Protein AF-A0A6B8RUX6-F1 (afdb_monomer)

Sequence (513 aa):
MGLLFGCQTYTWQMSFEQYNNSLDHIMDVAAASGFAGIEAELCMLGDYYNAPERLKQALADRGLKLAALTLALPWRGEHESNEEMVEAEHLVQYLRHFPQAIMVLVQLPWDNRDDLRERQENLLSILHTVSARARDEGIACAFHPNSPSGSLFRIIEDYTFLFERLDPKVLGYAPDSGHIANGGMNPMDIFRSQRKNITHVHFKDYAVKDGWKPMGEGGIDHLEIVRFLRETDYNGWIMVEEESELAVGEPDLVTKQNGAYVIKKLKRLSGKHIVFVCGEDEYKSEQTLAELAREIQRSHDAAITILTSQPDSTAIDNLPGLEVLEQADLVVFYLRFRQLPEEQFKYIRQYIEAGKPIIGFRTSTHAFNYPLGHPLESWNQKFGIEVLGAPWIQHFGHSSFTDVSHNWGSLNHPILKGVSARFFVRSWLYYVHPYPPEGTEILLNGYSVHPEEWALAGGNKSRIQPVAWTRTHCGGGKVFMTTLGHPEDFEQEAFRILIVNGIYWSLDLEAKV

Mean predicted aligned error: 8.1 Å

Organism: NCBI:txid1778678

Solvent-accessible surface area (backbone atoms only — not comparable to full-atom values): 26179 Å² total; per-residue (Å²): 113,66,66,40,49,23,35,35,46,58,21,44,52,73,35,34,92,81,44,63,61,34,46,69,60,51,50,52,51,38,41,76,21,70,32,52,22,33,32,35,44,61,83,52,38,39,87,36,65,90,28,56,70,59,46,54,48,60,29,52,80,57,68,34,42,69,50,31,42,31,51,72,41,63,66,81,46,78,51,71,51,73,68,56,47,52,54,50,52,50,49,48,62,48,44,66,81,37,77,80,28,32,42,33,41,33,68,47,61,46,98,50,66,74,68,47,67,62,53,48,51,21,35,52,51,35,52,46,55,55,19,44,57,30,42,77,73,64,38,51,31,22,44,37,61,50,48,60,92,14,26,79,46,33,39,70,76,32,50,53,55,45,69,78,65,60,53,68,90,37,35,26,28,22,58,33,41,21,32,36,38,72,30,74,44,63,41,65,61,52,52,64,77,41,48,93,42,54,61,38,35,37,44,36,24,31,22,97,89,72,44,51,20,58,72,86,72,34,69,64,64,62,56,60,50,50,49,50,38,39,78,66,71,47,59,39,46,37,30,39,41,46,77,17,78,59,19,55,79,38,34,70,57,50,48,40,51,42,26,51,43,43,49,63,67,61,34,64,35,56,93,36,33,39,34,38,42,21,30,26,70,87,51,48,36,68,56,54,50,49,51,53,47,53,45,43,36,58,64,26,42,32,47,75,48,79,34,46,18,47,98,38,45,79,36,43,51,35,55,67,73,42,73,57,47,81,73,40,59,32,40,36,38,29,21,34,49,24,46,57,46,69,86,49,43,48,36,60,52,51,37,41,63,68,25,49,20,38,36,35,32,34,55,26,29,33,29,30,54,50,58,92,89,42,95,63,32,68,44,32,46,42,44,3,41,52,48,64,32,33,53,73,77,53,53,31,34,88,87,9,26,18,45,33,31,60,26,89,89,33,75,83,40,66,42,46,64,90,32,60,66,60,52,77,35,58,28,37,35,52,52,40,70,89,40,56,53,90,86,48,49,58,42,26,32,27,35,56,39,69,54,38,73,75,54,56,61,91,60,95,69,76,56,61,24,69,33,26,34,37,38,67,22,84,38,68,11,42,28,41,30,29,57,43,70,35,59,70,25,67,74,34,64,44,50,47,46,32,51,55,25,39,52,31,49,51,68,78,35,41,92,67,102

InterPro domains:
  IPR013022 Xylose isomerase-like, TIM barrel domain [PF01261] (28-250)
  IPR029010 ThuA-like domain [PF06283] (284-505)
  IPR029062 Class I glutamine amidotransferase-like [G3DSA:3.40.50.880] (271-513)
  IPR029062 Class I glutamine amidotransferase-like [SSF52317] (272-508)
  IPR036237 Xylose isomerase-like superfamily [SSF51658] (5-255)
  IPR050312 IolE/XylA/MocC-like [PTHR12110] (5-244)

Radius of gyration: 27.8 Å; Cα contacts (8 Å, |Δi|>4): 1106; chains: 1; bounding box: 72×48×79 Å

Structure (mmCIF, N/CA/C/O backbone):
data_AF-A0A6B8RUX6-F1
#
_entry.id   AF-A0A6B8RUX6-F1
#
loop_
_atom_site.group_PDB
_atom_site.id
_atom_site.type_symbol
_atom_site.label_atom_id
_atom_site.label_alt_id
_atom_site.label_comp_id
_atom_site.label_asym_id
_atom_site.label_entity_id
_atom_site.label_seq_id
_atom_site.pdbx_PDB_ins_code
_atom_site.Cartn_x
_atom_site.Cartn_y
_atom_site.Cartn_z
_atom_site.occupancy
_atom_site.B_iso_or_equiv
_atom_site.auth_seq_id
_atom_site.auth_comp_id
_atom_site.auth_asym_id
_atom_site.auth_atom_id
_atom_site.pdbx_PDB_model_num
ATOM 1 N N . MET A 1 1 ? 1.620 -9.768 6.331 1.00 48.34 1 MET A N 1
ATOM 2 C CA . MET A 1 1 ? 0.266 -9.438 5.838 1.00 48.34 1 MET A CA 1
ATOM 3 C C . MET A 1 1 ? 0.287 -7.939 5.613 1.00 48.34 1 MET A C 1
ATOM 5 O O . MET A 1 1 ? 0.742 -7.260 6.518 1.00 48.34 1 MET A O 1
ATOM 9 N N . GLY A 1 2 ? -0.017 -7.451 4.409 1.00 66.00 2 GLY A N 1
ATOM 10 C CA . GLY A 1 2 ? 0.078 -6.016 4.110 1.00 66.00 2 GLY A CA 1
ATOM 11 C C . GLY A 1 2 ? -0.978 -5.196 4.853 1.00 66.00 2 GLY A C 1
ATOM 12 O O . GLY A 1 2 ? -1.852 -5.756 5.509 1.00 66.00 2 GLY A O 1
ATOM 13 N N . LEU A 1 3 ? -0.895 -3.875 4.725 1.00 84.81 3 LEU A N 1
ATOM 14 C CA . LEU A 1 3 ? -1.855 -2.923 5.279 1.00 84.81 3 LEU A CA 1
ATOM 15 C C . LEU A 1 3 ? -3.279 -3.229 4.778 1.00 84.81 3 LEU A C 1
ATOM 17 O O . LEU A 1 3 ? -3.528 -3.259 3.571 1.00 84.81 3 LEU A O 1
ATOM 21 N N . LEU A 1 4 ? -4.212 -3.448 5.707 1.00 90.88 4 LEU A N 1
ATOM 22 C CA . LEU A 1 4 ? -5.615 -3.748 5.410 1.00 90.88 4 LEU A CA 1
ATOM 23 C C . LEU A 1 4 ? -6.500 -2.543 5.717 1.00 90.88 4 LEU A C 1
ATOM 25 O O . LEU A 1 4 ? -6.221 -1.779 6.632 1.00 90.88 4 LEU A O 1
ATOM 29 N N . PHE A 1 5 ? -7.589 -2.402 4.962 1.00 95.12 5 PHE A N 1
ATOM 30 C CA . PHE A 1 5 ? -8.616 -1.397 5.230 1.00 95.12 5 PHE A CA 1
ATOM 31 C C . PHE A 1 5 ? -9.901 -2.096 5.647 1.00 95.12 5 PHE A C 1
ATOM 33 O O . PHE A 1 5 ? -10.373 -2.988 4.930 1.00 95.12 5 PHE A O 1
ATOM 40 N N . GLY A 1 6 ? -10.452 -1.679 6.778 1.00 97.12 6 GLY A N 1
ATOM 41 C CA . GLY A 1 6 ? -11.739 -2.130 7.283 1.00 97.12 6 GLY A CA 1
ATOM 42 C C . GLY A 1 6 ? -12.698 -0.965 7.499 1.00 97.12 6 GLY A C 1
ATOM 43 O O . GLY A 1 6 ? -12.320 0.197 7.365 1.00 97.12 6 GLY A O 1
ATOM 44 N N . CYS A 1 7 ? -13.935 -1.296 7.843 1.00 96.81 7 CYS A N 1
ATOM 45 C CA . CYS A 1 7 ? -14.967 -0.335 8.210 1.00 96.81 7 CYS A CA 1
ATOM 46 C C . CYS A 1 7 ? -15.291 -0.456 9.703 1.00 96.81 7 CYS A C 1
ATOM 48 O O . CYS A 1 7 ? -15.428 -1.573 10.199 1.00 96.81 7 CYS A O 1
ATOM 50 N N . GLN A 1 8 ? -15.395 0.665 10.412 1.00 97.62 8 GLN A N 1
ATOM 51 C CA . GLN A 1 8 ? -15.843 0.682 11.804 1.00 97.62 8 GLN A CA 1
ATOM 52 C C . GLN A 1 8 ? -17.342 1.037 11.883 1.00 97.62 8 GLN A C 1
ATOM 54 O O . GLN A 1 8 ? -17.825 1.954 11.212 1.00 97.62 8 GLN A O 1
ATOM 59 N N . THR A 1 9 ? -18.091 0.289 12.701 1.00 97.25 9 THR A N 1
ATOM 60 C CA . THR A 1 9 ? -19.547 0.392 12.884 1.00 97.25 9 THR A CA 1
ATOM 61 C C . THR A 1 9 ? -20.011 1.705 13.508 1.00 97.25 9 THR A C 1
ATOM 63 O O . THR A 1 9 ? -21.214 1.968 13.496 1.00 97.25 9 THR A O 1
ATOM 66 N N . TYR A 1 10 ? -19.106 2.528 14.051 1.00 96.06 10 TYR A N 1
ATOM 67 C CA . TYR A 1 10 ? -19.469 3.770 14.741 1.00 96.06 10 TYR A CA 1
ATOM 68 C C . TYR A 1 10 ? -20.330 4.698 13.871 1.00 96.06 10 TYR A C 1
ATOM 70 O O . TYR A 1 10 ? -21.292 5.288 14.354 1.00 96.06 10 TYR A O 1
ATOM 78 N N . THR A 1 11 ? -20.068 4.722 12.560 1.00 95.56 11 THR A N 1
ATOM 79 C CA . THR A 1 11 ? -20.865 5.451 11.560 1.00 95.56 11 THR A CA 1
ATOM 80 C C . THR A 1 11 ? -22.375 5.178 11.697 1.00 95.56 11 THR A C 1
ATOM 82 O O . THR A 1 11 ? -23.180 6.100 11.622 1.00 95.56 11 THR A O 1
ATOM 85 N N . TRP A 1 12 ? -22.784 3.929 11.960 1.00 97.50 12 TRP A N 1
ATOM 86 C CA . TRP A 1 12 ? -24.191 3.565 12.201 1.00 97.50 12 TRP A CA 1
ATOM 87 C C . TRP A 1 12 ? -24.611 3.734 13.662 1.00 97.50 12 TRP A C 1
ATOM 89 O O . TRP A 1 12 ? -25.781 3.997 13.939 1.00 97.50 12 TRP A O 1
ATOM 99 N N . GLN A 1 13 ? -23.674 3.603 14.601 1.00 96.19 13 GLN A N 1
ATOM 100 C CA . GLN A 1 13 ? -23.922 3.805 16.029 1.00 96.19 13 GLN A CA 1
ATOM 101 C C . GLN A 1 13 ? -24.348 5.240 16.358 1.00 96.19 13 GLN A C 1
ATOM 103 O O . GLN A 1 13 ? -25.112 5.445 17.299 1.00 96.19 13 GLN A O 1
ATOM 108 N N . MET A 1 14 ? -23.940 6.232 15.563 1.00 95.06 14 MET A N 1
ATOM 109 C CA . MET A 1 14 ? -24.458 7.604 15.683 1.00 95.06 14 MET A CA 1
ATOM 110 C C . MET A 1 14 ? -25.993 7.670 15.590 1.00 95.06 14 MET A C 1
ATOM 112 O O . MET A 1 14 ? -26.610 8.564 16.166 1.00 95.06 14 MET A O 1
ATOM 116 N N . SER A 1 15 ? -26.598 6.683 14.923 1.00 94.06 15 SER A N 1
ATOM 117 C CA . SER A 1 15 ? -28.041 6.469 14.807 1.00 94.06 15 SER A CA 1
ATOM 118 C C . SER A 1 15 ? -28.435 5.111 15.402 1.00 94.06 15 SER A C 1
ATOM 120 O O . SER A 1 15 ? -29.226 4.371 14.817 1.00 94.06 15 SER A O 1
ATOM 122 N N . PHE A 1 16 ? -27.874 4.782 16.575 1.00 94.62 16 PHE A N 1
ATOM 123 C CA . PHE A 1 16 ? -27.968 3.470 17.227 1.00 94.62 16 PHE A CA 1
ATOM 124 C C . PHE A 1 16 ? -29.382 2.881 17.240 1.00 94.62 16 PHE A C 1
ATOM 126 O O . PHE A 1 16 ? -29.566 1.737 16.846 1.00 94.62 16 PHE A O 1
ATOM 133 N N . GLU A 1 17 ? -30.397 3.658 17.622 1.00 93.94 17 GLU A N 1
ATOM 134 C CA . GLU A 1 17 ? -31.787 3.178 17.701 1.00 93.94 17 GLU A CA 1
ATOM 135 C C . GLU A 1 17 ? -32.323 2.630 16.366 1.00 93.94 17 GLU A C 1
ATOM 137 O O . GLU A 1 17 ? -33.169 1.740 16.354 1.00 93.94 17 GLU A O 1
ATOM 142 N N . GLN A 1 18 ? -31.821 3.132 15.233 1.00 94.25 18 GLN A N 1
ATOM 143 C CA . GLN A 1 18 ? -32.199 2.655 13.903 1.00 94.25 18 GLN A CA 1
ATOM 144 C C . GLN A 1 18 ? -31.435 1.390 13.489 1.00 94.25 18 GLN A C 1
ATOM 146 O O . GLN A 1 18 ? -31.980 0.572 12.750 1.00 94.25 18 GLN A O 1
ATOM 151 N N . TYR A 1 19 ? -30.187 1.236 13.939 1.00 94.56 19 TYR A N 1
ATOM 152 C CA . TYR A 1 19 ? -29.269 0.185 13.481 1.00 94.56 19 TYR A CA 1
ATOM 153 C C . TYR A 1 19 ? -28.910 -0.847 14.556 1.00 94.56 19 TYR A C 1
ATOM 155 O O . TYR A 1 19 ? -28.091 -1.738 14.315 1.00 94.56 19 TYR A O 1
ATOM 163 N N . ASN A 1 20 ? -29.537 -0.780 15.729 1.00 93.31 20 ASN A N 1
ATOM 164 C CA . ASN A 1 20 ? -29.406 -1.804 16.751 1.00 93.31 20 ASN A CA 1
ATOM 165 C C . ASN A 1 20 ? -29.786 -3.172 16.157 1.00 93.31 20 ASN A C 1
ATOM 167 O O . ASN A 1 20 ? -30.765 -3.303 15.421 1.00 93.31 20 ASN A O 1
ATOM 171 N N . ASN A 1 21 ? -28.973 -4.187 16.444 1.00 94.94 21 ASN A N 1
ATOM 172 C CA . ASN A 1 21 ? -29.090 -5.531 15.880 1.00 94.94 21 ASN A CA 1
ATOM 173 C C . ASN A 1 21 ? -29.066 -5.603 14.333 1.00 94.94 21 ASN A C 1
ATOM 175 O O . ASN A 1 21 ? -29.620 -6.526 13.742 1.00 94.94 21 ASN A O 1
ATOM 179 N N . SER A 1 22 ? -28.416 -4.643 13.662 1.00 96.88 22 SER A N 1
ATOM 180 C CA . SER A 1 22 ? -28.297 -4.602 12.193 1.00 96.88 22 SER A CA 1
ATOM 181 C C . SER A 1 22 ? -26.898 -4.969 11.679 1.00 96.88 22 SER A C 1
ATOM 183 O O . SER A 1 22 ? -26.538 -4.601 10.562 1.00 96.88 22 SER A O 1
ATOM 185 N N . LEU A 1 23 ? -26.091 -5.700 12.461 1.00 98.06 23 LEU A N 1
ATOM 186 C CA . LEU A 1 23 ? -24.702 -6.005 12.086 1.00 98.06 23 LEU A CA 1
ATOM 187 C C . LEU A 1 23 ? -24.593 -6.777 10.761 1.00 98.06 23 LEU A C 1
ATOM 189 O O . LEU A 1 23 ? -23.659 -6.540 10.002 1.00 98.06 23 LEU A O 1
ATOM 193 N N . ASP A 1 24 ? -25.557 -7.645 10.437 1.00 98.44 24 ASP A N 1
ATOM 194 C CA . ASP A 1 24 ? -25.600 -8.323 9.132 1.00 98.44 24 ASP A CA 1
ATOM 195 C C . ASP A 1 24 ? -25.696 -7.335 7.963 1.00 98.44 24 ASP A C 1
ATOM 197 O O . ASP A 1 24 ? -24.903 -7.419 7.027 1.00 98.44 24 ASP A O 1
ATOM 201 N N . HIS A 1 25 ? -26.604 -6.358 8.058 1.00 98.31 25 HIS A N 1
ATOM 202 C CA . HIS A 1 25 ? -26.743 -5.289 7.065 1.00 98.31 25 HIS A CA 1
ATOM 203 C C . HIS A 1 25 ? -25.459 -4.461 6.957 1.00 98.31 25 HIS A C 1
ATOM 205 O O . HIS A 1 25 ? -24.977 -4.197 5.858 1.00 98.31 25 HIS A O 1
ATOM 211 N N . ILE A 1 26 ? -24.857 -4.101 8.093 1.00 98.31 26 ILE A N 1
ATOM 212 C CA . ILE A 1 26 ? -23.606 -3.334 8.117 1.00 98.31 26 ILE A CA 1
ATOM 213 C C . ILE A 1 26 ? -22.470 -4.114 7.431 1.00 98.31 26 ILE A C 1
ATOM 215 O O . ILE A 1 26 ? -21.734 -3.549 6.620 1.00 98.31 26 ILE A O 1
ATOM 219 N N . MET A 1 27 ? -22.353 -5.421 7.689 1.00 98.62 27 MET A N 1
ATOM 220 C CA . MET A 1 27 ? -21.384 -6.286 7.009 1.00 98.62 27 MET A CA 1
ATOM 221 C C . MET A 1 27 ? -21.651 -6.380 5.499 1.00 98.62 27 MET A C 1
ATOM 223 O O . MET A 1 27 ? -20.699 -6.351 4.718 1.00 98.62 27 MET A O 1
ATOM 227 N N . ASP A 1 28 ? -22.914 -6.440 5.068 1.00 98.62 28 ASP A N 1
ATOM 228 C CA . ASP A 1 28 ? -23.273 -6.419 3.644 1.00 98.62 28 ASP A CA 1
ATOM 229 C C . ASP A 1 28 ? -22.831 -5.112 2.966 1.00 98.62 28 ASP A C 1
ATOM 231 O O . ASP A 1 28 ? -22.232 -5.134 1.885 1.00 98.62 28 ASP A O 1
ATOM 235 N N . VAL A 1 29 ? -23.046 -3.966 3.620 1.00 98.38 29 VAL A N 1
ATOM 236 C CA . VAL A 1 29 ? -22.597 -2.659 3.116 1.00 98.38 29 VAL A CA 1
ATOM 237 C C . VAL A 1 29 ? -21.070 -2.567 3.086 1.00 98.38 29 VAL A C 1
ATOM 239 O O . VAL A 1 29 ? -20.508 -2.093 2.093 1.00 98.38 29 VAL A O 1
ATOM 242 N N . ALA A 1 30 ? -20.381 -3.042 4.127 1.00 97.75 30 ALA A N 1
ATOM 243 C CA . ALA A 1 30 ? -18.921 -3.035 4.196 1.00 97.75 30 ALA A CA 1
ATOM 244 C C . ALA A 1 30 ? -18.292 -3.888 3.080 1.00 97.75 30 ALA A C 1
ATOM 246 O O . ALA A 1 30 ? -17.396 -3.416 2.372 1.00 97.75 30 ALA A O 1
ATOM 247 N N . ALA A 1 31 ? -18.804 -5.106 2.866 1.00 94.12 31 ALA A N 1
ATOM 248 C CA . ALA A 1 31 ? -18.357 -5.994 1.795 1.00 94.12 31 ALA A CA 1
ATOM 249 C C . ALA A 1 31 ? -18.610 -5.378 0.409 1.00 94.12 31 ALA A C 1
ATOM 251 O O . ALA A 1 31 ? -17.698 -5.310 -0.418 1.00 94.12 31 ALA A O 1
ATOM 252 N N . ALA A 1 32 ? -19.811 -4.837 0.174 1.00 93.44 32 ALA A N 1
ATOM 253 C CA . ALA A 1 32 ? -20.153 -4.160 -1.079 1.00 93.44 32 ALA A CA 1
ATOM 254 C C . ALA A 1 32 ? -19.297 -2.907 -1.349 1.00 93.44 32 ALA A C 1
ATOM 256 O O . ALA A 1 32 ? -19.129 -2.508 -2.502 1.00 93.44 32 ALA A O 1
ATOM 257 N N . SER A 1 33 ? -18.737 -2.299 -0.300 1.00 91.81 33 SER A N 1
ATOM 258 C CA . SER A 1 33 ? -17.858 -1.125 -0.382 1.00 91.81 33 SER A CA 1
ATOM 259 C C . SER A 1 33 ? -16.374 -1.486 -0.568 1.00 91.81 33 SER A C 1
ATOM 261 O O . SER A 1 33 ? -15.539 -0.594 -0.712 1.00 91.81 33 SER A O 1
ATOM 263 N N . GLY A 1 34 ? -16.027 -2.779 -0.607 1.00 87.44 34 GLY A N 1
ATOM 264 C CA . GLY A 1 34 ? -14.666 -3.263 -0.867 1.00 87.44 34 GLY A CA 1
ATOM 265 C C . GLY A 1 34 ? -13.729 -3.251 0.348 1.00 87.44 34 GLY A C 1
ATOM 266 O O . GLY A 1 34 ? -12.502 -3.298 0.183 1.00 87.44 34 GLY A O 1
ATOM 267 N N . PHE A 1 35 ? -14.278 -3.179 1.564 1.00 95.12 35 PHE A N 1
ATOM 268 C CA . PHE A 1 35 ? -13.502 -3.348 2.792 1.00 95.12 35 PHE A CA 1
ATOM 269 C C . PHE A 1 35 ? -13.137 -4.818 3.018 1.00 95.12 35 PHE A C 1
ATOM 271 O O . PHE A 1 35 ? -13.878 -5.723 2.649 1.00 95.12 35 PHE A O 1
ATOM 278 N N . ALA A 1 36 ? -11.978 -5.062 3.632 1.00 94.19 36 ALA A N 1
ATOM 279 C CA . ALA A 1 36 ? -11.496 -6.417 3.917 1.00 94.19 36 ALA A CA 1
ATOM 280 C C . ALA A 1 36 ? -12.023 -6.979 5.250 1.00 94.19 36 ALA A C 1
ATOM 282 O O . ALA A 1 36 ? -11.820 -8.153 5.561 1.00 94.19 36 ALA A O 1
ATOM 283 N N . GLY A 1 37 ? -12.648 -6.137 6.070 1.00 97.12 37 GLY A N 1
ATOM 284 C CA . GLY A 1 37 ? -13.107 -6.508 7.397 1.00 97.12 37 GLY A CA 1
ATOM 285 C C . GLY A 1 37 ? -13.838 -5.385 8.112 1.00 97.12 37 GLY A C 1
ATOM 286 O O . GLY A 1 37 ? -13.975 -4.282 7.575 1.00 97.12 37 GLY A O 1
ATOM 287 N N . ILE A 1 38 ? -14.283 -5.693 9.325 1.00 98.44 38 ILE A N 1
ATOM 288 C CA . ILE A 1 38 ? -14.975 -4.757 10.208 1.00 98.44 38 ILE A CA 1
ATOM 289 C C . ILE A 1 38 ? -14.287 -4.655 11.567 1.00 98.44 38 ILE A C 1
ATOM 291 O O . ILE A 1 38 ? -13.678 -5.614 12.045 1.00 98.44 38 ILE A O 1
ATOM 295 N N . GLU A 1 39 ? -14.422 -3.497 12.190 1.00 98.62 39 GLU A N 1
ATOM 296 C CA . GLU A 1 39 ? -14.373 -3.339 13.641 1.00 98.62 39 GLU A CA 1
ATOM 297 C C . GLU A 1 39 ? -15.801 -3.095 14.110 1.00 98.62 39 GLU A C 1
ATOM 299 O O . GLU A 1 39 ? -16.612 -2.592 13.331 1.00 98.62 39 GLU A O 1
ATOM 304 N N . ALA A 1 40 ? -16.117 -3.487 15.340 1.00 98.00 40 ALA A N 1
ATOM 305 C CA . ALA A 1 40 ? -17.387 -3.137 15.954 1.00 98.00 40 ALA A CA 1
ATOM 306 C C . ALA A 1 40 ? -17.194 -2.738 17.415 1.00 98.00 40 ALA A C 1
ATOM 308 O O . ALA A 1 40 ? -16.444 -3.386 18.148 1.00 98.00 40 ALA A O 1
ATOM 309 N N . GLU A 1 41 ? -17.909 -1.708 17.861 1.00 96.31 41 GLU A N 1
ATOM 310 C CA . GLU A 1 41 ? -18.137 -1.523 19.294 1.00 96.31 41 GLU A CA 1
ATOM 311 C C . GLU A 1 41 ? -18.997 -2.660 19.843 1.00 96.31 41 GLU A C 1
ATOM 313 O O . GLU A 1 41 ? -19.872 -3.196 19.159 1.00 96.31 41 GLU A O 1
ATOM 318 N N . LEU A 1 42 ? -18.761 -3.029 21.101 1.00 95.31 42 LEU A N 1
ATOM 319 C CA . LEU A 1 42 ? -19.412 -4.185 21.710 1.00 95.31 42 LEU A CA 1
ATOM 320 C C . LEU A 1 42 ? -20.951 -4.076 21.712 1.00 95.31 42 LEU A C 1
ATOM 322 O O . LEU A 1 42 ? -21.647 -5.071 21.506 1.00 95.31 42 LEU A O 1
ATOM 326 N N . CYS A 1 43 ? -21.486 -2.858 21.850 1.00 94.62 43 CYS A N 1
ATOM 327 C CA . CYS A 1 43 ? -22.922 -2.578 21.778 1.00 94.62 43 CYS A CA 1
ATOM 328 C C . CYS A 1 43 ? -23.528 -2.823 20.382 1.00 94.62 43 CYS A C 1
ATOM 330 O O . CYS A 1 43 ? -24.721 -3.100 20.274 1.00 94.62 43 CYS A O 1
ATOM 332 N N . MET A 1 44 ? -22.719 -2.777 19.319 1.00 97.44 44 MET A N 1
ATOM 333 C CA . MET A 1 44 ? -23.155 -2.988 17.936 1.00 97.44 44 MET A CA 1
ATOM 334 C C . MET A 1 44 ? -23.212 -4.468 17.543 1.00 97.44 44 MET A C 1
ATOM 336 O O . MET A 1 44 ? -23.683 -4.792 16.452 1.00 97.44 44 MET A O 1
ATOM 340 N N . LEU A 1 45 ? -22.779 -5.387 18.417 1.00 97.44 45 LEU A N 1
ATOM 341 C CA . LEU A 1 45 ? -22.831 -6.820 18.126 1.00 97.44 45 LEU A CA 1
ATOM 342 C C . LEU A 1 45 ? -24.258 -7.380 18.060 1.00 97.44 45 LEU A C 1
ATOM 344 O O . LEU A 1 45 ? -24.476 -8.370 17.363 1.00 97.44 45 LEU A O 1
ATOM 348 N N . GLY A 1 46 ? -25.227 -6.781 18.760 1.00 95.69 46 GLY A N 1
ATOM 349 C CA . GLY A 1 46 ? -26.608 -7.278 18.792 1.00 95.69 46 GLY A CA 1
ATOM 350 C C . GLY A 1 46 ? -26.680 -8.775 19.124 1.00 95.69 46 GLY A C 1
ATOM 351 O O . GLY A 1 46 ? -26.072 -9.244 20.087 1.00 95.69 46 GLY A O 1
ATOM 352 N N . ASP A 1 47 ? -27.357 -9.551 18.278 1.00 96.38 47 ASP A N 1
ATOM 353 C CA . ASP A 1 47 ? -27.519 -11.005 18.411 1.00 96.38 47 ASP A CA 1
ATOM 354 C C . ASP A 1 47 ? -26.196 -11.792 18.362 1.00 96.38 47 ASP A C 1
ATOM 356 O O . ASP A 1 47 ? -26.163 -12.979 18.710 1.00 96.38 47 ASP A O 1
ATOM 360 N N . TYR A 1 48 ? -25.099 -11.156 17.940 1.00 98.12 48 TYR A N 1
ATOM 361 C CA . TYR A 1 48 ? -23.763 -11.744 17.929 1.00 98.12 48 TYR A CA 1
ATOM 362 C C . TYR A 1 48 ? -23.010 -11.589 19.251 1.00 98.12 48 TYR A C 1
ATOM 364 O O . TYR A 1 48 ? -21.978 -12.244 19.404 1.00 98.12 48 TYR A O 1
ATOM 372 N N . TYR A 1 49 ? -23.512 -10.799 20.208 1.00 98.00 49 TYR A N 1
ATOM 373 C CA . TYR A 1 49 ? -22.815 -10.478 21.463 1.00 98.00 49 TYR A CA 1
ATOM 374 C C . TYR A 1 49 ? -22.371 -11.729 22.239 1.00 98.00 49 TYR A C 1
ATOM 376 O O . TYR A 1 49 ? -21.244 -11.790 22.706 1.00 98.00 49 TYR A O 1
ATOM 384 N N . ASN A 1 50 ? -23.209 -12.773 22.291 1.00 98.00 50 ASN A N 1
ATOM 385 C CA . ASN A 1 50 ? -22.888 -14.060 22.932 1.00 98.00 50 ASN A CA 1
ATOM 386 C C . ASN A 1 50 ? -22.604 -15.190 21.921 1.00 98.00 50 ASN A C 1
ATOM 388 O O . ASN A 1 50 ? -22.699 -16.371 22.261 1.00 98.00 50 ASN A O 1
ATOM 392 N N . ALA A 1 51 ? -22.337 -14.867 20.651 1.00 98.12 51 ALA A N 1
ATOM 393 C CA . ALA A 1 51 ? -22.271 -15.857 19.574 1.00 98.12 51 ALA A CA 1
ATOM 394 C C . ALA A 1 51 ? -21.064 -15.667 18.627 1.00 98.12 51 ALA A C 1
ATOM 396 O O . ALA A 1 51 ? -21.256 -15.467 17.422 1.00 98.12 51 ALA A O 1
ATOM 397 N N . PRO A 1 52 ? -19.818 -15.799 19.126 1.00 98.31 52 PRO A N 1
ATOM 398 C CA . PRO A 1 52 ? -18.603 -15.579 18.332 1.00 98.31 52 PRO A CA 1
ATOM 399 C C . PRO A 1 52 ? -18.491 -16.493 17.108 1.00 98.31 52 PRO A C 1
ATOM 401 O O . PRO A 1 52 ? -18.122 -16.037 16.029 1.00 98.31 52 PRO A O 1
ATOM 404 N N . GLU A 1 53 ? -18.878 -17.767 17.217 1.00 98.31 53 GLU A N 1
ATOM 405 C CA . GLU A 1 53 ? -18.852 -18.689 16.070 1.00 98.31 53 GLU A CA 1
ATOM 406 C C . GLU A 1 53 ? -19.883 -18.316 14.991 1.00 98.31 53 GLU A C 1
ATOM 408 O O . GLU A 1 53 ? -19.614 -18.470 13.799 1.00 98.31 53 GLU A O 1
ATOM 413 N N . ARG A 1 54 ? -21.041 -17.757 15.382 1.00 98.44 54 ARG A N 1
ATOM 414 C CA . ARG A 1 54 ? -22.017 -17.235 14.411 1.00 98.44 54 ARG A CA 1
ATOM 415 C C . ARG A 1 54 ? -21.459 -16.013 13.689 1.00 98.44 54 ARG A C 1
ATOM 417 O O . ARG A 1 54 ? -21.591 -15.943 12.472 1.00 98.44 54 ARG A O 1
ATOM 424 N N . LEU A 1 55 ? -20.805 -15.096 14.408 1.00 98.62 55 LEU A N 1
ATOM 425 C CA . LEU A 1 55 ? -20.168 -13.929 13.790 1.00 98.62 55 LEU A CA 1
ATOM 426 C C . LEU A 1 55 ? -19.057 -14.357 12.826 1.00 98.62 55 LEU A C 1
ATOM 428 O O . LEU A 1 55 ? -18.964 -13.850 11.712 1.00 98.62 55 LEU A O 1
ATOM 432 N N . LYS A 1 56 ? -18.244 -15.339 13.223 1.00 98.19 56 LYS A N 1
ATOM 433 C CA . LYS A 1 56 ? -17.171 -15.889 12.391 1.00 98.19 56 LYS A CA 1
ATOM 434 C C . LYS A 1 56 ? -17.694 -16.454 11.073 1.00 98.19 56 LYS A C 1
ATOM 436 O O . LYS A 1 56 ? -17.105 -16.175 10.030 1.00 98.19 56 LYS A O 1
ATOM 441 N N . GLN A 1 57 ? -18.797 -17.202 11.112 1.00 98.38 57 GLN A N 1
ATOM 442 C CA . GLN A 1 57 ? -19.448 -17.702 9.902 1.00 98.38 57 GLN A CA 1
ATOM 443 C C . GLN A 1 57 ? -20.018 -16.552 9.057 1.00 98.38 57 GLN A C 1
ATOM 445 O O . GLN A 1 57 ? -19.740 -16.487 7.864 1.00 98.38 57 GLN A O 1
ATOM 450 N N . ALA A 1 58 ? -20.730 -15.608 9.679 1.00 98.56 58 ALA A N 1
ATOM 451 C CA . ALA A 1 58 ? -21.351 -14.478 8.986 1.00 98.56 58 ALA A CA 1
ATOM 452 C C . ALA A 1 58 ? -20.332 -13.565 8.275 1.00 98.56 58 ALA A C 1
ATOM 454 O O . ALA A 1 58 ? -20.618 -13.040 7.197 1.00 98.56 58 ALA A O 1
ATOM 455 N N . LEU A 1 59 ? -19.138 -13.400 8.855 1.00 98.50 59 LEU A N 1
ATOM 456 C CA . LEU A 1 59 ? -18.001 -12.716 8.234 1.00 98.50 59 LEU A CA 1
ATOM 457 C C . LEU A 1 59 ? -17.437 -13.515 7.054 1.00 98.50 59 LEU A C 1
ATOM 459 O O . LEU A 1 59 ? -17.222 -12.956 5.978 1.00 98.50 59 LEU A O 1
ATOM 463 N N . ALA A 1 60 ? -17.222 -14.822 7.239 1.00 96.31 60 ALA A N 1
ATOM 464 C CA . ALA A 1 60 ? -16.668 -15.698 6.209 1.00 96.31 60 ALA A CA 1
ATOM 465 C C . ALA A 1 60 ? -17.563 -15.769 4.962 1.00 96.31 60 ALA A C 1
ATOM 467 O O . ALA A 1 60 ? -17.049 -15.676 3.847 1.00 96.31 60 ALA A O 1
ATOM 468 N N . ASP A 1 61 ? -18.885 -15.840 5.146 1.00 97.44 61 ASP A N 1
ATOM 469 C CA . ASP A 1 61 ? -19.877 -15.852 4.059 1.00 97.44 61 ASP A CA 1
ATOM 470 C C . ASP A 1 61 ? -19.804 -14.593 3.179 1.00 97.44 61 ASP A C 1
ATOM 472 O O . ASP A 1 61 ? -20.171 -14.621 2.004 1.00 97.44 61 ASP A O 1
ATOM 476 N N . ARG A 1 62 ? -19.277 -13.495 3.732 1.00 97.31 62 ARG A N 1
ATOM 477 C CA . ARG A 1 62 ? -19.106 -12.196 3.066 1.00 97.31 62 ARG A CA 1
ATOM 478 C C . ARG A 1 62 ? -17.663 -11.908 2.652 1.00 97.31 62 ARG A C 1
ATOM 480 O O . ARG A 1 62 ? -17.381 -10.836 2.125 1.00 97.31 62 ARG A O 1
ATOM 487 N N . GLY A 1 63 ? -16.736 -12.836 2.901 1.00 93.75 63 GLY A N 1
ATOM 488 C CA . GLY A 1 63 ? -15.306 -12.627 2.660 1.00 93.75 63 GLY A CA 1
ATOM 489 C C . GLY A 1 63 ? -14.672 -11.550 3.551 1.00 93.75 63 GLY A C 1
ATOM 490 O O . GLY A 1 63 ? -13.621 -11.014 3.203 1.00 93.75 63 GLY A O 1
ATOM 491 N N . LEU A 1 64 ? -15.293 -11.231 4.689 1.00 97.00 64 LEU A N 1
ATOM 492 C CA . LEU A 1 64 ? -14.806 -10.256 5.660 1.00 97.00 64 LEU A CA 1
ATOM 493 C C . LEU A 1 64 ? -14.005 -10.933 6.777 1.00 97.00 64 LEU A C 1
ATOM 495 O O . LEU A 1 64 ? -14.158 -12.120 7.071 1.00 97.00 64 LEU A O 1
ATOM 499 N N . LYS A 1 65 ? -13.157 -10.147 7.440 1.00 97.38 65 LYS A N 1
ATOM 500 C CA . LYS A 1 65 ? -12.477 -10.524 8.684 1.00 97.38 65 LYS A CA 1
ATOM 501 C C . LYS A 1 65 ? -12.905 -9.614 9.828 1.00 97.38 65 LYS A C 1
ATOM 503 O O . LYS A 1 65 ? -13.264 -8.461 9.604 1.00 97.38 65 LYS A O 1
ATOM 508 N N . LEU A 1 66 ? -12.792 -10.113 11.055 1.00 98.44 66 LEU A N 1
ATOM 509 C CA . LEU A 1 66 ? -12.865 -9.263 12.237 1.00 98.44 66 LEU A CA 1
ATOM 510 C C . LEU A 1 66 ? -11.496 -8.609 12.449 1.00 98.44 66 LEU A C 1
ATOM 512 O O . LEU A 1 66 ? -10.505 -9.309 12.660 1.00 98.44 66 LEU A O 1
ATOM 516 N N . ALA A 1 67 ? -11.444 -7.286 12.335 1.00 98.19 67 ALA A N 1
ATOM 517 C CA . ALA A 1 67 ? -10.244 -6.492 12.561 1.00 98.19 67 ALA A CA 1
ATOM 518 C C . ALA A 1 67 ? -10.033 -6.225 14.051 1.00 98.19 67 ALA A C 1
ATOM 520 O O . ALA A 1 67 ? -8.932 -6.402 14.573 1.00 98.19 67 ALA A O 1
ATOM 521 N N . ALA A 1 68 ? -11.103 -5.820 14.729 1.00 98.56 68 ALA A N 1
ATOM 522 C CA . ALA A 1 68 ? -11.081 -5.473 16.135 1.00 98.56 68 ALA A CA 1
ATOM 523 C C . ALA A 1 68 ? -12.488 -5.499 16.742 1.00 98.56 68 ALA A C 1
ATOM 525 O O . ALA A 1 68 ? -13.491 -5.485 16.025 1.00 98.56 68 ALA A O 1
ATOM 526 N N . LEU A 1 69 ? -12.538 -5.521 18.069 1.00 98.69 69 LEU A N 1
ATOM 527 C CA . LEU A 1 69 ? -13.727 -5.188 18.843 1.00 98.69 69 LEU A CA 1
ATOM 528 C C . LEU A 1 69 ? -13.376 -4.113 19.862 1.00 98.69 69 LEU A C 1
ATOM 530 O O . LEU A 1 69 ? -12.328 -4.183 20.511 1.00 98.69 69 LEU A O 1
ATOM 534 N N . THR A 1 70 ? -14.275 -3.148 20.002 1.00 98.50 70 THR A N 1
ATOM 535 C CA . THR A 1 70 ? -14.036 -1.936 20.780 1.00 98.50 70 THR A CA 1
ATOM 536 C C . THR A 1 70 ? -14.823 -1.971 22.076 1.00 98.50 70 THR A C 1
ATOM 538 O O . THR A 1 70 ? -16.048 -2.109 22.083 1.00 98.50 70 THR A O 1
ATOM 541 N N . LEU A 1 71 ? -14.092 -1.853 23.184 1.00 98.38 71 LEU A N 1
ATOM 542 C CA . LEU A 1 71 ? -14.621 -1.783 24.535 1.00 98.38 71 LEU A CA 1
ATOM 543 C C . LEU A 1 71 ? -14.593 -0.333 25.013 1.00 98.38 71 LEU A C 1
ATOM 545 O O . LEU A 1 71 ? -13.57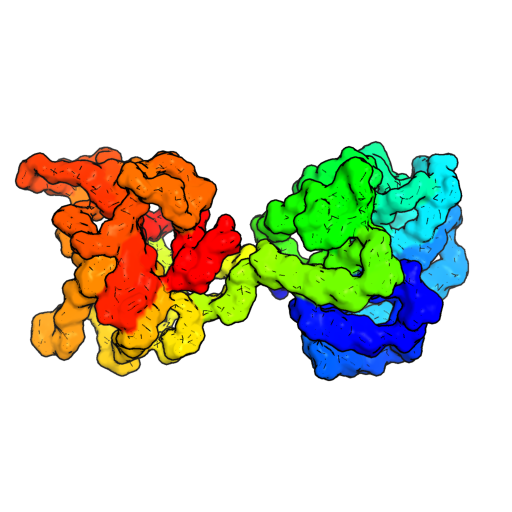8 0.155 25.519 1.00 98.38 71 LEU A O 1
ATOM 549 N N . ALA A 1 72 ? -15.722 0.346 24.834 1.00 97.62 72 ALA A N 1
ATOM 550 C CA . ALA A 1 72 ? -15.953 1.689 25.337 1.00 97.62 72 ALA A CA 1
ATOM 551 C C . ALA A 1 72 ? -16.634 1.622 26.712 1.00 97.62 72 ALA A C 1
ATOM 553 O O . ALA A 1 72 ? -17.814 1.291 26.814 1.00 97.62 72 ALA A O 1
ATOM 554 N N . LEU A 1 73 ? -15.889 1.933 27.774 1.00 98.19 73 LEU A N 1
ATOM 555 C CA . LEU A 1 73 ? -16.386 1.922 29.155 1.00 98.19 73 LEU A CA 1
ATOM 556 C C . LEU A 1 73 ? -15.986 3.205 29.907 1.00 98.19 73 LEU A C 1
ATOM 558 O O . LEU A 1 73 ? -15.134 3.960 29.430 1.00 98.19 73 LEU A O 1
ATOM 562 N N . PRO A 1 74 ? -16.612 3.513 31.060 1.00 98.00 74 PRO A N 1
ATOM 563 C CA . PRO A 1 74 ? -16.344 4.749 31.797 1.00 98.00 74 PRO A CA 1
ATOM 564 C C . PRO A 1 74 ? -14.907 4.894 32.320 1.00 98.00 74 PRO A C 1
ATOM 566 O O . PRO A 1 74 ? -14.341 5.987 32.219 1.00 98.00 74 PRO A O 1
ATOM 569 N N . TRP A 1 75 ? -14.347 3.832 32.905 1.00 97.81 75 TRP A N 1
ATOM 570 C CA . TRP A 1 75 ? -13.017 3.761 33.523 1.00 97.81 75 TRP A CA 1
ATOM 571 C C . TRP A 1 75 ? -12.736 4.925 34.482 1.00 97.81 75 TRP A C 1
ATOM 573 O O . TRP A 1 75 ? -11.739 5.638 34.360 1.00 97.81 75 TRP A O 1
ATOM 583 N N . ARG A 1 76 ? -13.679 5.191 35.394 1.00 96.75 76 ARG A N 1
ATOM 584 C CA . ARG A 1 76 ? -13.683 6.419 36.217 1.00 96.75 76 ARG A CA 1
ATOM 585 C C . ARG A 1 76 ? -13.018 6.276 37.590 1.00 96.75 76 ARG A C 1
ATOM 587 O O . ARG A 1 76 ? -12.810 7.292 38.248 1.00 96.75 76 ARG A O 1
ATOM 594 N N . GLY A 1 77 ? -12.747 5.050 38.037 1.00 96.94 77 GLY A N 1
ATOM 595 C CA . GLY A 1 77 ? -12.139 4.768 39.340 1.00 96.94 77 GLY A CA 1
ATOM 596 C C . GLY A 1 77 ? -10.609 4.787 39.322 1.00 96.94 77 GLY A C 1
ATOM 597 O O . GLY A 1 77 ? -9.994 4.934 38.273 1.00 96.94 77 GLY A O 1
ATOM 598 N N . GLU A 1 78 ? -9.994 4.591 40.492 1.00 97.06 78 GLU A N 1
ATOM 599 C CA . GLU A 1 78 ? -8.556 4.268 40.625 1.00 97.06 78 GLU A CA 1
ATOM 600 C C . GLU A 1 78 ? -8.231 2.861 40.082 1.00 97.06 78 GLU A C 1
ATOM 602 O O . GLU A 1 78 ? -7.114 2.569 39.649 1.00 97.06 78 GLU A O 1
ATOM 607 N N . HIS A 1 79 ? -9.242 1.993 40.093 1.00 97.06 79 HIS A N 1
ATOM 608 C CA . HIS A 1 79 ? -9.240 0.637 39.563 1.00 97.06 79 HIS A CA 1
ATOM 609 C C . HIS A 1 79 ? -10.530 0.410 38.767 1.00 97.06 79 HIS A C 1
ATOM 611 O O . HIS A 1 79 ? -11.490 1.173 38.905 1.00 97.06 79 HIS A O 1
ATOM 617 N N . GLU A 1 80 ? -10.551 -0.643 37.952 1.00 96.50 80 GLU A N 1
ATOM 618 C CA . GLU A 1 80 ? -11.763 -1.080 37.255 1.00 96.50 80 GLU A CA 1
ATOM 619 C C . GLU A 1 80 ? -12.895 -1.408 38.238 1.00 96.50 80 GLU A C 1
ATOM 621 O O . GLU A 1 80 ? -12.661 -1.947 39.327 1.00 96.50 80 GLU A O 1
ATOM 626 N N . SER A 1 81 ? -14.132 -1.094 37.855 1.00 98.19 81 SER A N 1
ATOM 627 C CA . SER A 1 81 ? -15.309 -1.590 38.567 1.00 98.19 81 SER A CA 1
ATOM 628 C C . SER A 1 81 ? -15.520 -3.084 38.296 1.00 98.19 81 SER A C 1
ATOM 630 O O . SER A 1 81 ? -14.984 -3.648 37.341 1.00 98.19 81 SER A O 1
ATOM 632 N N . ASN A 1 82 ? -16.346 -3.744 39.114 1.00 98.06 82 ASN A N 1
ATOM 633 C CA . ASN A 1 82 ? -16.693 -5.147 38.874 1.00 98.06 82 ASN A CA 1
ATOM 634 C C . ASN A 1 82 ? -17.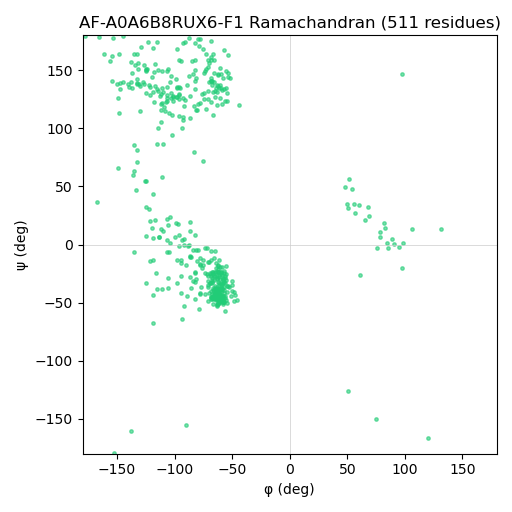407 -5.333 37.526 1.00 98.06 82 ASN A C 1
ATOM 636 O O . ASN A 1 82 ? -17.168 -6.321 36.841 1.00 98.06 82 ASN A O 1
ATOM 640 N N . GLU A 1 83 ? -18.279 -4.400 37.143 1.00 98.00 83 GLU A N 1
ATOM 641 C CA . GLU A 1 83 ? -18.980 -4.424 35.858 1.00 98.00 83 GLU A CA 1
ATOM 642 C C . GLU A 1 83 ? -18.002 -4.257 34.690 1.00 98.00 83 GLU A C 1
ATOM 644 O O . GLU A 1 83 ? -18.085 -4.994 33.712 1.00 98.00 83 GLU A O 1
ATOM 649 N N . GLU A 1 84 ? -17.045 -3.334 34.814 1.00 98.50 84 GLU A N 1
ATOM 650 C CA . GLU A 1 84 ? -16.014 -3.118 33.798 1.00 98.50 84 GLU A CA 1
ATOM 651 C C . GLU A 1 84 ? -15.106 -4.346 33.636 1.00 98.50 84 GLU A C 1
ATOM 653 O O . GLU A 1 84 ? -14.793 -4.741 32.511 1.00 98.50 84 GLU A O 1
ATOM 658 N N . MET A 1 85 ? -14.740 -4.987 34.750 1.00 98.25 85 MET A N 1
ATOM 659 C CA . MET A 1 85 ? -13.964 -6.227 34.756 1.00 98.25 85 MET A CA 1
ATOM 660 C C . MET A 1 85 ? -14.710 -7.362 34.052 1.00 98.25 85 MET A C 1
ATOM 662 O O . MET A 1 85 ? -14.134 -8.032 33.197 1.00 98.25 85 MET A O 1
ATOM 666 N N . VAL A 1 86 ? -15.993 -7.561 34.372 1.00 98.25 86 VAL A N 1
ATOM 667 C CA . VAL A 1 86 ? -16.829 -8.603 33.754 1.00 98.25 86 VAL A CA 1
ATOM 668 C C . VAL A 1 86 ? -16.952 -8.390 32.246 1.00 98.25 86 VAL A C 1
ATOM 670 O O . VAL A 1 86 ? -16.800 -9.344 31.483 1.00 98.25 86 VAL A O 1
ATOM 673 N N . GLU A 1 87 ? -17.175 -7.153 31.802 1.00 98.12 87 GLU A N 1
ATOM 674 C CA . GLU A 1 87 ? -17.311 -6.845 30.376 1.00 98.12 87 GLU A CA 1
ATOM 675 C C . GLU A 1 87 ? -15.980 -7.023 29.624 1.00 98.12 87 GLU A C 1
ATOM 677 O O . GLU A 1 87 ? -15.942 -7.578 28.522 1.00 98.12 87 GLU A O 1
ATOM 682 N N . ALA A 1 88 ? -14.865 -6.617 30.242 1.00 98.31 88 ALA A N 1
ATOM 683 C CA . ALA A 1 88 ? -13.532 -6.832 29.692 1.00 98.31 88 ALA A CA 1
ATOM 684 C C . ALA A 1 88 ? -13.189 -8.325 29.585 1.00 98.31 88 ALA A C 1
ATOM 686 O O . ALA A 1 88 ? -12.700 -8.767 28.545 1.00 98.31 88 ALA A O 1
ATOM 687 N N . GLU A 1 89 ? -13.471 -9.117 30.623 1.00 98.19 89 GLU A N 1
ATOM 688 C CA . GLU A 1 89 ? -13.267 -10.568 30.605 1.00 98.19 89 GLU A CA 1
ATOM 689 C C . GLU A 1 89 ? -14.140 -11.251 29.553 1.00 98.19 89 GLU A C 1
ATOM 691 O O . GLU A 1 89 ? -13.651 -12.121 28.826 1.00 98.19 89 GLU A O 1
ATOM 696 N N . HIS A 1 90 ? -15.402 -10.832 29.419 1.00 98.19 90 HIS A N 1
ATOM 697 C CA . HIS A 1 90 ? -16.284 -11.331 28.373 1.00 98.19 90 HIS A CA 1
ATOM 698 C C . HIS A 1 90 ? -15.678 -11.097 26.982 1.00 98.19 90 HIS A C 1
ATOM 700 O O . HIS A 1 90 ? -15.562 -12.044 26.198 1.00 98.19 90 HIS A O 1
ATOM 706 N N . LEU A 1 91 ? -15.213 -9.877 26.696 1.00 98.19 91 LEU A N 1
ATOM 707 C CA . LEU A 1 91 ? -14.605 -9.566 25.405 1.00 98.19 91 LEU A CA 1
ATOM 708 C C . LEU A 1 91 ? -13.292 -10.331 25.169 1.00 98.19 91 LEU A C 1
ATOM 710 O O . LEU A 1 91 ? -13.056 -10.810 24.058 1.00 98.19 91 LEU A O 1
ATOM 714 N N . VAL A 1 92 ? -12.457 -10.510 26.197 1.00 98.12 92 VAL A N 1
ATOM 715 C CA . VAL A 1 92 ? -11.246 -11.341 26.088 1.00 98.12 92 VAL A CA 1
ATOM 716 C C . VAL A 1 92 ? -11.614 -12.773 25.696 1.00 98.12 92 VAL A C 1
ATOM 718 O O . VAL A 1 92 ? -11.024 -13.310 24.758 1.00 98.12 92 VAL A O 1
ATOM 721 N N . GLN A 1 93 ? -12.620 -13.382 26.335 1.00 98.00 93 GLN A N 1
ATOM 722 C CA . GLN A 1 93 ? -13.071 -14.726 25.954 1.00 98.00 93 GLN A CA 1
ATOM 723 C C . GLN A 1 93 ? -13.647 -14.759 24.533 1.00 98.00 93 GLN A C 1
ATOM 725 O O . GLN A 1 93 ? -13.352 -15.686 23.779 1.00 98.00 93 GLN A O 1
ATOM 730 N N . TYR A 1 94 ? -14.405 -13.735 24.136 1.00 98.50 94 TYR A N 1
ATOM 731 C CA . TYR A 1 94 ? -14.954 -13.621 22.786 1.00 98.50 94 TYR A CA 1
ATOM 732 C C . TYR A 1 94 ? -13.847 -13.581 21.720 1.00 98.50 94 TYR A C 1
ATOM 734 O O . TYR A 1 94 ? -13.890 -14.315 20.727 1.00 98.50 94 TYR A O 1
ATOM 742 N N . LEU A 1 95 ? -12.810 -12.767 21.935 1.00 98.25 95 LEU A N 1
ATOM 743 C CA . LEU A 1 95 ? -11.715 -12.573 20.981 1.00 98.25 95 LEU A CA 1
ATOM 744 C C . LEU A 1 95 ? -10.793 -13.790 20.837 1.00 98.25 95 LEU A C 1
ATOM 746 O O . LEU A 1 95 ? -10.116 -13.909 19.817 1.00 98.25 95 LEU A O 1
ATOM 750 N N . ARG A 1 96 ? -10.829 -14.771 21.749 1.00 97.00 96 ARG A N 1
ATOM 751 C CA . ARG A 1 96 ? -10.117 -16.056 21.563 1.00 97.00 96 ARG A CA 1
ATOM 752 C C . ARG A 1 96 ? -10.570 -16.817 20.315 1.00 97.00 96 ARG A C 1
ATOM 754 O O . ARG A 1 96 ? -9.803 -17.605 19.762 1.00 97.00 96 ARG A O 1
ATOM 761 N N . HIS A 1 97 ? -11.788 -16.564 19.835 1.00 97.56 97 HIS A N 1
ATOM 762 C CA . HIS A 1 97 ? -12.296 -17.123 18.580 1.00 97.56 97 HIS A CA 1
ATOM 763 C C . HIS A 1 97 ? -11.708 -16.435 17.328 1.00 97.56 97 HIS A C 1
ATOM 765 O O . HIS A 1 97 ? -11.811 -16.976 16.219 1.00 97.56 97 HIS A O 1
ATOM 771 N N . PHE A 1 98 ? -11.050 -15.282 17.511 1.00 97.50 98 PHE A N 1
ATOM 772 C CA . PHE A 1 98 ? -10.509 -14.392 16.483 1.00 97.50 98 PHE A CA 1
ATOM 773 C C . PHE A 1 98 ? -9.055 -13.980 16.804 1.00 97.50 98 PHE A C 1
ATOM 775 O O . PHE A 1 98 ? -8.787 -12.815 17.077 1.00 97.50 98 PHE A O 1
ATOM 782 N N . PRO A 1 99 ? -8.070 -14.892 16.705 1.00 87.62 99 PRO A N 1
ATOM 783 C CA . PRO A 1 99 ? -6.697 -14.663 17.187 1.00 87.62 99 PRO A CA 1
ATOM 784 C C . PRO A 1 99 ? -5.905 -13.560 16.457 1.00 87.62 99 PRO A C 1
ATOM 786 O O . PRO A 1 99 ? -4.768 -13.282 16.820 1.00 87.62 99 PRO A O 1
ATOM 789 N N . GLN A 1 100 ? -6.456 -12.969 15.393 1.00 90.06 100 GLN A N 1
ATOM 790 C CA . GLN A 1 100 ? -5.854 -11.842 14.664 1.00 90.06 100 GLN A CA 1
ATOM 791 C C . GLN A 1 100 ? -6.566 -10.509 14.937 1.00 90.06 100 GLN A C 1
ATOM 793 O O . GLN A 1 100 ? -6.110 -9.482 14.437 1.00 90.06 100 GLN A O 1
ATOM 798 N N . ALA A 1 101 ? -7.684 -10.527 15.667 1.00 97.25 101 ALA A N 1
ATOM 799 C CA . ALA A 1 101 ? -8.442 -9.332 15.998 1.00 97.25 101 ALA A CA 1
ATOM 800 C C . ALA A 1 101 ? -7.851 -8.640 17.233 1.00 97.25 101 ALA A C 1
ATOM 802 O O . ALA A 1 101 ? -7.329 -9.290 18.140 1.00 97.25 101 ALA A O 1
ATOM 803 N N . ILE A 1 102 ? -7.936 -7.313 17.252 1.00 97.56 102 ILE A N 1
ATOM 804 C CA . ILE A 1 102 ? -7.416 -6.468 18.331 1.00 97.56 102 ILE A CA 1
ATOM 805 C C . ILE A 1 102 ? -8.556 -6.090 19.283 1.00 97.56 102 ILE A C 1
ATOM 807 O O . ILE A 1 102 ? -9.677 -5.821 18.857 1.00 97.56 102 ILE A O 1
ATOM 811 N N . MET A 1 103 ? -8.267 -6.041 20.580 1.00 98.56 103 MET A N 1
ATOM 812 C CA . MET A 1 103 ? -9.144 -5.415 21.566 1.00 98.56 103 MET A CA 1
ATOM 813 C C . MET A 1 103 ? -8.825 -3.918 21.632 1.00 98.56 103 MET A C 1
ATOM 815 O O . MET A 1 103 ? -7.765 -3.521 22.122 1.00 98.56 103 MET A O 1
ATOM 819 N N . VAL A 1 104 ? -9.716 -3.074 21.125 1.00 98.75 104 VAL A N 1
ATOM 820 C CA . VAL A 1 104 ? -9.537 -1.618 21.178 1.00 98.75 104 VAL A CA 1
ATOM 821 C C . VAL A 1 104 ? -10.189 -1.099 22.454 1.00 98.75 104 VAL A C 1
ATOM 823 O O . VAL A 1 104 ? -11.357 -1.364 22.721 1.00 98.75 104 VAL A O 1
ATOM 826 N N . LEU A 1 105 ? -9.424 -0.387 23.276 1.00 98.75 105 LEU A N 1
ATOM 827 C CA . LEU A 1 105 ? -9.893 0.171 24.540 1.00 98.75 105 LEU A CA 1
ATOM 828 C C . LEU A 1 105 ? -10.190 1.657 24.354 1.00 98.75 105 LEU A C 1
ATOM 830 O O . LEU A 1 105 ? -9.318 2.410 23.916 1.00 98.75 105 LEU A O 1
ATOM 834 N N . VAL A 1 106 ? -11.401 2.073 24.721 1.00 98.19 106 VAL A N 1
ATOM 835 C CA . VAL A 1 106 ? -11.859 3.465 24.653 1.00 98.19 106 VAL A CA 1
ATOM 836 C C . VAL A 1 106 ? -12.416 3.871 26.011 1.00 98.19 106 VAL A C 1
ATOM 838 O O . VAL A 1 106 ? -13.121 3.107 26.675 1.00 98.19 106 VAL A O 1
ATOM 841 N N . GLN A 1 107 ? -12.111 5.098 26.426 1.00 98.06 107 GLN A N 1
ATOM 842 C CA . GLN A 1 107 ? -12.706 5.697 27.611 1.00 98.06 107 GLN A CA 1
ATOM 843 C C . GLN A 1 107 ? -13.888 6.583 27.222 1.00 98.06 107 GLN A C 1
ATOM 845 O O . GLN A 1 107 ? -13.743 7.496 26.407 1.00 98.06 107 GLN A O 1
ATOM 850 N N . LEU A 1 108 ? -15.059 6.322 27.809 1.00 97.44 108 LEU A N 1
ATOM 851 C CA . LEU A 1 108 ? -16.217 7.195 27.642 1.00 97.44 108 LEU A CA 1
ATOM 852 C C . LEU A 1 108 ? -15.911 8.557 28.278 1.00 97.44 108 LEU A C 1
ATOM 854 O O . LEU A 1 108 ? -15.535 8.603 29.454 1.00 97.44 108 LEU A O 1
ATOM 858 N N . PRO A 1 109 ? -16.085 9.666 27.540 1.00 96.12 109 PRO A N 1
ATOM 859 C CA . PRO A 1 109 ? -15.671 10.979 28.004 1.00 96.12 109 PRO A CA 1
ATOM 860 C C . PRO A 1 109 ? -16.393 11.379 29.295 1.00 96.12 109 PRO A C 1
ATOM 862 O O . PRO A 1 109 ? -17.516 10.958 29.590 1.00 96.12 109 PRO A O 1
ATOM 865 N N . TRP A 1 110 ? -15.725 12.216 30.080 1.00 96.88 110 TRP A N 1
ATOM 866 C CA . TRP A 1 110 ? -16.350 12.896 31.207 1.00 96.88 110 TRP A CA 1
ATOM 867 C C . TRP A 1 110 ? -17.172 14.095 30.722 1.00 96.88 110 TRP A C 1
ATOM 869 O O . TRP A 1 110 ? -17.065 14.527 29.576 1.00 96.88 110 TRP A O 1
ATOM 879 N N . ASP A 1 111 ? -17.941 14.690 31.630 1.00 96.50 111 ASP A N 1
ATOM 880 C CA . ASP A 1 111 ? -18.601 15.978 31.378 1.00 96.50 111 ASP A CA 1
ATOM 881 C C . ASP A 1 111 ? -17.636 17.172 31.569 1.00 96.50 111 ASP A C 1
ATOM 883 O O . ASP A 1 111 ? -17.931 18.293 31.160 1.00 96.50 111 ASP A O 1
ATOM 887 N N . ASN A 1 112 ? -16.472 16.944 32.195 1.00 96.25 112 ASN A N 1
ATOM 888 C CA . ASN A 1 112 ? -15.440 17.942 32.506 1.00 96.25 112 ASN A CA 1
ATOM 889 C C . ASN A 1 112 ? -14.024 17.346 32.401 1.00 96.25 112 ASN A C 1
ATOM 891 O O . ASN A 1 112 ? -13.856 16.163 32.122 1.00 96.25 112 ASN A O 1
ATOM 895 N N . ARG A 1 113 ? -12.999 18.170 32.646 1.00 96.75 113 ARG A N 1
ATOM 896 C CA . ARG A 1 113 ? -11.583 17.758 32.679 1.00 96.75 113 ARG A CA 1
ATOM 897 C C . ARG A 1 113 ? -10.917 18.084 34.020 1.00 96.75 113 ARG A C 1
ATOM 899 O O . ARG A 1 113 ? -9.729 18.391 34.059 1.00 96.75 113 ARG A O 1
ATOM 906 N N . ASP A 1 114 ? -11.686 18.064 35.102 1.00 96.69 114 ASP A N 1
ATOM 907 C CA . ASP A 1 114 ? -11.160 18.303 36.447 1.00 96.69 114 ASP A CA 1
ATOM 908 C C . ASP A 1 114 ? -10.278 17.126 36.892 1.00 96.69 114 ASP A C 1
ATOM 910 O O . ASP A 1 114 ? -10.397 16.022 36.359 1.00 96.69 114 ASP A O 1
ATOM 914 N N . ASP A 1 115 ? -9.358 17.367 37.831 1.00 97.25 115 ASP A N 1
ATOM 915 C CA . ASP A 1 115 ? -8.419 16.359 38.366 1.00 97.25 115 ASP A CA 1
ATOM 916 C C . ASP A 1 115 ? -7.658 15.584 37.271 1.00 97.25 115 ASP A C 1
ATOM 918 O O . ASP A 1 115 ? -7.314 14.411 37.412 1.00 97.25 115 ASP A O 1
ATOM 922 N N . LEU A 1 116 ? -7.407 16.253 36.139 1.00 97.88 116 LEU A N 1
ATOM 923 C CA . LEU A 1 116 ? -7.006 15.626 34.881 1.00 97.88 116 LEU A CA 1
ATOM 924 C C . LEU A 1 116 ? -5.824 14.663 35.015 1.00 97.88 116 LEU A C 1
ATOM 926 O O . LEU A 1 116 ? -5.854 13.586 34.431 1.00 97.88 116 LEU A O 1
ATOM 930 N N . ARG A 1 117 ? -4.781 15.048 35.760 1.00 98.19 117 ARG A N 1
ATOM 931 C CA . ARG A 1 117 ? -3.564 14.233 35.894 1.00 98.19 117 ARG A CA 1
ATOM 932 C C . ARG A 1 117 ? -3.826 12.946 36.658 1.00 98.19 117 ARG A C 1
ATOM 934 O O . ARG A 1 117 ? -3.436 11.890 36.181 1.00 98.19 117 ARG A O 1
ATOM 941 N N . GLU A 1 118 ? -4.551 13.027 37.765 1.00 98.44 118 GLU A N 1
ATOM 942 C CA . GLU A 1 118 ? -4.956 11.852 38.536 1.00 98.44 118 GLU A CA 1
ATOM 943 C C . GLU A 1 118 ? -5.837 10.925 37.690 1.00 98.44 118 GLU A C 1
ATOM 945 O O . GLU A 1 118 ? -5.572 9.730 37.590 1.00 98.44 118 GLU A O 1
ATOM 950 N N . ARG A 1 119 ? -6.824 11.477 36.971 1.00 98.38 119 ARG A N 1
ATOM 951 C CA . ARG A 1 119 ? -7.702 10.681 36.096 1.00 98.38 119 ARG A CA 1
ATOM 952 C C . ARG A 1 119 ? -6.952 10.041 34.926 1.00 98.38 119 ARG A C 1
ATOM 954 O O . ARG A 1 119 ? -7.261 8.912 34.557 1.00 98.38 119 ARG A O 1
ATOM 961 N N . GLN A 1 120 ? -5.968 10.728 34.344 1.00 98.69 120 GLN A N 1
ATOM 962 C CA . GLN A 1 120 ? -5.097 10.162 33.309 1.00 98.69 120 GLN A CA 1
ATOM 963 C C . GLN A 1 120 ? -4.231 9.021 33.864 1.00 98.69 120 GLN A C 1
ATOM 965 O O . GLN A 1 120 ? -4.098 7.997 33.199 1.00 98.69 120 GLN A O 1
ATOM 970 N N . GLU A 1 121 ? -3.655 9.172 35.062 1.00 98.62 121 GLU A N 1
ATOM 971 C CA . GLU A 1 121 ? -2.863 8.116 35.713 1.00 98.62 121 GLU A CA 1
ATOM 972 C C . GLU A 1 121 ? -3.714 6.889 36.030 1.00 98.62 121 GLU A C 1
ATOM 974 O O . GLU A 1 121 ? -3.332 5.772 35.674 1.00 98.62 121 GLU A O 1
ATOM 979 N N . ASN A 1 122 ? -4.893 7.103 36.613 1.00 98.62 122 ASN A N 1
ATOM 980 C CA . ASN A 1 122 ? -5.838 6.040 36.932 1.00 98.62 122 ASN A CA 1
ATOM 981 C C . ASN A 1 122 ? -6.293 5.299 35.671 1.00 98.62 122 ASN A C 1
ATOM 983 O O . ASN A 1 122 ? -6.228 4.071 35.627 1.00 98.62 122 ASN A O 1
ATOM 987 N N . LEU A 1 123 ? -6.656 6.030 34.609 1.00 98.75 123 LEU A N 1
ATOM 988 C CA . LEU A 1 123 ? -7.026 5.417 33.336 1.00 98.75 123 LEU A CA 1
ATOM 989 C C . LEU A 1 123 ? -5.883 4.555 32.789 1.00 98.75 123 LEU A C 1
ATOM 991 O O . LEU A 1 123 ? -6.101 3.388 32.487 1.00 98.75 123 LEU A O 1
ATOM 995 N N . LEU A 1 124 ? -4.657 5.079 32.693 1.00 98.69 124 LEU A N 1
ATOM 996 C CA . LEU A 1 124 ? -3.529 4.299 32.168 1.00 98.69 124 LEU A CA 1
ATOM 997 C C . LEU A 1 124 ? -3.228 3.063 33.018 1.00 98.69 124 LEU A C 1
ATOM 999 O O . LEU A 1 124 ? -2.944 2.004 32.462 1.00 98.69 124 LEU A O 1
ATOM 1003 N N . SER A 1 125 ? -3.329 3.175 34.343 1.00 98.62 125 SER A N 1
ATOM 1004 C CA . SER A 1 125 ? -3.198 2.038 35.259 1.00 98.62 125 SER A CA 1
ATOM 1005 C C . SER A 1 125 ? -4.221 0.941 34.939 1.00 98.62 125 SER A C 1
ATOM 1007 O O . SER A 1 125 ? -3.849 -0.219 34.746 1.00 98.62 125 SER A O 1
ATOM 1009 N N . ILE A 1 126 ? -5.495 1.315 34.787 1.00 98.81 126 ILE A N 1
ATOM 1010 C CA . ILE A 1 126 ? -6.573 0.389 34.428 1.00 98.81 126 ILE A CA 1
ATOM 1011 C C . ILE A 1 126 ? -6.315 -0.249 33.061 1.00 98.81 126 ILE A C 1
ATOM 1013 O O . ILE A 1 126 ? -6.339 -1.475 32.942 1.00 98.81 126 ILE A O 1
ATOM 1017 N N . LEU A 1 127 ? -6.015 0.555 32.037 1.00 98.75 127 LEU A N 1
ATOM 1018 C CA . LEU A 1 127 ? -5.794 0.050 30.682 1.00 98.75 127 LEU A CA 1
ATOM 1019 C C . LEU A 1 127 ? -4.606 -0.917 30.621 1.00 98.75 127 LEU A C 1
ATOM 1021 O O . LEU A 1 127 ? -4.697 -1.937 29.938 1.00 98.75 127 LEU A O 1
ATOM 1025 N N . HIS A 1 128 ? -3.517 -0.657 31.352 1.00 98.81 128 HIS A N 1
ATOM 1026 C CA . HIS A 1 128 ? -2.397 -1.595 31.449 1.00 98.81 128 HIS A CA 1
ATOM 1027 C C . HIS A 1 128 ? -2.791 -2.899 32.149 1.00 98.81 128 HIS A C 1
ATOM 1029 O O . HIS A 1 128 ? -2.422 -3.966 31.660 1.00 98.81 128 HIS A O 1
ATOM 1035 N N . THR A 1 129 ? -3.554 -2.841 33.246 1.00 98.50 129 THR A N 1
ATOM 1036 C CA . THR A 1 129 ? -4.030 -4.041 33.956 1.00 98.50 129 THR A CA 1
ATOM 1037 C C . THR A 1 129 ? -4.939 -4.892 33.065 1.00 98.50 129 THR A C 1
ATOM 1039 O O . THR A 1 129 ? -4.706 -6.095 32.927 1.00 98.50 129 THR A O 1
ATOM 1042 N N . VAL A 1 130 ? -5.921 -4.280 32.394 1.00 98.56 130 VAL A N 1
ATOM 1043 C CA . VAL A 1 130 ? -6.823 -4.973 31.456 1.00 98.56 130 VAL A CA 1
ATOM 1044 C C . VAL A 1 130 ? -6.030 -5.593 30.303 1.00 98.56 130 VAL A C 1
ATOM 1046 O O . VAL A 1 130 ? -6.199 -6.772 29.991 1.00 98.56 130 VAL A O 1
ATOM 1049 N N . SER A 1 131 ? -5.109 -4.829 29.711 1.00 98.62 131 SER A N 1
ATOM 1050 C CA . SER A 1 131 ? -4.314 -5.291 28.568 1.00 98.62 131 SER A CA 1
ATOM 1051 C C . SER A 1 131 ? -3.315 -6.383 28.940 1.00 98.62 131 SER A C 1
ATOM 1053 O O . SER A 1 131 ? -3.056 -7.276 28.139 1.00 98.62 131 SER A O 1
ATOM 1055 N N . ALA A 1 132 ? -2.766 -6.357 30.158 1.00 98.56 132 ALA A N 1
ATOM 1056 C CA . ALA A 1 132 ? -1.910 -7.428 30.656 1.00 98.56 132 ALA A CA 1
ATOM 1057 C C . ALA A 1 132 ? -2.678 -8.755 30.737 1.00 98.56 132 ALA A C 1
ATOM 1059 O O . ALA A 1 132 ? -2.181 -9.763 30.237 1.00 98.56 132 ALA A O 1
ATOM 1060 N N . ARG A 1 133 ? -3.912 -8.742 31.268 1.00 97.81 133 ARG A N 1
ATOM 1061 C CA . ARG A 1 133 ? -4.776 -9.935 31.299 1.00 97.81 133 ARG A CA 1
ATOM 1062 C C . ARG A 1 133 ? -5.137 -10.426 29.898 1.00 97.81 133 ARG A C 1
ATOM 1064 O O . ARG A 1 133 ? -5.051 -11.620 29.634 1.00 97.81 133 ARG A O 1
ATOM 1071 N N . ALA A 1 134 ? -5.499 -9.520 28.989 1.00 98.06 134 ALA A N 1
ATOM 1072 C CA . ALA A 1 134 ? -5.805 -9.872 27.602 1.00 98.06 134 ALA A CA 1
ATOM 1073 C C . ALA A 1 134 ? -4.593 -10.497 26.884 1.00 98.06 134 ALA A C 1
ATOM 1075 O O . ALA A 1 134 ? -4.722 -11.522 26.212 1.00 98.06 134 ALA A O 1
ATOM 1076 N N . ARG A 1 135 ? -3.395 -9.933 27.088 1.00 97.19 135 ARG A N 1
ATOM 1077 C CA . ARG A 1 135 ? -2.138 -10.446 26.526 1.00 97.19 135 ARG A CA 1
ATOM 1078 C C . ARG A 1 135 ? -1.801 -11.843 27.039 1.00 97.19 135 ARG A C 1
ATOM 1080 O O . ARG A 1 135 ? -1.310 -12.655 26.259 1.00 97.19 135 ARG A O 1
ATOM 1087 N N . ASP A 1 136 ? -2.054 -12.130 28.314 1.00 97.31 136 ASP A N 1
ATOM 1088 C CA . ASP A 1 136 ? -1.814 -13.458 28.892 1.00 97.31 136 ASP A CA 1
ATOM 1089 C C . ASP A 1 136 ? -2.708 -14.539 28.238 1.00 97.31 136 ASP A C 1
ATOM 1091 O O . ASP A 1 136 ? -2.312 -15.701 28.157 1.00 97.31 136 ASP A O 1
ATOM 1095 N N . GLU A 1 137 ? -3.848 -14.142 27.657 1.00 97.00 137 GLU A N 1
ATOM 1096 C CA . GLU A 1 137 ? -4.723 -14.981 26.817 1.00 97.00 137 GLU A CA 1
ATOM 1097 C C . GLU A 1 137 ? -4.399 -14.899 25.306 1.00 97.00 137 GLU A C 1
ATOM 1099 O O . GLU A 1 137 ? -5.090 -15.496 24.478 1.00 97.00 137 GLU A O 1
ATOM 1104 N N . GLY A 1 138 ? -3.337 -14.183 24.922 1.00 96.31 138 GLY A N 1
ATOM 1105 C CA . GLY A 1 138 ? -2.885 -14.032 23.535 1.00 96.31 138 GLY A CA 1
ATOM 1106 C C . GLY A 1 138 ? -3.606 -12.951 22.723 1.00 96.31 138 GLY A C 1
ATOM 1107 O O . GLY A 1 138 ? -3.464 -12.932 21.500 1.00 96.31 138 GLY A O 1
ATOM 1108 N N . ILE A 1 139 ? -4.359 -12.055 23.368 1.00 97.88 139 ILE A N 1
ATOM 1109 C CA . ILE A 1 139 ? -5.102 -10.971 22.712 1.00 97.88 139 ILE A CA 1
ATOM 1110 C C . ILE A 1 139 ? -4.303 -9.667 22.780 1.00 97.88 139 ILE A C 1
ATOM 1112 O O . ILE A 1 139 ? -3.872 -9.235 23.848 1.00 97.88 139 ILE A O 1
ATOM 1116 N N . ALA A 1 140 ? -4.101 -9.027 21.628 1.00 97.44 140 ALA A N 1
ATOM 1117 C CA . ALA A 1 140 ? -3.441 -7.728 21.553 1.00 97.44 140 ALA A CA 1
ATOM 1118 C C . ALA A 1 140 ? -4.430 -6.593 21.849 1.00 97.44 140 ALA A C 1
ATOM 1120 O O . ALA A 1 140 ? -5.562 -6.617 21.363 1.00 97.44 140 ALA A O 1
ATOM 1121 N N . CYS A 1 141 ? -3.973 -5.574 22.578 1.00 98.56 141 CYS A N 1
ATOM 1122 C CA . CYS A 1 141 ? -4.765 -4.390 22.900 1.00 98.56 141 CYS A CA 1
ATOM 1123 C C . CYS A 1 141 ? -4.195 -3.123 22.259 1.00 98.56 141 CYS A C 1
ATOM 1125 O O . CYS A 1 141 ? -2.977 -2.987 22.094 1.00 98.56 141 CYS A O 1
ATOM 1127 N N . ALA A 1 142 ? -5.072 -2.171 21.947 1.00 98.62 142 ALA A N 1
ATOM 1128 C CA . ALA A 1 142 ? -4.685 -0.827 21.535 1.00 98.62 142 ALA A CA 1
ATOM 1129 C C . ALA A 1 142 ? -5.573 0.226 22.209 1.00 98.62 142 ALA A C 1
ATOM 1131 O O . ALA A 1 142 ? -6.791 0.072 22.245 1.00 98.62 142 ALA A O 1
ATOM 1132 N N . PHE A 1 143 ? -4.975 1.294 22.737 1.00 98.81 143 PHE A N 1
ATOM 1133 C CA . PHE A 1 143 ? -5.725 2.416 23.298 1.00 98.81 143 PHE A CA 1
ATOM 1134 C C . PHE A 1 143 ? -6.073 3.429 22.211 1.00 98.81 143 PHE A C 1
ATOM 1136 O O . PHE A 1 143 ? -5.175 3.895 21.505 1.00 98.81 143 PHE A O 1
ATOM 1143 N N . HIS A 1 144 ? -7.353 3.783 22.119 1.00 98.44 144 HIS A N 1
ATOM 1144 C CA . HIS A 1 144 ? -7.885 4.789 21.204 1.00 98.44 144 HIS A CA 1
ATOM 1145 C C . HIS A 1 144 ? -8.371 6.018 21.996 1.00 98.44 144 HIS A C 1
ATOM 1147 O O . HIS A 1 144 ? -9.389 5.956 22.695 1.00 98.44 144 HIS A O 1
ATOM 1153 N N . PRO A 1 145 ? -7.622 7.137 21.959 1.00 97.88 145 PRO A N 1
ATOM 1154 C CA . PRO A 1 145 ? -8.070 8.406 22.514 1.00 97.88 145 PRO A CA 1
ATOM 1155 C C . PRO A 1 145 ? -9.127 9.069 21.626 1.00 97.88 145 PRO A C 1
ATOM 1157 O O . PRO A 1 145 ? -8.900 9.304 20.440 1.00 97.88 145 PRO A O 1
ATOM 1160 N N . ASN A 1 146 ? -10.233 9.490 22.234 1.00 95.38 146 ASN A N 1
ATOM 1161 C CA . ASN A 1 146 ? -11.259 10.292 21.574 1.00 95.38 146 ASN A CA 1
ATOM 1162 C C . ASN A 1 146 ? -11.098 11.794 21.878 1.00 95.38 146 ASN A C 1
ATOM 1164 O O . ASN A 1 146 ? -10.331 12.209 22.748 1.00 95.38 146 ASN A O 1
ATOM 1168 N N . SER A 1 147 ? -11.833 12.629 21.144 1.00 96.94 147 SER A N 1
ATOM 1169 C CA . SER A 1 147 ? -11.795 14.092 21.269 1.00 96.94 147 SER A CA 1
ATOM 1170 C C . SER A 1 147 ? -13.142 14.794 21.541 1.00 96.94 147 SER A C 1
ATOM 1172 O O . SER A 1 147 ? -13.319 15.926 21.081 1.00 96.94 147 SER A O 1
ATOM 1174 N N . PRO A 1 148 ? -14.120 14.224 22.262 1.00 95.81 148 PRO A N 1
ATOM 1175 C CA . PRO A 1 148 ? -15.115 15.015 22.994 1.00 95.81 148 PRO A CA 1
ATOM 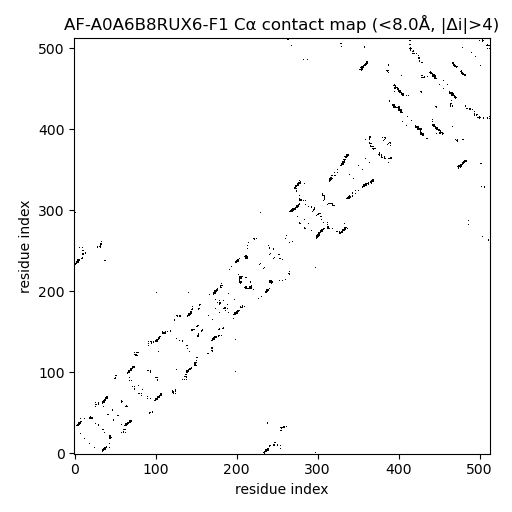1176 C C . PRO A 1 148 ? -14.502 15.995 24.019 1.00 95.81 148 PRO A C 1
ATOM 1178 O O . PRO A 1 148 ? -13.302 15.988 24.305 1.00 95.81 148 PRO A O 1
ATOM 1181 N N . SER A 1 149 ? -15.292 16.939 24.543 1.00 95.94 149 SER A N 1
ATOM 1182 C CA . SER A 1 149 ? -14.773 18.030 25.396 1.00 95.94 149 SER A CA 1
ATOM 1183 C C . SER A 1 149 ? -14.236 17.561 26.749 1.00 95.94 149 SER A C 1
ATOM 1185 O O . SER A 1 149 ? -13.306 18.176 27.263 1.00 95.94 149 SER A O 1
ATOM 1187 N N . GLY A 1 150 ? -14.783 16.482 27.312 1.00 97.31 150 GLY A N 1
ATOM 1188 C CA . GLY A 1 150 ? -14.295 15.878 28.556 1.00 97.31 150 GLY A CA 1
ATOM 1189 C C . GLY A 1 150 ? -13.393 14.661 28.359 1.00 97.31 150 GLY A C 1
ATOM 1190 O O . GLY A 1 150 ? -13.207 13.876 29.287 1.00 97.31 150 GLY A O 1
ATOM 1191 N N . SER A 1 151 ? -12.831 14.479 27.163 1.00 98.00 151 SER A N 1
ATOM 1192 C CA . SER A 1 151 ? -11.813 13.458 26.924 1.00 98.00 151 SER A CA 1
ATOM 1193 C C . SER A 1 151 ? -10.552 13.750 27.733 1.00 98.00 151 SER A C 1
ATOM 1195 O O . SER A 1 151 ? -10.058 14.884 27.778 1.00 98.00 151 SER A O 1
ATOM 1197 N N . LEU A 1 152 ? -10.007 12.713 28.369 1.00 98.25 152 LEU A N 1
ATOM 1198 C CA . LEU A 1 152 ? -8.792 12.849 29.171 1.00 98.25 152 LEU A CA 1
ATOM 1199 C C . LEU A 1 152 ? -7.562 13.083 28.291 1.00 98.25 152 LEU A C 1
ATOM 1201 O O . LEU A 1 152 ? -6.689 13.857 28.670 1.00 98.25 152 LEU A O 1
ATOM 1205 N N . PHE A 1 153 ? -7.517 12.481 27.103 1.00 98.38 153 PHE A N 1
ATOM 1206 C CA . PHE A 1 153 ? -6.413 12.602 26.156 1.00 98.38 153 PHE A CA 1
ATOM 1207 C C . PHE A 1 153 ? -6.869 13.302 24.879 1.00 98.38 153 PHE A C 1
ATOM 1209 O O . PHE A 1 153 ? -7.274 12.643 23.928 1.00 98.38 153 PHE A O 1
ATOM 1216 N N . ARG A 1 154 ? -6.828 14.641 24.867 1.00 97.75 154 ARG A N 1
ATOM 1217 C CA . ARG A 1 154 ? -7.392 15.451 23.778 1.00 97.75 154 ARG A CA 1
ATOM 1218 C C . ARG A 1 154 ? -6.360 16.314 23.058 1.00 97.75 154 ARG A C 1
ATOM 1220 O O . ARG A 1 154 ? -6.430 16.425 21.841 1.00 97.75 154 ARG A O 1
ATOM 1227 N N . ILE A 1 155 ? -5.464 16.968 23.792 1.00 98.19 155 ILE A N 1
ATOM 1228 C CA . ILE A 1 155 ? -4.504 17.947 23.252 1.00 98.19 155 ILE A CA 1
ATOM 1229 C C . ILE A 1 155 ? -3.061 17.450 23.406 1.00 98.19 155 ILE A C 1
ATOM 1231 O O . ILE A 1 155 ? -2.812 16.416 24.031 1.00 98.19 155 ILE A O 1
ATOM 1235 N N . ILE A 1 156 ? -2.095 18.189 22.852 1.00 98.31 156 ILE A N 1
ATOM 1236 C CA . ILE A 1 156 ? -0.690 17.758 22.795 1.00 98.31 156 ILE A CA 1
ATOM 1237 C C . ILE A 1 156 ? -0.077 17.520 24.180 1.00 98.31 156 ILE A C 1
ATOM 1239 O O . ILE A 1 156 ? 0.696 16.578 24.356 1.00 98.31 156 ILE A O 1
ATOM 1243 N N . GLU A 1 157 ? -0.455 18.304 25.190 1.00 98.50 157 GLU A N 1
ATOM 1244 C CA . GLU A 1 157 ? 0.003 18.122 26.570 1.00 98.50 157 GLU A CA 1
ATOM 1245 C C . GLU A 1 157 ? -0.509 16.813 27.182 1.00 98.50 157 GLU A C 1
ATOM 1247 O O . GLU A 1 157 ? 0.162 16.222 28.029 1.00 98.50 157 GLU A O 1
ATOM 1252 N N . ASP A 1 158 ? -1.684 16.341 26.763 1.00 98.62 158 ASP A N 1
ATOM 1253 C CA . ASP A 1 158 ? -2.214 15.055 27.210 1.00 98.62 158 ASP A CA 1
ATOM 1254 C C . ASP A 1 158 ? -1.533 13.901 26.490 1.00 98.62 158 ASP A C 1
ATOM 1256 O O . ASP A 1 158 ? -1.173 12.909 27.112 1.00 98.62 158 ASP A O 1
ATOM 1260 N N . TYR A 1 159 ? -1.327 14.034 25.180 1.00 98.69 159 TYR A N 1
ATOM 1261 C CA . TYR A 1 159 ? -0.633 13.029 24.379 1.00 98.69 159 TYR A CA 1
ATOM 1262 C C . TYR A 1 159 ? 0.817 12.870 24.843 1.00 98.69 159 TYR A C 1
ATOM 1264 O O . TYR A 1 159 ? 1.319 11.756 24.950 1.00 98.69 159 TYR A O 1
ATOM 1272 N N . THR A 1 160 ? 1.479 13.970 25.204 1.00 98.56 160 THR A N 1
ATOM 1273 C CA . THR A 1 160 ? 2.807 13.924 25.830 1.00 98.56 160 THR A CA 1
ATOM 1274 C C . THR A 1 160 ? 2.762 13.105 27.120 1.00 98.56 160 THR A C 1
ATOM 1276 O O . THR A 1 160 ? 3.552 12.178 27.290 1.00 98.56 160 THR A O 1
ATOM 1279 N N . PHE A 1 161 ? 1.779 13.371 27.987 1.00 98.62 161 PHE A N 1
ATOM 1280 C CA . PHE A 1 161 ? 1.582 12.621 29.227 1.00 98.62 161 PHE A CA 1
ATOM 1281 C C . PHE A 1 161 ? 1.318 11.125 28.988 1.00 98.62 161 PHE A C 1
ATOM 1283 O O . PHE A 1 161 ? 1.893 10.286 29.685 1.00 98.62 161 PHE A O 1
ATOM 1290 N N . LEU A 1 162 ? 0.490 10.800 27.986 1.00 98.62 162 LEU A N 1
ATOM 1291 C CA . LEU A 1 162 ? 0.191 9.439 27.537 1.00 98.62 162 LEU A CA 1
ATOM 1292 C C . LEU A 1 162 ? 1.470 8.694 27.156 1.00 98.62 162 LEU A C 1
ATOM 1294 O O . LEU A 1 162 ? 1.758 7.642 27.717 1.00 98.62 162 LEU A O 1
ATOM 1298 N N . PHE A 1 163 ? 2.257 9.231 26.223 1.00 98.50 163 PHE A N 1
ATOM 1299 C CA . PHE A 1 163 ? 3.400 8.502 25.666 1.00 98.50 163 PHE A CA 1
ATOM 1300 C C . PHE A 1 163 ? 4.612 8.433 26.600 1.00 98.50 163 PHE A C 1
ATOM 1302 O O . PHE A 1 163 ? 5.462 7.564 26.414 1.00 98.50 163 PHE A O 1
ATOM 1309 N N . GLU A 1 164 ? 4.686 9.287 27.623 1.00 98.12 164 GLU A N 1
ATOM 1310 C CA . GLU A 1 164 ? 5.647 9.134 28.724 1.00 98.12 164 GLU A CA 1
ATOM 1311 C C . GLU A 1 164 ? 5.335 7.935 29.633 1.00 98.12 164 GLU A C 1
ATOM 1313 O O . GLU A 1 164 ? 6.235 7.434 30.309 1.00 98.12 164 GLU A O 1
ATOM 1318 N N . ARG A 1 165 ? 4.071 7.495 29.681 1.00 98.31 165 ARG A N 1
ATOM 1319 C CA . ARG A 1 165 ? 3.570 6.498 30.645 1.00 98.31 165 ARG A CA 1
ATOM 1320 C C . ARG A 1 165 ? 3.030 5.223 30.007 1.00 98.31 165 ARG A C 1
ATOM 1322 O O . ARG A 1 165 ? 2.833 4.251 30.726 1.00 98.31 165 ARG A O 1
ATOM 1329 N N . LEU A 1 166 ? 2.802 5.212 28.696 1.00 98.12 166 LEU A N 1
ATOM 1330 C CA . LEU A 1 166 ? 2.355 4.038 27.954 1.00 98.12 166 LEU A CA 1
ATOM 1331 C C . LEU A 1 166 ? 3.386 2.904 28.076 1.00 98.12 166 LEU A C 1
ATOM 1333 O O . LEU A 1 166 ? 4.556 3.101 27.741 1.00 98.12 166 LEU A O 1
ATOM 1337 N N . ASP A 1 167 ? 2.955 1.714 28.501 1.00 97.94 167 ASP A N 1
ATOM 1338 C CA . ASP A 1 167 ? 3.774 0.498 28.445 1.00 97.94 167 ASP A CA 1
ATOM 1339 C C . ASP A 1 167 ? 3.499 -0.280 27.141 1.00 97.94 167 ASP A C 1
ATOM 1341 O O . ASP A 1 167 ? 2.535 -1.055 27.064 1.00 97.94 167 ASP A O 1
ATOM 1345 N N . PRO A 1 168 ? 4.366 -0.153 26.114 1.00 96.56 168 PRO A N 1
ATOM 1346 C CA . PRO A 1 168 ? 4.158 -0.800 24.821 1.00 96.56 168 PRO A CA 1
ATOM 1347 C C . PRO A 1 168 ? 4.283 -2.332 24.875 1.00 96.56 168 PRO A C 1
ATOM 1349 O O . PRO A 1 168 ? 4.049 -2.996 23.868 1.00 96.56 168 PRO A O 1
ATOM 1352 N N . LYS A 1 169 ? 4.667 -2.927 26.017 1.00 96.88 169 LYS A N 1
ATOM 1353 C CA . LYS A 1 169 ? 4.706 -4.392 26.188 1.00 96.88 169 LYS A CA 1
ATOM 1354 C C . LYS A 1 169 ? 3.332 -5.015 26.419 1.00 96.88 169 LYS A C 1
ATOM 1356 O O . LYS A 1 169 ? 3.209 -6.241 26.334 1.00 96.88 169 LYS A O 1
ATOM 1361 N N . VAL A 1 170 ? 2.345 -4.210 26.802 1.00 97.62 170 VAL A N 1
ATOM 1362 C CA . VAL A 1 170 ? 0.973 -4.666 27.068 1.00 97.62 170 VAL A CA 1
ATOM 1363 C C . VAL A 1 170 ? -0.048 -3.907 26.239 1.00 97.62 170 VAL A C 1
ATOM 1365 O O . VAL A 1 170 ? -1.029 -4.510 25.822 1.00 97.62 170 VAL A O 1
ATOM 1368 N N . LEU A 1 171 ? 0.187 -2.624 25.956 1.00 98.56 171 LEU A N 1
ATOM 1369 C CA . LEU A 1 171 ? -0.802 -1.754 25.336 1.00 98.56 171 LEU A CA 1
ATOM 1370 C C . LEU A 1 171 ? -0.207 -1.020 24.136 1.00 98.56 171 LEU A C 1
ATOM 1372 O O . LEU A 1 171 ? 0.697 -0.195 24.270 1.00 98.56 171 LEU A O 1
ATOM 1376 N N . GLY A 1 172 ? -0.737 -1.320 22.953 1.00 98.50 172 GLY A N 1
ATOM 1377 C CA . GLY A 1 172 ? -0.467 -0.540 21.756 1.00 98.50 172 GLY A CA 1
ATOM 1378 C C . GLY A 1 172 ? -1.269 0.759 21.719 1.00 98.50 172 GLY A C 1
ATOM 1379 O O . GLY A 1 172 ? -2.116 1.034 22.569 1.00 98.50 172 GLY A O 1
ATOM 1380 N N . TYR A 1 173 ? -1.020 1.557 20.692 1.00 98.75 173 TYR A N 1
ATOM 1381 C CA . TYR A 1 173 ? -1.707 2.813 20.433 1.00 98.75 173 TYR A CA 1
ATOM 1382 C C . TYR A 1 173 ? -2.499 2.719 19.123 1.00 98.75 173 TYR A C 1
ATOM 1384 O O . TYR A 1 173 ? -1.977 2.251 18.107 1.00 98.75 173 TYR A O 1
ATOM 1392 N N . ALA A 1 174 ? -3.751 3.170 19.166 1.00 98.62 174 ALA A N 1
ATOM 1393 C CA . ALA A 1 174 ? -4.640 3.322 18.026 1.00 98.62 174 ALA A CA 1
ATOM 1394 C C . ALA A 1 174 ? -4.861 4.820 17.745 1.00 98.62 174 ALA A C 1
ATOM 1396 O O . ALA A 1 174 ? -5.797 5.405 18.288 1.00 98.62 174 ALA A O 1
ATOM 1397 N N . PRO A 1 175 ? -3.991 5.485 16.958 1.00 98.56 175 PRO A N 1
ATOM 1398 C CA . PRO A 1 175 ? -4.240 6.854 16.538 1.00 98.56 175 PRO A CA 1
ATOM 1399 C C . PRO A 1 175 ? -5.491 6.950 15.674 1.00 98.56 175 PRO A C 1
ATOM 1401 O O . PRO A 1 175 ? -5.655 6.191 14.716 1.00 98.56 175 PRO A O 1
ATOM 1404 N N . ASP A 1 176 ? -6.282 7.977 15.956 1.00 98.50 176 ASP A N 1
ATOM 1405 C CA . ASP A 1 176 ? -7.377 8.427 15.113 1.00 98.50 176 ASP A CA 1
ATOM 1406 C C . ASP A 1 176 ? -7.014 9.765 14.470 1.00 98.50 176 ASP A C 1
ATOM 1408 O O . ASP A 1 176 ? -6.779 10.767 15.155 1.00 98.50 176 ASP A O 1
ATOM 1412 N N . SER A 1 177 ? -6.949 9.792 13.139 1.00 98.25 177 SER A N 1
ATOM 1413 C CA . SER A 1 177 ? -6.538 10.997 12.417 1.00 98.25 177 SER A CA 1
ATOM 1414 C C . SER A 1 177 ? -7.447 12.199 12.685 1.00 98.25 177 SER A C 1
ATOM 1416 O O . SER A 1 177 ? -6.957 13.322 12.810 1.00 98.25 177 SER A O 1
ATOM 1418 N N . GLY A 1 178 ? -8.756 11.982 12.795 1.00 97.88 178 GLY A N 1
ATOM 1419 C CA . GLY A 1 178 ? -9.727 13.046 12.993 1.00 97.88 178 GLY A CA 1
ATOM 1420 C C . GLY A 1 178 ? -9.768 13.542 14.437 1.00 97.88 178 GLY A C 1
ATOM 1421 O O . GLY A 1 178 ? -9.766 14.753 14.651 1.00 97.88 178 GLY A O 1
ATOM 1422 N N . HIS A 1 179 ? -9.708 12.654 15.435 1.00 98.06 179 HIS A N 1
ATOM 1423 C CA . HIS A 1 179 ? -9.630 13.072 16.841 1.00 98.06 179 HIS A CA 1
ATOM 1424 C C . HIS A 1 179 ? -8.343 13.844 17.144 1.00 98.06 179 HIS A C 1
ATOM 1426 O O . HIS A 1 179 ? -8.395 14.855 17.849 1.00 98.06 179 HIS A O 1
ATOM 1432 N N . ILE A 1 180 ? -7.206 13.438 16.567 1.00 98.44 180 ILE A N 1
ATOM 1433 C CA . ILE A 1 180 ? -5.951 14.190 16.694 1.00 98.44 180 ILE A CA 1
ATOM 1434 C C . ILE A 1 180 ? -6.116 15.604 16.112 1.00 98.44 180 ILE A C 1
ATOM 1436 O O . ILE A 1 180 ? -5.768 16.590 16.768 1.00 98.44 180 ILE A O 1
ATOM 1440 N N . ALA A 1 181 ? -6.707 15.721 14.917 1.00 98.06 181 ALA A N 1
ATOM 1441 C CA . ALA A 1 181 ? -6.959 17.011 14.273 1.00 98.06 181 ALA A CA 1
ATOM 1442 C C . ALA A 1 181 ? -7.948 17.895 15.060 1.00 98.06 181 ALA A C 1
ATOM 1444 O O . ALA A 1 181 ? -7.709 19.090 15.235 1.00 98.06 181 ALA A O 1
ATOM 1445 N N . ASN A 1 182 ? -9.024 17.318 15.600 1.00 97.56 182 ASN A N 1
ATOM 1446 C CA . ASN A 1 182 ? -9.999 18.004 16.460 1.00 97.56 182 ASN A CA 1
ATOM 1447 C C . ASN A 1 182 ? -9.394 18.423 17.823 1.00 97.56 182 ASN A C 1
ATOM 1449 O O . ASN A 1 182 ? -9.834 19.380 18.468 1.00 97.56 182 ASN A O 1
ATOM 1453 N N . GLY A 1 183 ? -8.326 17.749 18.253 1.00 97.31 183 GLY A N 1
ATOM 1454 C CA . GLY A 1 183 ? -7.454 18.164 19.353 1.00 97.31 183 GLY A CA 1
ATOM 1455 C C . GLY A 1 183 ? -6.543 19.358 19.035 1.00 97.31 183 GLY A C 1
ATOM 1456 O O . GLY A 1 183 ? -5.809 19.810 19.911 1.00 97.31 183 GLY A O 1
ATOM 1457 N N . GLY A 1 184 ? -6.569 19.876 17.802 1.00 97.19 184 GLY A N 1
ATOM 1458 C CA . GLY A 1 184 ? -5.704 20.966 17.340 1.00 97.19 184 GLY A CA 1
ATOM 1459 C C . GLY A 1 184 ? -4.277 20.529 16.995 1.00 97.19 184 GLY A C 1
ATOM 1460 O O . GLY A 1 184 ? -3.408 21.378 16.809 1.00 97.19 184 GLY A O 1
ATOM 1461 N N . MET A 1 185 ? -4.021 19.221 16.920 1.00 97.88 185 MET A N 1
ATOM 1462 C CA . MET A 1 185 ? -2.717 18.652 16.584 1.00 97.88 185 MET A CA 1
ATOM 1463 C C . MET A 1 185 ? -2.639 18.300 15.095 1.00 97.88 185 MET A C 1
ATOM 1465 O O . MET A 1 185 ? -3.655 18.088 14.437 1.00 97.88 185 MET A O 1
ATOM 1469 N N . ASN A 1 186 ? -1.423 18.193 14.558 1.00 97.81 186 ASN A N 1
ATOM 1470 C CA . ASN A 1 186 ? -1.206 17.635 13.227 1.00 97.81 186 ASN A CA 1
ATOM 1471 C C . ASN A 1 186 ? -1.167 16.093 13.316 1.00 97.81 186 ASN A C 1
ATOM 1473 O O . ASN A 1 186 ? -0.283 15.560 13.996 1.00 97.81 186 ASN A O 1
ATOM 1477 N N . PRO A 1 187 ? -2.071 15.359 12.633 1.00 98.31 187 PRO A N 1
ATOM 1478 C CA . PRO A 1 187 ? -2.073 13.898 12.661 1.00 98.31 187 PRO A CA 1
ATOM 1479 C C . PRO A 1 187 ? -0.742 13.289 12.229 1.00 98.31 187 PRO A C 1
ATOM 1481 O O . PRO A 1 187 ? -0.205 12.431 12.924 1.00 98.31 187 PRO A O 1
ATOM 1484 N N . MET A 1 188 ? -0.156 13.773 11.136 1.00 98.06 188 MET A N 1
ATOM 1485 C CA . MET A 1 188 ? 1.087 13.237 10.590 1.00 98.06 188 MET A CA 1
ATOM 1486 C C . MET A 1 188 ? 2.250 13.319 11.592 1.00 98.06 188 MET A C 1
ATOM 1488 O O . MET A 1 188 ? 3.041 12.379 11.693 1.00 98.06 188 MET A O 1
ATOM 1492 N N . ASP A 1 189 ? 2.327 14.392 12.383 1.00 98.50 189 ASP A N 1
ATOM 1493 C CA . ASP A 1 189 ? 3.364 14.562 13.410 1.00 98.50 189 ASP A CA 1
ATOM 1494 C C . ASP A 1 189 ? 3.218 13.543 14.553 1.00 98.50 189 ASP A C 1
ATOM 1496 O O . ASP A 1 189 ? 4.209 12.968 15.023 1.00 98.50 189 ASP A O 1
ATOM 1500 N N . ILE A 1 190 ? 1.982 13.247 14.969 1.00 98.62 190 ILE A N 1
ATOM 1501 C CA . ILE A 1 190 ? 1.707 12.202 15.966 1.00 98.62 190 ILE A CA 1
ATOM 1502 C C . ILE A 1 190 ? 2.019 10.817 15.392 1.00 98.62 190 ILE A C 1
ATOM 1504 O O . ILE A 1 190 ? 2.712 10.032 16.040 1.00 98.62 190 ILE A O 1
ATOM 1508 N N . PHE A 1 191 ? 1.589 10.527 14.159 1.00 98.56 191 PHE A N 1
ATOM 1509 C CA . PHE A 1 191 ? 1.897 9.258 13.493 1.00 98.56 191 PHE A CA 1
ATOM 1510 C C . PHE A 1 191 ? 3.412 9.035 13.381 1.00 98.56 191 PHE A C 1
ATOM 1512 O O . PHE A 1 191 ? 3.895 7.948 13.706 1.00 98.56 191 PHE A O 1
ATOM 1519 N N . ARG A 1 192 ? 4.179 10.065 12.991 1.00 98.19 192 ARG A N 1
ATOM 1520 C CA . ARG A 1 192 ? 5.649 10.011 12.911 1.00 98.19 192 ARG A CA 1
ATOM 1521 C C . ARG A 1 192 ? 6.294 9.771 14.267 1.00 98.19 192 ARG A C 1
ATOM 1523 O O . ARG A 1 192 ? 7.088 8.842 14.411 1.00 98.19 192 ARG A O 1
ATOM 1530 N N . SER A 1 193 ? 5.953 10.588 15.261 1.00 97.88 193 SER A N 1
ATOM 1531 C CA . SER A 1 193 ? 6.588 10.526 16.584 1.00 97.88 193 SER A CA 1
ATOM 1532 C C . SER A 1 193 ? 6.257 9.244 17.351 1.00 97.88 193 SER A C 1
ATOM 1534 O O . SER A 1 193 ? 7.084 8.766 18.127 1.00 97.88 193 SER A O 1
ATOM 1536 N N . GLN A 1 194 ? 5.085 8.652 17.101 1.00 98.06 194 GLN A N 1
ATOM 1537 C CA . GLN A 1 194 ? 4.590 7.494 17.848 1.00 98.06 194 GLN A CA 1
ATOM 1538 C C . GLN A 1 194 ? 4.571 6.199 17.054 1.00 98.06 194 GLN A C 1
ATOM 1540 O O . GLN A 1 194 ? 4.039 5.205 17.544 1.00 98.06 194 GLN A O 1
ATOM 1545 N N . ARG A 1 195 ? 5.197 6.155 15.872 1.00 97.31 195 ARG A N 1
ATOM 1546 C CA . ARG A 1 195 ? 5.134 4.993 14.981 1.00 97.31 195 ARG A CA 1
ATOM 1547 C C . ARG A 1 195 ? 5.398 3.663 15.675 1.00 97.31 195 ARG A C 1
ATOM 1549 O O . ARG A 1 195 ? 4.654 2.719 15.443 1.00 97.31 195 ARG A O 1
ATOM 1556 N N . LYS A 1 196 ? 6.399 3.596 16.556 1.00 96.88 196 LYS A N 1
ATOM 1557 C CA . LYS A 1 196 ? 6.760 2.379 17.307 1.00 96.88 196 LYS A CA 1
ATOM 1558 C C . LYS A 1 196 ? 5.641 1.828 18.206 1.00 96.88 196 LYS A C 1
ATOM 1560 O O . LYS A 1 196 ? 5.653 0.641 18.500 1.00 96.88 196 LYS A O 1
ATOM 1565 N N . ASN A 1 197 ? 4.711 2.680 18.638 1.00 97.94 197 ASN A N 1
ATOM 1566 C CA . ASN A 1 197 ? 3.600 2.322 19.517 1.00 97.94 197 ASN A CA 1
ATOM 1567 C C . ASN A 1 197 ? 2.321 1.994 18.724 1.00 97.94 197 ASN A C 1
ATOM 1569 O O . ASN A 1 197 ? 1.405 1.401 19.283 1.00 97.94 197 ASN A O 1
ATOM 1573 N N . ILE A 1 198 ? 2.242 2.369 17.439 1.00 98.44 198 ILE A N 1
ATOM 1574 C CA . ILE A 1 198 ? 1.045 2.183 16.605 1.00 98.44 198 ILE A CA 1
ATOM 1575 C C . ILE A 1 198 ? 0.866 0.705 16.251 1.00 98.44 198 ILE A C 1
ATOM 1577 O O . ILE A 1 198 ? 1.684 0.130 15.522 1.00 98.44 198 ILE A O 1
ATOM 1581 N N . THR A 1 199 ? -0.234 0.119 16.718 1.00 97.00 199 THR A N 1
ATOM 1582 C CA . THR A 1 199 ? -0.625 -1.274 16.437 1.00 97.00 199 THR A CA 1
ATOM 1583 C C . THR A 1 199 ? -1.935 -1.369 15.657 1.00 97.00 199 THR A C 1
ATOM 1585 O O . THR A 1 199 ? -2.121 -2.308 14.885 1.00 97.00 199 THR A O 1
ATOM 1588 N N . HIS A 1 200 ? -2.790 -0.356 15.755 1.00 98.31 200 HIS A N 1
ATOM 1589 C CA . HIS A 1 200 ? -4.076 -0.236 15.063 1.00 98.31 200 HIS A CA 1
ATOM 1590 C C . HIS A 1 200 ? -4.241 1.202 14.566 1.00 98.31 200 HIS A C 1
ATOM 1592 O O . HIS A 1 200 ? -3.570 2.077 15.095 1.00 98.31 200 HIS A O 1
ATOM 1598 N N . VAL A 1 201 ? -5.053 1.486 13.552 1.00 98.69 201 VAL A N 1
ATOM 1599 C CA . VAL A 1 201 ? -5.199 2.856 13.024 1.00 98.69 201 VAL A CA 1
ATOM 1600 C C . VAL A 1 201 ? -6.653 3.138 12.704 1.00 98.69 201 VAL A C 1
ATOM 1602 O O . VAL A 1 201 ? -7.299 2.319 12.058 1.00 98.69 201 VAL A O 1
ATOM 1605 N N . HIS A 1 202 ? -7.144 4.313 13.085 1.00 98.62 202 HIS A N 1
ATOM 1606 C CA . HIS A 1 202 ? -8.467 4.808 12.715 1.00 98.62 202 HIS A CA 1
ATOM 1607 C C . HIS A 1 202 ? -8.346 6.045 11.823 1.00 98.62 202 HIS A C 1
ATOM 1609 O O . HIS A 1 202 ? -7.573 6.968 12.096 1.00 98.62 202 HIS A O 1
ATOM 1615 N N . PHE A 1 203 ? -9.089 6.049 10.721 1.00 98.25 203 PHE A N 1
ATOM 1616 C CA . PHE A 1 203 ? -9.190 7.166 9.795 1.00 98.25 203 PHE A CA 1
ATOM 1617 C C . PHE A 1 203 ? -10.586 7.770 9.857 1.00 98.25 203 PHE A C 1
ATOM 1619 O O . PHE A 1 203 ? -11.557 7.160 9.411 1.00 98.25 203 PHE A O 1
ATOM 1626 N N . LYS A 1 204 ? -10.612 9.024 10.308 1.00 96.06 204 LYS A N 1
ATOM 1627 C CA . LYS A 1 204 ? -11.697 9.999 10.162 1.00 96.06 204 LYS A CA 1
ATOM 1628 C C . LYS A 1 204 ? -11.135 11.252 9.500 1.00 96.06 204 LYS A C 1
ATOM 1630 O O . LYS A 1 204 ? -9.951 11.566 9.686 1.00 96.06 204 LYS A O 1
ATOM 1635 N N . ASP A 1 205 ? -11.959 11.977 8.754 1.00 96.56 205 ASP A N 1
ATOM 1636 C CA . ASP A 1 205 ? -11.557 13.261 8.182 1.00 96.56 205 ASP A CA 1
ATOM 1637 C C . ASP A 1 205 ? -12.143 14.439 8.966 1.00 96.56 205 ASP A C 1
ATOM 1639 O O . ASP A 1 205 ? -13.241 14.379 9.527 1.00 96.56 205 ASP A O 1
ATOM 1643 N N . TYR A 1 206 ? -11.366 15.513 9.041 1.00 96.75 206 TYR A N 1
ATOM 1644 C CA . TYR A 1 206 ? -11.677 16.681 9.849 1.00 96.75 206 TYR A CA 1
ATOM 1645 C C . TYR A 1 206 ? -11.144 17.947 9.185 1.00 96.75 206 TYR A C 1
ATOM 1647 O O . TYR A 1 206 ? -9.989 18.022 8.761 1.00 96.75 206 TYR A O 1
ATOM 1655 N N . ALA A 1 207 ? -11.982 18.974 9.126 1.00 94.94 207 ALA A N 1
ATOM 1656 C CA . ALA A 1 207 ? -11.615 20.310 8.691 1.00 94.94 207 ALA A CA 1
ATOM 1657 C C . ALA A 1 207 ? -11.555 21.242 9.905 1.00 94.94 207 ALA A C 1
ATOM 1659 O O . ALA A 1 207 ? -12.551 21.440 10.593 1.00 94.94 207 ALA A O 1
ATOM 1660 N N . VAL A 1 208 ? -10.409 21.896 10.132 1.00 89.12 208 VAL A N 1
ATOM 1661 C CA . VAL A 1 208 ? -10.171 22.770 11.304 1.00 89.12 208 VAL A CA 1
ATOM 1662 C C . VAL A 1 208 ? -11.280 23.809 11.525 1.00 89.12 208 VAL A C 1
ATOM 1664 O O . VAL A 1 208 ? -11.588 24.142 12.666 1.00 89.12 208 VAL A O 1
ATOM 1667 N N . LYS A 1 209 ? -11.879 24.324 10.445 1.00 87.19 209 LYS A N 1
ATOM 1668 C CA . LYS A 1 209 ? -12.953 25.327 10.509 1.00 87.19 209 LYS A CA 1
ATOM 1669 C C . LYS A 1 209 ? -14.362 24.740 10.468 1.00 87.19 209 LYS A C 1
ATOM 1671 O O . LYS A 1 209 ? -15.273 25.372 10.988 1.00 87.19 209 LYS A O 1
ATOM 1676 N N . ASP A 1 210 ? -14.524 23.571 9.856 1.00 88.31 210 ASP A N 1
ATOM 1677 C CA . ASP A 1 210 ? -15.833 23.049 9.452 1.00 88.31 210 ASP A CA 1
ATOM 1678 C C . ASP A 1 210 ? -16.192 21.719 10.135 1.00 88.31 210 ASP A C 1
ATOM 1680 O O . ASP A 1 210 ? -17.216 21.124 9.804 1.00 88.31 210 ASP A O 1
ATOM 1684 N N . GLY A 1 211 ? -15.363 21.259 11.077 1.00 94.25 211 GLY A N 1
ATOM 1685 C CA . GLY A 1 211 ? -15.609 20.075 11.892 1.00 94.25 211 GLY A CA 1
ATOM 1686 C C . GLY A 1 211 ? -15.400 18.757 11.146 1.00 94.25 211 GLY A C 1
ATOM 1687 O O . GLY A 1 211 ? -14.576 18.658 10.234 1.00 94.25 211 GLY A O 1
ATOM 1688 N N . TRP A 1 212 ? -16.147 17.735 11.558 1.00 96.12 212 TRP A N 1
ATOM 1689 C CA . TRP A 1 212 ? -16.148 16.407 10.945 1.00 96.12 212 TRP A CA 1
ATOM 1690 C C . TRP A 1 212 ? -16.606 16.459 9.487 1.00 96.12 212 TRP A C 1
ATOM 1692 O O . TRP A 1 212 ? -17.601 17.114 9.162 1.00 96.12 212 TRP A O 1
ATOM 1702 N N . LYS A 1 213 ? -15.889 15.761 8.603 1.00 94.88 213 LYS A N 1
ATOM 1703 C CA . LYS A 1 213 ? -16.164 15.756 7.162 1.00 94.88 213 LYS A CA 1
ATOM 1704 C C . LYS A 1 213 ? -16.194 14.349 6.583 1.00 94.88 213 LYS A C 1
ATOM 1706 O O . LYS A 1 213 ? -15.553 13.460 7.147 1.00 94.88 213 LYS A O 1
ATOM 1711 N N . PRO A 1 214 ? -16.895 14.165 5.448 1.00 92.94 214 PRO A N 1
ATOM 1712 C CA . PRO A 1 214 ? -16.719 12.978 4.637 1.00 92.94 214 PRO A CA 1
ATOM 1713 C C . PRO A 1 214 ? -15.257 12.745 4.268 1.00 92.94 214 PRO A C 1
ATOM 1715 O O . PRO A 1 214 ? -14.489 13.698 4.099 1.00 92.94 214 PRO A O 1
ATOM 1718 N N . MET A 1 215 ? -14.865 11.479 4.143 1.00 93.50 215 MET A N 1
ATOM 1719 C CA . MET A 1 215 ? -13.475 11.125 3.862 1.00 93.50 215 MET A CA 1
ATOM 1720 C C . MET A 1 215 ? -12.966 11.752 2.553 1.00 93.50 215 MET A C 1
ATOM 1722 O O . MET A 1 215 ? -13.481 11.478 1.466 1.00 93.50 215 MET A O 1
ATOM 1726 N N . GLY A 1 216 ? -11.903 12.553 2.646 1.00 90.75 216 GLY A N 1
ATOM 1727 C CA . GLY A 1 216 ? -11.301 13.267 1.521 1.00 90.75 216 GLY A CA 1
ATOM 1728 C C . GLY A 1 216 ? -11.867 14.670 1.276 1.00 90.75 216 GLY A C 1
ATOM 1729 O O . GLY A 1 216 ? -11.415 15.332 0.338 1.00 90.75 216 GLY A O 1
ATOM 1730 N N . GLU A 1 217 ? -12.831 15.123 2.081 1.00 93.38 217 GLU A N 1
ATOM 1731 C CA . GLU A 1 217 ? -13.380 16.487 2.050 1.00 93.38 217 GLU A CA 1
ATOM 1732 C C . GLU A 1 217 ? -12.885 17.368 3.209 1.00 93.38 217 GLU A C 1
ATOM 1734 O O . GLU A 1 217 ? -13.183 18.564 3.251 1.00 93.38 217 GLU A O 1
ATOM 1739 N N . GLY A 1 218 ? -12.144 16.798 4.160 1.00 93.06 218 GLY A N 1
ATOM 1740 C CA . GLY A 1 218 ? -11.503 17.532 5.241 1.00 93.06 218 GLY A CA 1
ATOM 1741 C C . GLY A 1 218 ? -10.093 18.006 4.885 1.00 93.06 218 GLY A C 1
ATOM 1742 O O . GLY A 1 218 ? -9.759 18.267 3.728 1.00 93.06 218 GLY A O 1
ATOM 1743 N N . GLY A 1 219 ? -9.274 18.214 5.916 1.00 93.81 219 GLY A N 1
ATOM 1744 C CA . GLY A 1 219 ? -7.934 18.793 5.790 1.00 93.81 219 GLY A CA 1
ATOM 1745 C C . GLY A 1 219 ? -6.783 17.805 5.975 1.00 93.81 219 GLY A C 1
ATOM 1746 O O . GLY A 1 219 ? -5.634 18.244 6.017 1.00 93.81 219 GLY A O 1
ATOM 1747 N N . ILE A 1 220 ? -7.061 16.511 6.146 1.00 96.88 220 ILE A N 1
ATOM 1748 C CA . ILE A 1 220 ? -6.050 15.512 6.510 1.00 96.88 220 ILE A CA 1
ATOM 1749 C C . ILE A 1 220 ? -5.526 14.800 5.256 1.00 96.88 220 ILE A C 1
ATOM 1751 O O . ILE A 1 220 ? -6.294 14.253 4.470 1.00 96.88 220 ILE A O 1
ATOM 1755 N N . ASP A 1 221 ? -4.202 14.745 5.079 1.00 93.44 221 ASP A N 1
ATOM 1756 C CA . ASP A 1 221 ? -3.582 13.968 3.997 1.00 93.44 221 ASP A CA 1
ATOM 1757 C C . ASP A 1 221 ? -3.436 12.486 4.392 1.00 93.44 221 ASP A C 1
ATOM 1759 O O . ASP A 1 221 ? -2.369 12.004 4.784 1.00 93.44 221 ASP A O 1
ATOM 1763 N N . HIS A 1 222 ? -4.531 11.725 4.292 1.00 94.94 222 HIS A N 1
ATOM 1764 C CA . HIS A 1 222 ? -4.503 10.280 4.563 1.00 94.94 222 HIS A CA 1
ATOM 1765 C C . HIS A 1 222 ? -3.593 9.507 3.605 1.00 94.94 222 HIS A C 1
ATOM 1767 O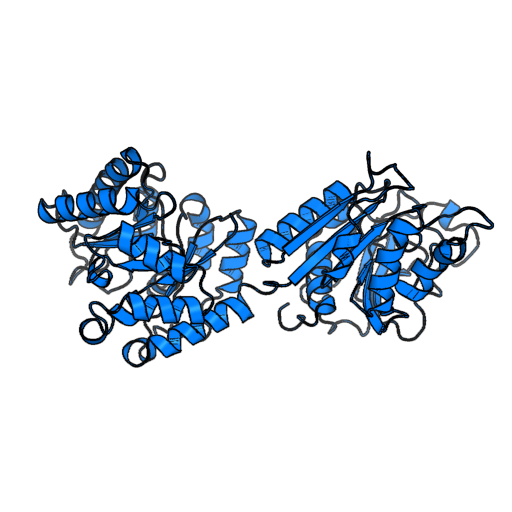 O . HIS A 1 222 ? -3.132 8.420 3.956 1.00 94.94 222 HIS A O 1
ATOM 1773 N N . LEU A 1 223 ? -3.319 10.029 2.404 1.00 87.56 223 LEU A N 1
ATOM 1774 C CA . LEU A 1 223 ? -2.398 9.382 1.471 1.00 87.56 223 LEU A CA 1
ATOM 1775 C C . LEU A 1 223 ? -0.957 9.476 1.983 1.00 87.56 223 LEU A C 1
ATOM 1777 O O . LEU A 1 223 ? -0.237 8.479 1.910 1.00 87.56 223 LEU A O 1
ATOM 1781 N N . GLU A 1 224 ? -0.547 10.625 2.522 1.00 84.56 224 GLU A N 1
ATOM 1782 C CA . GLU A 1 224 ? 0.752 10.781 3.188 1.00 84.56 224 GLU A CA 1
ATOM 1783 C C . GLU A 1 224 ? 0.872 9.836 4.392 1.00 84.56 224 GLU A C 1
ATOM 1785 O O . GLU A 1 224 ? 1.868 9.118 4.505 1.00 84.56 224 GLU A O 1
ATOM 1790 N N . ILE A 1 225 ? -0.168 9.738 5.230 1.00 95.31 225 ILE A N 1
ATOM 1791 C CA . ILE A 1 225 ? -0.172 8.815 6.377 1.00 95.31 225 ILE A CA 1
ATOM 1792 C C . ILE A 1 225 ? -0.035 7.360 5.910 1.00 95.31 225 ILE A C 1
ATOM 1794 O O . ILE A 1 225 ? 0.777 6.608 6.446 1.00 95.31 225 ILE A O 1
ATOM 1798 N N . VAL A 1 226 ? -0.786 6.948 4.884 1.00 91.19 226 VAL A N 1
ATOM 1799 C CA . VAL A 1 226 ? -0.702 5.589 4.326 1.00 91.19 226 VAL A CA 1
ATOM 1800 C C . VAL A 1 226 ? 0.683 5.305 3.747 1.00 91.19 226 VAL A C 1
ATOM 1802 O O . VAL A 1 226 ? 1.215 4.218 3.979 1.00 91.19 226 VAL A O 1
ATOM 1805 N N . ARG A 1 227 ? 1.286 6.256 3.019 1.00 81.00 227 ARG A N 1
ATOM 1806 C CA . ARG A 1 227 ? 2.663 6.132 2.505 1.00 81.00 227 ARG A CA 1
ATOM 1807 C C . ARG A 1 227 ? 3.649 5.915 3.643 1.00 81.00 227 ARG A C 1
ATOM 1809 O O . ARG A 1 227 ? 4.377 4.931 3.627 1.00 81.00 227 ARG A O 1
ATOM 1816 N N . PHE A 1 228 ? 3.582 6.741 4.678 1.00 86.31 228 PHE A N 1
ATOM 1817 C CA . PHE A 1 228 ? 4.440 6.610 5.848 1.00 86.31 228 PHE A CA 1
ATOM 1818 C C . PHE A 1 228 ? 4.254 5.288 6.599 1.00 86.31 228 PHE A C 1
ATOM 1820 O O . PHE A 1 228 ? 5.233 4.646 6.981 1.00 86.31 228 PHE A O 1
ATOM 1827 N N . LEU A 1 229 ? 3.011 4.843 6.805 1.00 90.62 229 LEU A N 1
ATOM 1828 C CA . LEU A 1 229 ? 2.730 3.551 7.434 1.00 90.62 229 LEU A CA 1
ATOM 1829 C C . LEU A 1 229 ? 3.347 2.404 6.621 1.00 90.62 229 LEU A C 1
ATOM 1831 O O . LEU A 1 229 ? 3.949 1.502 7.198 1.00 90.62 229 LEU A O 1
ATOM 1835 N N . ARG A 1 230 ? 3.268 2.466 5.287 1.00 81.31 230 ARG A N 1
ATOM 1836 C CA . ARG A 1 230 ? 3.902 1.493 4.382 1.00 81.31 230 ARG A CA 1
ATOM 1837 C C . ARG A 1 230 ? 5.431 1.549 4.442 1.00 81.31 230 ARG A C 1
ATOM 1839 O O . ARG A 1 230 ? 6.059 0.504 4.579 1.00 81.31 230 ARG A O 1
ATOM 1846 N N . GLU A 1 231 ? 6.020 2.743 4.397 1.00 78.19 231 GLU A N 1
ATOM 1847 C CA . GLU A 1 231 ? 7.474 2.977 4.489 1.00 78.19 231 GLU A CA 1
ATOM 1848 C C . GLU A 1 231 ? 8.072 2.504 5.818 1.00 78.19 231 GLU A C 1
ATOM 1850 O O . GLU A 1 231 ? 9.239 2.130 5.885 1.00 78.19 231 GLU A O 1
ATOM 1855 N N . THR A 1 232 ? 7.264 2.495 6.876 1.00 85.31 232 THR A N 1
ATOM 1856 C CA . THR A 1 232 ? 7.659 2.061 8.220 1.00 85.31 232 THR A CA 1
ATOM 1857 C C . THR A 1 232 ? 7.130 0.669 8.574 1.00 85.31 232 THR A C 1
ATOM 1859 O O . THR A 1 232 ? 6.962 0.353 9.754 1.00 85.31 232 THR A O 1
ATOM 1862 N N . ASP A 1 233 ? 6.841 -0.163 7.569 1.00 83.75 233 ASP A N 1
ATOM 1863 C CA . ASP A 1 233 ? 6.469 -1.577 7.717 1.00 83.75 233 ASP A CA 1
ATOM 1864 C C . ASP A 1 233 ? 5.263 -1.836 8.638 1.00 83.75 233 ASP A C 1
ATOM 1866 O O . ASP A 1 233 ? 5.198 -2.832 9.367 1.00 83.75 233 ASP A O 1
ATOM 1870 N N . TYR A 1 234 ? 4.281 -0.934 8.633 1.00 90.38 234 TYR A N 1
ATOM 1871 C CA . TYR A 1 234 ? 3.015 -1.165 9.320 1.00 90.38 234 TYR A CA 1
ATOM 1872 C C . TYR A 1 234 ? 2.217 -2.268 8.622 1.00 90.38 234 TYR A C 1
ATOM 1874 O O . TYR A 1 234 ? 1.875 -2.171 7.444 1.00 90.38 234 TYR A O 1
ATOM 1882 N N . ASN A 1 235 ? 1.896 -3.311 9.385 1.00 86.81 235 ASN A N 1
ATOM 1883 C CA . ASN A 1 235 ? 1.226 -4.521 8.918 1.00 86.81 235 ASN A CA 1
ATOM 1884 C C . ASN A 1 235 ? -0.034 -4.789 9.755 1.00 86.81 235 ASN A C 1
ATOM 1886 O O . ASN A 1 235 ? -0.166 -5.849 10.365 1.00 86.81 235 ASN A O 1
ATOM 1890 N N . GLY A 1 236 ? -0.926 -3.799 9.831 1.00 92.12 236 GLY A N 1
ATOM 1891 C CA . GLY A 1 236 ? -2.177 -3.884 10.583 1.00 92.12 236 GLY A CA 1
ATOM 1892 C C . GLY A 1 236 ? -3.365 -3.287 9.831 1.00 92.12 236 GLY A C 1
ATOM 1893 O O . GLY A 1 236 ? -3.345 -3.151 8.602 1.00 92.12 236 GLY A O 1
ATOM 1894 N N . TRP A 1 237 ? -4.409 -2.957 10.584 1.00 97.31 237 TRP A N 1
ATOM 1895 C CA . TRP A 1 237 ? -5.668 -2.442 10.067 1.00 97.31 237 TRP A CA 1
ATOM 1896 C C . TRP A 1 237 ? -5.727 -0.917 10.117 1.00 97.31 237 TRP A C 1
ATOM 1898 O O . TRP A 1 237 ? -5.403 -0.300 11.127 1.00 97.31 237 TRP A O 1
ATOM 1908 N N . ILE A 1 238 ? -6.204 -0.327 9.024 1.00 97.88 238 ILE A N 1
ATOM 1909 C CA . ILE A 1 238 ? -6.752 1.024 8.992 1.00 97.88 238 ILE A CA 1
ATOM 1910 C C . ILE A 1 238 ? -8.270 0.902 8.958 1.00 97.88 238 ILE A C 1
ATOM 1912 O O . ILE A 1 238 ? -8.847 0.458 7.961 1.00 97.88 238 ILE A O 1
ATOM 1916 N N . MET A 1 239 ? -8.911 1.299 10.044 1.00 98.38 239 MET A N 1
ATOM 1917 C CA . MET A 1 239 ? -10.355 1.306 10.177 1.00 98.38 239 MET A CA 1
ATOM 1918 C C . MET A 1 239 ? -10.887 2.658 9.752 1.00 98.38 239 MET A C 1
ATOM 1920 O O . MET A 1 239 ? -10.502 3.687 10.295 1.00 98.38 239 MET A O 1
ATOM 1924 N N . VAL A 1 240 ? -11.726 2.650 8.726 1.00 97.81 240 VAL A N 1
ATOM 1925 C CA . VAL A 1 240 ? -12.342 3.857 8.193 1.00 97.81 240 VAL A CA 1
ATOM 1926 C C . VAL A 1 240 ? -13.718 4.013 8.817 1.00 97.81 240 VAL A C 1
ATOM 1928 O O . VAL A 1 240 ? -14.527 3.082 8.805 1.00 97.81 240 VAL A O 1
ATOM 1931 N N . GLU A 1 241 ? -13.975 5.200 9.339 1.00 93.31 241 GLU A N 1
ATOM 1932 C CA . GLU A 1 241 ? -15.235 5.591 9.959 1.00 93.31 241 GLU A CA 1
ATOM 1933 C C . GLU A 1 241 ? -15.490 7.077 9.744 1.00 93.31 241 GLU A C 1
ATOM 1935 O O . GLU A 1 241 ? -14.598 7.840 9.370 1.00 93.31 241 GLU A O 1
ATOM 1940 N N . GLU A 1 242 ? -16.734 7.487 9.962 1.00 90.56 242 GLU A N 1
ATOM 1941 C CA . GLU A 1 242 ? -17.161 8.848 9.693 1.00 90.56 242 GLU A CA 1
ATOM 1942 C C . GLU A 1 242 ? -18.116 9.371 10.765 1.00 90.56 242 GLU A C 1
ATOM 1944 O O . GLU A 1 242 ? -19.019 8.661 11.194 1.00 90.56 242 GLU A O 1
ATOM 1949 N N . GLU A 1 243 ? -17.914 10.630 11.167 1.00 93.25 243 GLU A N 1
ATOM 1950 C CA . GLU A 1 243 ? -18.737 11.345 12.161 1.00 93.25 243 GLU A CA 1
ATOM 1951 C C . GLU A 1 243 ? -19.367 12.630 11.604 1.00 93.25 243 GLU A C 1
ATOM 1953 O O . GLU A 1 243 ? -19.721 13.555 12.337 1.00 93.25 243 GLU A O 1
ATOM 1958 N N . SER A 1 244 ? -19.458 12.729 10.279 1.00 93.38 244 SER A N 1
ATOM 1959 C CA . SER A 1 244 ? -20.068 13.874 9.611 1.00 93.38 244 SER A CA 1
ATOM 1960 C C . SER A 1 244 ? -21.575 13.944 9.913 1.00 93.38 244 SER A C 1
ATOM 1962 O O . SER A 1 244 ? -22.213 12.939 10.226 1.00 93.38 244 SER A O 1
ATOM 1964 N N . GLU A 1 245 ? -22.191 15.120 9.762 1.00 91.62 245 GLU A N 1
ATOM 1965 C CA . GLU A 1 245 ? -23.659 15.234 9.857 1.00 91.62 245 GLU A CA 1
ATOM 1966 C C . GLU A 1 245 ? -24.375 14.337 8.829 1.00 91.62 245 GLU A C 1
ATOM 1968 O O . GLU A 1 245 ? -25.468 13.837 9.094 1.00 91.62 245 GLU A O 1
ATOM 1973 N N . LEU A 1 246 ? -23.745 14.089 7.672 1.00 92.44 246 LEU A N 1
ATOM 1974 C CA . LEU A 1 246 ? -24.269 13.184 6.652 1.00 92.44 246 LEU A CA 1
ATOM 1975 C C . LEU A 1 246 ? -24.280 11.730 7.142 1.00 92.44 246 LEU A C 1
ATOM 1977 O O . LEU A 1 246 ? -25.241 11.019 6.862 1.00 92.44 246 LEU A O 1
ATOM 1981 N N . ALA A 1 247 ? -23.273 11.304 7.909 1.00 93.50 247 ALA A N 1
ATOM 1982 C CA . ALA A 1 247 ? -23.206 9.954 8.467 1.00 93.50 247 ALA A CA 1
ATOM 1983 C C . ALA A 1 247 ? -24.382 9.641 9.406 1.00 93.50 247 ALA A C 1
ATOM 1985 O O . ALA A 1 247 ? -24.879 8.519 9.403 1.00 93.50 247 ALA A O 1
ATOM 1986 N N . VAL A 1 248 ? -24.890 10.639 10.142 1.00 92.31 248 VAL A N 1
ATOM 1987 C CA . VAL A 1 248 ? -26.071 10.478 11.011 1.00 92.31 248 VAL A CA 1
ATOM 1988 C C . VAL A 1 248 ? -27.312 10.100 10.193 1.00 92.31 248 VAL A C 1
ATOM 1990 O O . VAL A 1 248 ? -28.085 9.228 10.592 1.00 92.31 248 VAL A O 1
ATOM 1993 N N . GLY A 1 249 ? -27.518 10.752 9.045 1.00 92.75 249 GLY A N 1
ATOM 1994 C CA . GLY A 1 249 ? -28.688 10.521 8.192 1.00 92.75 249 GLY A CA 1
ATOM 1995 C C . GLY A 1 249 ? -28.533 9.358 7.210 1.00 92.75 249 GLY A C 1
ATOM 1996 O O . GLY A 1 249 ? -29.492 8.629 6.961 1.00 92.75 249 GLY A O 1
ATOM 1997 N N . GLU A 1 250 ? -27.337 9.178 6.647 1.00 96.06 250 GLU A N 1
ATOM 1998 C CA . GLU A 1 250 ? -27.073 8.267 5.529 1.00 96.06 250 GLU A CA 1
ATOM 1999 C C . GLU A 1 250 ? -25.781 7.433 5.719 1.00 96.06 250 GLU A C 1
ATOM 2001 O O . GLU A 1 250 ? -24.883 7.470 4.869 1.00 96.06 250 GLU A O 1
ATOM 2006 N N . PRO A 1 251 ? -25.669 6.620 6.791 1.00 96.75 251 PRO A N 1
ATOM 2007 C CA . PRO A 1 251 ? -24.438 5.888 7.119 1.00 96.75 251 PRO A CA 1
ATOM 2008 C C . PRO A 1 251 ? -24.016 4.878 6.031 1.00 96.75 2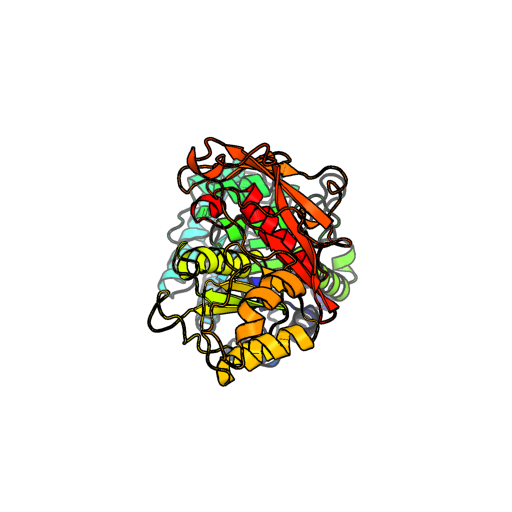51 PRO A C 1
ATOM 2010 O O . PRO A 1 251 ? -22.828 4.683 5.759 1.00 96.75 251 PRO A O 1
ATOM 2013 N N . ASP A 1 252 ? -24.985 4.281 5.330 1.00 97.56 252 ASP A N 1
ATOM 2014 C CA . ASP A 1 252 ? -24.723 3.391 4.195 1.00 97.56 252 ASP A CA 1
ATOM 2015 C C . ASP A 1 252 ? -24.090 4.122 3.002 1.00 97.56 252 ASP A C 1
ATOM 2017 O O . ASP A 1 252 ? -23.231 3.566 2.309 1.00 97.56 252 ASP A O 1
ATOM 2021 N N . LEU A 1 253 ? -24.544 5.351 2.721 1.00 96.56 253 LEU A N 1
ATOM 2022 C CA . LEU A 1 253 ? -24.041 6.149 1.604 1.00 96.56 253 LEU A CA 1
ATOM 2023 C C . LEU A 1 253 ? -22.589 6.538 1.863 1.00 96.56 253 LEU A C 1
ATOM 2025 O O . LEU A 1 253 ? -21.733 6.297 1.008 1.00 96.56 253 LEU A O 1
ATOM 2029 N N . VAL A 1 254 ? -22.316 7.100 3.040 1.00 96.06 254 VAL A N 1
ATOM 2030 C CA . VAL A 1 254 ? -20.971 7.567 3.392 1.00 96.06 254 VAL A CA 1
ATOM 2031 C C . VAL A 1 254 ? -19.986 6.405 3.466 1.00 96.06 254 VAL A C 1
ATOM 2033 O O . VAL A 1 254 ? -18.873 6.509 2.965 1.00 96.06 254 VAL A O 1
ATOM 2036 N N . THR A 1 255 ? -20.411 5.225 3.931 1.00 97.19 255 THR A N 1
ATOM 2037 C CA . THR A 1 255 ? -19.561 4.023 3.914 1.00 97.19 255 THR A CA 1
ATOM 2038 C C . THR A 1 255 ? -19.170 3.616 2.493 1.00 97.19 255 THR A C 1
ATOM 2040 O O . THR A 1 255 ? -18.003 3.310 2.228 1.00 97.19 255 THR A O 1
ATOM 2043 N N . LYS A 1 256 ? -20.112 3.657 1.543 1.00 96.12 256 LYS A N 1
ATOM 2044 C CA . LYS A 1 256 ? -19.820 3.380 0.125 1.00 96.12 256 LYS A CA 1
ATOM 2045 C C . LYS A 1 256 ? -18.871 4.419 -0.470 1.00 96.12 256 LYS A C 1
ATOM 2047 O O . LYS A 1 256 ? -17.984 4.067 -1.253 1.00 96.12 256 LYS A O 1
ATOM 2052 N N . GLN A 1 257 ? -19.029 5.688 -0.096 1.00 95.12 257 GLN A N 1
ATOM 2053 C CA . GLN A 1 257 ? -18.119 6.764 -0.493 1.00 95.12 257 GLN A CA 1
ATOM 2054 C C . GLN A 1 257 ? -16.714 6.550 0.089 1.00 95.12 257 GLN A C 1
ATOM 2056 O O . GLN A 1 257 ? -15.734 6.650 -0.650 1.00 95.12 257 GLN A O 1
ATOM 2061 N N . ASN A 1 258 ? -16.616 6.131 1.350 1.00 95.69 258 ASN A N 1
ATOM 2062 C CA . ASN A 1 258 ? -15.365 5.803 2.030 1.00 95.69 258 ASN A CA 1
ATOM 2063 C C . ASN A 1 258 ? -14.640 4.634 1.359 1.00 95.69 258 ASN A C 1
ATOM 2065 O O . ASN A 1 258 ? -13.450 4.735 1.054 1.00 95.69 258 ASN A O 1
ATOM 2069 N N . GLY A 1 259 ? -15.357 3.560 1.022 1.00 92.44 259 GLY A N 1
ATOM 2070 C CA . GLY A 1 259 ? -14.808 2.456 0.232 1.00 92.44 259 GLY A CA 1
ATOM 2071 C C . GLY A 1 259 ? -14.274 2.922 -1.128 1.00 92.44 259 GLY A C 1
ATOM 2072 O O . GLY A 1 259 ? -13.138 2.616 -1.510 1.00 92.44 259 GLY A O 1
ATOM 2073 N N . ALA A 1 260 ? -15.041 3.755 -1.840 1.00 88.38 260 ALA A N 1
ATOM 2074 C CA . ALA A 1 260 ? -14.612 4.332 -3.112 1.00 88.38 260 ALA A CA 1
ATOM 2075 C C . ALA A 1 260 ? -13.373 5.235 -2.966 1.00 88.38 260 ALA A C 1
ATOM 2077 O O . ALA A 1 260 ? -12.489 5.192 -3.829 1.00 88.38 260 ALA A O 1
ATOM 2078 N N . TYR A 1 261 ? -13.281 6.023 -1.892 1.00 91.75 261 TYR A N 1
ATOM 2079 C CA . TYR A 1 261 ? -12.107 6.832 -1.571 1.00 91.75 261 TYR A CA 1
ATOM 2080 C C . TYR A 1 261 ? -10.879 5.949 -1.335 1.00 91.75 261 TYR A C 1
ATOM 2082 O O . TYR A 1 261 ? -9.861 6.138 -2.003 1.00 91.75 261 TYR A O 1
ATOM 2090 N N . VAL A 1 262 ? -10.986 4.926 -0.480 1.00 90.19 262 VAL A N 1
ATOM 2091 C CA . VAL A 1 262 ? -9.900 3.973 -0.203 1.00 90.19 262 VAL A CA 1
ATOM 2092 C C . VAL A 1 262 ? -9.389 3.340 -1.498 1.00 90.19 262 VAL A C 1
ATOM 2094 O O . VAL A 1 262 ? -8.188 3.373 -1.769 1.00 90.19 262 VAL A O 1
ATOM 2097 N N . ILE A 1 263 ? -10.281 2.820 -2.343 1.00 82.31 263 ILE A N 1
ATOM 2098 C CA . ILE A 1 263 ? -9.905 2.157 -3.601 1.00 82.31 263 ILE A CA 1
ATOM 2099 C C . ILE A 1 263 ? -9.240 3.141 -4.575 1.00 82.31 263 ILE A C 1
ATOM 2101 O O . ILE A 1 263 ? -8.204 2.844 -5.174 1.00 82.31 263 ILE A O 1
ATOM 2105 N N . LYS A 1 264 ? -9.817 4.335 -4.751 1.00 78.38 264 LYS A N 1
ATOM 2106 C CA . LYS A 1 264 ? -9.332 5.299 -5.750 1.00 78.38 264 LYS A CA 1
ATOM 2107 C C . LYS A 1 264 ? -8.063 6.024 -5.309 1.00 78.38 264 LYS A C 1
ATOM 2109 O O . LYS A 1 264 ? -7.214 6.320 -6.154 1.00 78.38 264 LYS A O 1
ATOM 2114 N N . LYS A 1 265 ? -7.940 6.341 -4.020 1.00 82.00 265 LYS A N 1
ATOM 2115 C CA . LYS A 1 265 ? -6.889 7.213 -3.482 1.00 82.00 265 LYS A CA 1
ATOM 2116 C C . LYS A 1 265 ? -5.813 6.451 -2.717 1.00 82.00 265 LYS A C 1
ATOM 2118 O O . LYS A 1 265 ? -4.649 6.794 -2.886 1.00 82.00 265 LYS A O 1
ATOM 2123 N N . LEU A 1 266 ? -6.161 5.409 -1.957 1.00 84.31 266 LEU A N 1
ATOM 2124 C CA . LEU A 1 266 ? -5.237 4.751 -1.018 1.00 84.31 266 LEU A CA 1
ATOM 2125 C C . LEU A 1 266 ? -4.717 3.374 -1.501 1.00 84.31 266 LEU A C 1
ATOM 2127 O O . LEU A 1 266 ? -3.582 2.997 -1.187 1.00 84.31 266 LEU A O 1
ATOM 2131 N N . LYS A 1 267 ? -5.488 2.640 -2.319 1.00 74.75 267 LYS A N 1
ATOM 2132 C CA . LYS A 1 267 ? -5.137 1.324 -2.910 1.00 74.75 267 LYS A CA 1
ATOM 2133 C C . LYS A 1 267 ? -4.920 1.389 -4.430 1.00 74.75 267 LYS A C 1
ATOM 2135 O O . LYS A 1 267 ? -5.611 0.757 -5.227 1.00 74.75 267 LYS A O 1
ATOM 2140 N N . ARG A 1 268 ? -3.976 2.225 -4.858 1.00 71.56 268 ARG A N 1
ATOM 2141 C CA . ARG A 1 268 ? -3.916 2.712 -6.243 1.00 71.56 268 ARG A CA 1
ATOM 2142 C C . ARG A 1 268 ? -3.603 1.634 -7.317 1.00 71.56 268 ARG A C 1
ATOM 2144 O O . ARG A 1 268 ? -4.085 1.832 -8.436 1.00 71.56 268 ARG A O 1
ATOM 2151 N N . LEU A 1 269 ? -2.930 0.510 -7.006 1.00 75.81 269 LEU A N 1
ATOM 2152 C CA . LEU A 1 269 ? -2.670 -0.626 -7.929 1.00 75.81 269 LEU A CA 1
ATOM 2153 C C . LEU A 1 269 ? -3.420 -1.932 -7.579 1.00 75.81 269 LEU A C 1
ATOM 2155 O O . LEU A 1 269 ? -3.113 -2.979 -8.147 1.00 75.81 269 LEU A O 1
ATOM 2159 N N . SER A 1 270 ? -4.419 -1.885 -6.692 1.00 73.94 270 SER A N 1
ATOM 2160 C CA . SER A 1 270 ? -5.200 -3.079 -6.332 1.00 73.94 270 SER A CA 1
ATOM 2161 C C . SER A 1 270 ? -5.846 -3.734 -7.556 1.00 73.94 270 SER A C 1
ATOM 2163 O O . SER A 1 270 ? -6.418 -3.049 -8.408 1.00 73.94 270 SER A O 1
ATOM 2165 N N . GLY A 1 271 ? -5.731 -5.060 -7.651 1.00 75.75 271 GLY A N 1
ATOM 2166 C CA . GLY A 1 271 ? -6.234 -5.849 -8.779 1.00 75.75 271 GLY A CA 1
ATOM 2167 C C . GLY A 1 271 ? -5.361 -5.820 -10.039 1.00 75.75 271 GLY A C 1
ATOM 2168 O O . GLY A 1 271 ? -5.790 -6.358 -11.055 1.00 75.75 271 GLY A O 1
ATOM 2169 N N . LYS A 1 272 ? -4.166 -5.211 -9.998 1.00 90.00 272 LYS A N 1
ATOM 2170 C CA . LYS A 1 272 ? -3.184 -5.265 -11.093 1.00 90.00 272 LYS A CA 1
ATOM 2171 C C . LYS A 1 272 ? -2.123 -6.325 -10.848 1.00 90.00 272 LYS A C 1
ATOM 2173 O O . LYS A 1 272 ? -1.577 -6.393 -9.748 1.00 90.00 272 LYS A O 1
ATOM 2178 N N . HIS A 1 273 ? -1.800 -7.108 -11.877 1.00 94.25 273 HIS A N 1
ATOM 2179 C CA . HIS A 1 273 ? -0.716 -8.088 -11.852 1.00 94.25 273 HIS A CA 1
ATOM 2180 C C . HIS A 1 273 ? 0.499 -7.601 -12.639 1.00 94.25 273 HIS A C 1
ATOM 2182 O O . HIS A 1 273 ? 0.458 -7.472 -13.863 1.00 94.25 273 HIS A O 1
ATOM 2188 N N . ILE A 1 274 ? 1.594 -7.340 -11.925 1.00 97.06 274 ILE A N 1
ATOM 2189 C CA . ILE A 1 274 ? 2.868 -6.902 -12.496 1.00 97.06 274 ILE A CA 1
ATOM 2190 C C . ILE A 1 274 ? 3.861 -8.063 -12.439 1.00 97.06 274 ILE A C 1
ATOM 2192 O O . ILE A 1 274 ? 4.116 -8.618 -11.368 1.00 97.06 274 ILE A O 1
ATOM 2196 N N . VAL A 1 275 ? 4.451 -8.417 -13.578 1.00 98.00 275 VAL A N 1
ATOM 2197 C CA . VAL A 1 275 ? 5.461 -9.478 -13.654 1.00 98.00 275 VAL A CA 1
ATOM 2198 C C . VAL A 1 275 ? 6.829 -8.881 -13.958 1.00 98.00 275 VAL A C 1
ATOM 2200 O O . VAL A 1 275 ? 7.022 -8.230 -14.982 1.00 98.00 275 VAL A O 1
ATOM 2203 N N . PHE A 1 276 ? 7.792 -9.120 -13.074 1.00 97.94 276 PHE A N 1
ATOM 2204 C CA . PHE A 1 276 ? 9.194 -8.770 -13.277 1.00 97.94 276 PHE A CA 1
ATOM 2205 C C . PHE A 1 276 ? 9.921 -9.966 -13.884 1.00 97.94 276 PHE A C 1
ATOM 2207 O O . PHE A 1 276 ? 9.862 -11.067 -13.343 1.00 97.94 276 PHE A O 1
ATOM 2214 N N . VAL A 1 277 ? 10.602 -9.750 -15.005 1.00 98.00 277 VAL A N 1
ATOM 2215 C CA . VAL A 1 277 ? 11.362 -10.772 -15.726 1.00 98.00 277 VAL A CA 1
ATOM 2216 C C . VAL A 1 277 ? 12.840 -10.391 -15.668 1.00 98.00 277 VAL A C 1
ATOM 2218 O O . VAL A 1 277 ? 13.303 -9.523 -16.415 1.00 98.00 277 VAL A O 1
ATOM 2221 N N . CYS A 1 278 ? 13.560 -11.036 -14.752 1.00 97.06 278 CYS A N 1
ATOM 2222 C CA . CYS A 1 278 ? 14.966 -10.794 -14.446 1.00 97.06 278 CYS A CA 1
ATOM 2223 C C . CYS A 1 278 ? 15.849 -11.869 -15.097 1.00 97.06 278 CYS A C 1
ATOM 2225 O O . CYS A 1 278 ? 15.649 -13.072 -14.916 1.00 97.06 278 CYS A O 1
ATOM 2227 N N . GLY A 1 279 ? 16.856 -11.451 -15.848 1.00 94.44 279 GLY A N 1
ATOM 2228 C CA . GLY A 1 279 ? 17.726 -12.367 -16.586 1.00 94.44 279 GLY A CA 1
ATOM 2229 C C . GLY A 1 279 ? 18.965 -11.673 -17.113 1.00 94.44 279 GLY A C 1
ATOM 2230 O O . GLY A 1 279 ? 19.398 -11.920 -18.237 1.00 94.44 279 GLY A O 1
ATOM 2231 N N . GLU A 1 280 ? 19.489 -10.745 -16.326 1.00 93.00 280 GLU A N 1
ATOM 2232 C CA . GLU A 1 280 ? 20.800 -10.162 -16.544 1.00 93.00 280 GLU A CA 1
ATOM 2233 C C . GLU A 1 280 ? 21.713 -10.480 -15.357 1.00 93.00 280 GLU A C 1
ATOM 2235 O O . GLU A 1 280 ? 21.248 -10.647 -14.231 1.00 93.00 280 GLU A O 1
ATOM 2240 N N . ASP A 1 281 ? 23.004 -10.615 -15.640 1.00 89.56 281 ASP A N 1
ATOM 2241 C CA . ASP A 1 281 ? 24.044 -11.093 -14.729 1.00 89.56 281 ASP A CA 1
ATOM 2242 C C . ASP A 1 281 ? 25.074 -10.009 -14.364 1.00 89.56 281 ASP A C 1
ATOM 2244 O O . ASP A 1 281 ? 26.072 -10.287 -13.701 1.00 89.56 281 ASP A O 1
ATOM 2248 N N . GLU A 1 282 ? 24.846 -8.767 -14.790 1.00 89.94 282 GLU A N 1
ATOM 2249 C CA . GLU A 1 282 ? 25.768 -7.642 -14.630 1.00 89.94 282 GLU A CA 1
ATOM 2250 C C . GLU A 1 282 ? 25.410 -6.772 -13.414 1.00 89.94 282 GLU A C 1
ATOM 2252 O O . GLU A 1 282 ? 26.295 -6.259 -12.727 1.00 89.94 282 GLU A O 1
ATOM 2257 N N . TYR A 1 283 ? 24.119 -6.650 -13.109 1.00 90.75 283 TYR A N 1
ATOM 2258 C CA . TYR A 1 283 ? 23.552 -5.718 -12.137 1.00 90.75 283 TYR A CA 1
ATOM 2259 C C . TYR A 1 283 ? 22.694 -6.394 -11.066 1.00 90.75 283 TYR A C 1
ATOM 2261 O O . TYR A 1 283 ? 22.089 -5.698 -10.252 1.00 90.75 283 TYR A O 1
ATOM 2269 N N . LYS A 1 284 ? 22.664 -7.731 -11.017 1.00 91.06 284 LYS A N 1
ATOM 2270 C CA . LYS A 1 284 ? 21.914 -8.499 -10.007 1.00 91.06 284 LYS A CA 1
ATOM 2271 C C . LYS A 1 284 ? 20.435 -8.094 -9.959 1.00 91.06 284 LYS A C 1
ATOM 2273 O O . LYS A 1 284 ? 19.878 -7.797 -8.896 1.00 91.06 284 LYS A O 1
ATOM 2278 N N . SER A 1 285 ? 19.808 -8.021 -11.127 1.00 90.25 285 SER A N 1
ATOM 2279 C CA . SER A 1 285 ? 18.398 -7.673 -11.328 1.00 90.25 285 SER A CA 1
ATOM 2280 C C . SER A 1 285 ? 17.449 -8.482 -10.445 1.00 90.25 285 SER A C 1
ATOM 2282 O O . SER A 1 285 ? 16.429 -7.960 -10.004 1.00 90.25 285 SER A O 1
ATOM 2284 N N . GLU A 1 286 ? 17.786 -9.732 -10.119 1.00 89.38 286 GLU A N 1
ATOM 2285 C CA . GLU A 1 286 ? 17.012 -10.582 -9.215 1.00 89.38 286 GLU A CA 1
ATOM 2286 C C . GLU A 1 286 ? 16.964 -10.061 -7.772 1.00 89.38 286 GLU A C 1
ATOM 2288 O O . GLU A 1 286 ? 16.029 -10.374 -7.040 1.00 89.38 286 GLU A O 1
ATOM 2293 N N . GLN A 1 287 ? 17.942 -9.251 -7.361 1.00 89.94 287 GLN A N 1
ATOM 2294 C CA . GLN A 1 287 ? 17.997 -8.636 -6.033 1.00 89.94 287 GLN A CA 1
ATOM 2295 C C . GLN A 1 287 ? 17.328 -7.262 -6.064 1.00 89.94 287 GLN A C 1
ATOM 2297 O O . GLN A 1 287 ? 16.392 -7.011 -5.303 1.00 89.94 287 GLN A O 1
ATOM 2302 N N . THR A 1 288 ? 17.751 -6.405 -6.997 1.00 89.38 288 THR A N 1
ATOM 2303 C CA . THR A 1 288 ? 17.268 -5.018 -7.101 1.00 89.38 288 THR A CA 1
ATOM 2304 C C . THR A 1 288 ? 15.778 -4.951 -7.431 1.00 89.38 288 THR A C 1
ATOM 2306 O O . THR A 1 288 ? 15.017 -4.271 -6.740 1.00 89.38 288 THR A O 1
ATOM 2309 N N . LEU A 1 289 ? 15.310 -5.718 -8.422 1.00 89.94 289 LEU A N 1
ATOM 2310 C CA . LEU A 1 289 ? 13.885 -5.750 -8.752 1.00 89.94 289 LEU A CA 1
ATOM 2311 C C . LEU A 1 289 ? 13.058 -6.479 -7.696 1.00 89.94 289 LEU A C 1
ATOM 2313 O O . LEU A 1 289 ? 11.885 -6.156 -7.547 1.00 89.94 289 LEU A O 1
ATOM 2317 N N . ALA A 1 290 ? 13.636 -7.403 -6.922 1.00 88.06 290 ALA A N 1
ATOM 2318 C CA . ALA A 1 290 ? 12.916 -8.024 -5.813 1.00 88.06 290 ALA A CA 1
ATOM 2319 C C . ALA A 1 290 ? 12.647 -7.062 -4.658 1.00 88.06 290 ALA A C 1
ATOM 2321 O O . ALA A 1 290 ? 11.618 -7.186 -3.992 1.00 88.06 290 ALA A O 1
ATOM 2322 N N . GLU A 1 291 ? 13.543 -6.113 -4.405 1.00 86.44 291 GLU A N 1
ATOM 2323 C CA . GLU A 1 291 ? 13.319 -5.052 -3.422 1.00 86.44 291 GLU A CA 1
ATOM 2324 C C . GLU A 1 291 ? 12.264 -4.062 -3.906 1.00 86.44 291 GLU A C 1
ATOM 2326 O O . GLU A 1 291 ? 11.287 -3.825 -3.192 1.00 86.44 291 GLU A O 1
ATOM 2331 N N . LEU A 1 292 ? 12.391 -3.586 -5.149 1.00 87.19 292 LEU A N 1
ATOM 2332 C CA . LEU A 1 292 ? 11.398 -2.713 -5.775 1.00 87.19 292 LEU A CA 1
ATOM 2333 C C . LEU A 1 292 ? 10.010 -3.375 -5.827 1.00 87.19 292 LEU A C 1
ATOM 2335 O O . LEU A 1 292 ? 9.007 -2.754 -5.487 1.00 87.19 292 LEU A O 1
ATOM 2339 N N . ALA A 1 293 ? 9.932 -4.649 -6.209 1.00 87.56 293 ALA A N 1
ATOM 2340 C CA . ALA A 1 293 ? 8.694 -5.420 -6.195 1.00 87.56 293 ALA A CA 1
ATOM 2341 C C . ALA A 1 293 ? 8.081 -5.465 -4.789 1.00 87.56 293 ALA A C 1
ATOM 2343 O O . ALA A 1 293 ? 6.910 -5.137 -4.609 1.00 87.56 293 ALA A O 1
ATOM 2344 N N . ARG A 1 294 ? 8.868 -5.807 -3.762 1.00 79.88 294 ARG A N 1
ATOM 2345 C CA . ARG A 1 294 ? 8.392 -5.811 -2.369 1.00 79.88 294 ARG A CA 1
ATOM 2346 C C . ARG A 1 294 ? 7.897 -4.436 -1.927 1.00 79.88 294 ARG A C 1
ATOM 2348 O O . ARG A 1 294 ? 6.932 -4.356 -1.169 1.00 79.88 294 ARG A O 1
ATOM 2355 N N . GLU A 1 295 ? 8.542 -3.359 -2.364 1.00 77.69 295 GLU A N 1
ATOM 2356 C CA . GLU A 1 295 ? 8.059 -1.995 -2.148 1.00 77.69 295 GLU A CA 1
ATOM 2357 C C . GLU A 1 295 ? 6.715 -1.764 -2.843 1.00 77.69 295 GLU A C 1
ATOM 2359 O O . GLU A 1 295 ? 5.761 -1.396 -2.173 1.00 77.69 295 GLU A O 1
ATOM 2364 N N . ILE A 1 296 ? 6.577 -2.061 -4.136 1.00 82.06 296 ILE A N 1
ATOM 2365 C CA . ILE A 1 296 ? 5.327 -1.838 -4.878 1.00 82.06 296 ILE A CA 1
ATOM 2366 C C . ILE A 1 296 ? 4.171 -2.663 -4.303 1.00 82.06 296 ILE A C 1
ATOM 2368 O O . ILE A 1 296 ? 3.060 -2.153 -4.149 1.00 82.06 296 ILE A O 1
ATOM 2372 N N . GLN A 1 297 ? 4.424 -3.921 -3.942 1.00 80.56 297 GLN A N 1
ATOM 2373 C CA . GLN A 1 297 ? 3.419 -4.794 -3.343 1.00 80.56 297 GLN A CA 1
ATOM 2374 C C . GLN A 1 297 ? 2.920 -4.222 -2.011 1.00 80.56 297 GLN A C 1
ATOM 2376 O O . GLN A 1 297 ? 1.713 -4.122 -1.802 1.00 80.56 297 GLN A O 1
ATOM 2381 N N . ARG A 1 298 ? 3.832 -3.789 -1.129 1.00 67.69 298 ARG A N 1
ATOM 2382 C CA . ARG A 1 298 ? 3.477 -3.173 0.163 1.00 67.69 298 ARG A CA 1
ATOM 2383 C C . ARG A 1 298 ? 2.811 -1.807 -0.018 1.00 67.69 298 ARG A C 1
ATOM 2385 O O . ARG A 1 298 ? 1.798 -1.516 0.620 1.00 67.69 298 ARG A O 1
ATOM 2392 N N . SER A 1 299 ? 3.378 -0.976 -0.889 1.00 64.94 299 SER A N 1
ATOM 2393 C CA . SER A 1 299 ? 3.085 0.453 -0.968 1.00 64.94 299 SER A CA 1
ATOM 2394 C C . SER A 1 299 ? 1.949 0.814 -1.915 1.00 64.94 299 SER A C 1
ATOM 2396 O O 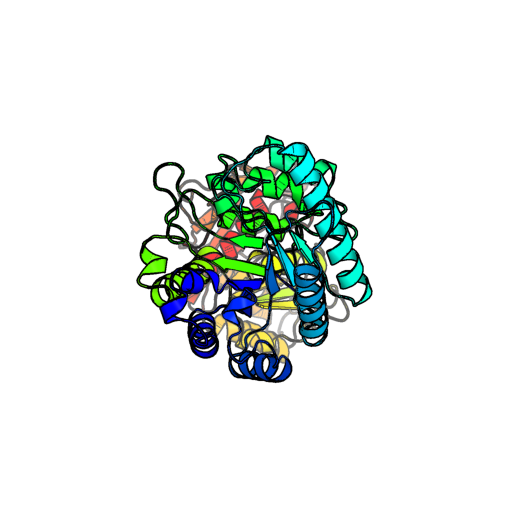. SER A 1 299 ? 1.398 1.912 -1.817 1.00 64.94 299 SER A O 1
ATOM 2398 N N . HIS A 1 300 ? 1.579 -0.083 -2.829 1.00 75.12 300 HIS A N 1
ATOM 2399 C CA . HIS A 1 300 ? 0.596 0.202 -3.874 1.00 75.12 300 HIS A CA 1
ATOM 2400 C C . HIS A 1 300 ? -0.444 -0.903 -4.085 1.00 75.12 300 HIS A C 1
ATOM 2402 O O . HIS A 1 300 ? -1.421 -0.641 -4.787 1.00 75.12 300 HIS A O 1
ATOM 2408 N N . ASP A 1 301 ? -0.297 -2.054 -3.416 1.00 75.19 301 ASP A N 1
ATOM 2409 C CA . ASP A 1 301 ? -1.256 -3.172 -3.422 1.00 75.19 301 ASP A CA 1
ATOM 2410 C C . ASP A 1 301 ? -1.363 -3.900 -4.778 1.00 75.19 301 ASP A C 1
ATOM 2412 O O . ASP A 1 301 ? -2.423 -4.393 -5.149 1.00 75.19 301 ASP A O 1
ATOM 2416 N N . ALA A 1 302 ? -0.269 -3.965 -5.545 1.00 85.12 302 ALA A N 1
ATOM 2417 C CA . ALA A 1 302 ? -0.218 -4.762 -6.773 1.00 85.12 302 ALA A CA 1
ATOM 2418 C C . ALA A 1 302 ? 0.052 -6.247 -6.465 1.00 85.12 302 ALA A C 1
ATOM 2420 O O . ALA A 1 302 ? 0.871 -6.569 -5.598 1.00 85.12 302 ALA A O 1
ATOM 2421 N N . ALA A 1 303 ? -0.560 -7.159 -7.224 1.00 87.06 303 ALA A N 1
ATOM 2422 C CA . ALA A 1 303 ? -0.099 -8.541 -7.293 1.00 87.06 303 ALA A CA 1
ATOM 2423 C C . ALA A 1 303 ? 1.219 -8.577 -8.075 1.00 87.06 303 ALA A C 1
ATOM 2425 O O . ALA A 1 303 ? 1.323 -7.969 -9.142 1.00 87.06 303 ALA A O 1
ATOM 2426 N N . ILE A 1 304 ? 2.232 -9.272 -7.552 1.00 93.38 304 ILE A N 1
ATOM 2427 C CA . ILE A 1 304 ? 3.558 -9.306 -8.172 1.00 93.38 304 ILE A CA 1
ATOM 2428 C C . ILE A 1 304 ? 4.066 -10.733 -8.325 1.00 93.38 304 ILE A C 1
ATOM 2430 O O . ILE A 1 304 ? 3.989 -11.538 -7.398 1.00 93.38 304 ILE A O 1
ATOM 2434 N N . THR A 1 305 ? 4.638 -11.017 -9.492 1.00 96.00 305 THR A N 1
ATOM 2435 C CA . THR A 1 305 ? 5.436 -12.218 -9.749 1.00 96.00 305 THR A CA 1
ATOM 2436 C C . THR A 1 305 ? 6.823 -11.802 -10.212 1.00 96.00 305 THR A C 1
ATOM 2438 O O . THR A 1 305 ? 6.958 -10.884 -11.015 1.00 96.00 305 THR A O 1
ATOM 2441 N N . ILE A 1 306 ? 7.856 -12.473 -9.709 1.00 96.75 306 ILE A N 1
ATOM 2442 C CA . ILE A 1 306 ? 9.239 -12.262 -10.136 1.00 96.75 306 ILE A CA 1
ATOM 2443 C C . ILE A 1 306 ? 9.729 -13.568 -10.738 1.00 96.75 306 ILE A C 1
ATOM 2445 O O . ILE A 1 306 ? 9.703 -14.604 -10.075 1.00 96.75 306 ILE A O 1
ATOM 2449 N N . LEU A 1 307 ? 10.163 -13.504 -11.988 1.00 97.56 307 LEU A N 1
ATOM 2450 C CA . LEU A 1 307 ? 10.783 -14.604 -12.703 1.00 97.56 307 LEU A CA 1
ATOM 2451 C C . LEU A 1 307 ? 12.275 -14.318 -12.825 1.00 97.56 307 LEU A C 1
ATOM 2453 O O . LEU A 1 307 ? 12.673 -13.202 -13.158 1.00 97.56 307 LEU A O 1
ATOM 2457 N N . THR A 1 308 ? 13.096 -15.326 -12.562 1.00 97.12 308 THR A N 1
ATOM 2458 C CA . THR A 1 308 ? 14.553 -15.230 -12.644 1.00 97.12 308 THR A CA 1
ATOM 2459 C C . THR A 1 308 ? 15.098 -16.335 -13.533 1.00 97.12 308 THR A C 1
ATOM 2461 O O . THR A 1 308 ? 14.477 -17.391 -13.682 1.00 97.12 308 THR A O 1
ATOM 2464 N N . SER A 1 309 ? 16.268 -16.103 -14.127 1.00 96.25 309 SER A N 1
ATOM 2465 C CA . SER A 1 309 ? 17.000 -17.176 -14.805 1.00 96.25 309 SER A CA 1
ATOM 2466 C C . SER A 1 309 ? 17.396 -18.272 -13.808 1.00 96.25 309 SER A C 1
ATOM 2468 O O . SER A 1 309 ? 17.638 -17.990 -12.632 1.00 96.25 309 SER A O 1
ATOM 2470 N N . GLN A 1 310 ? 17.401 -19.526 -14.263 1.00 95.69 310 GLN A N 1
ATOM 2471 C CA . GLN A 1 310 ? 17.631 -20.702 -13.420 1.00 95.69 310 GLN A CA 1
ATOM 2472 C C . GLN A 1 310 ? 18.691 -21.633 -14.029 1.00 95.69 310 GLN A C 1
ATOM 2474 O O . GLN A 1 310 ? 18.619 -21.911 -15.227 1.00 95.69 310 GLN A O 1
ATOM 2479 N N . PRO A 1 311 ? 19.619 -22.194 -13.226 1.00 94.44 311 PRO A N 1
ATOM 2480 C CA . PRO A 1 311 ? 19.623 -22.213 -11.753 1.00 94.44 311 PRO A CA 1
ATOM 2481 C C . PRO A 1 311 ? 20.067 -20.904 -11.079 1.00 94.44 311 PRO A C 1
ATOM 2483 O O . PRO A 1 311 ? 19.880 -20.747 -9.876 1.00 94.44 311 PRO A O 1
ATOM 2486 N N . ASP A 1 312 ? 20.631 -19.968 -11.838 1.00 92.62 312 ASP A N 1
ATOM 2487 C CA . ASP A 1 312 ? 21.036 -18.646 -11.362 1.00 92.62 312 ASP A CA 1
ATOM 2488 C C . ASP A 1 312 ? 21.015 -17.615 -12.509 1.00 92.62 312 ASP A C 1
ATOM 2490 O O . ASP A 1 312 ? 20.669 -17.938 -13.650 1.00 92.62 312 ASP A O 1
ATOM 2494 N N . SER A 1 313 ? 21.379 -16.361 -12.217 1.00 89.44 313 SER A N 1
ATOM 2495 C CA . SER A 1 313 ? 21.349 -15.250 -13.181 1.00 89.44 313 SER A CA 1
ATOM 2496 C C . SER A 1 313 ? 22.274 -15.439 -14.393 1.00 89.44 313 SER A C 1
ATOM 2498 O O . SER A 1 313 ? 22.029 -14.850 -15.450 1.00 89.44 313 SER A O 1
ATOM 2500 N N . THR A 1 314 ? 23.293 -16.300 -14.301 1.00 92.62 314 THR A N 1
ATOM 2501 C CA . THR A 1 314 ? 24.209 -16.586 -15.416 1.00 92.62 314 THR A CA 1
ATOM 2502 C C . THR A 1 314 ? 23.601 -17.531 -16.455 1.00 92.62 314 THR A C 1
ATOM 2504 O O . THR A 1 314 ? 24.076 -17.576 -17.590 1.00 92.62 314 THR A O 1
ATOM 2507 N N . ALA A 1 315 ? 22.518 -18.243 -16.118 1.00 95.44 315 ALA A N 1
ATOM 2508 C CA . ALA A 1 315 ? 21.842 -19.156 -17.034 1.00 95.44 315 ALA A CA 1
ATOM 2509 C C . ALA A 1 315 ? 21.192 -18.400 -18.202 1.00 95.44 315 ALA A C 1
ATOM 2511 O O . ALA A 1 315 ? 20.228 -17.650 -18.031 1.00 95.44 315 ALA A O 1
ATOM 2512 N N . ILE A 1 316 ? 21.724 -18.584 -19.410 1.00 96.25 316 ILE A N 1
ATOM 2513 C CA . ILE A 1 316 ? 21.305 -17.810 -20.586 1.00 96.25 316 ILE A CA 1
ATOM 2514 C C . ILE A 1 316 ? 20.035 -18.346 -21.248 1.00 96.25 316 ILE A C 1
ATOM 2516 O O . ILE A 1 316 ? 19.335 -17.587 -21.910 1.00 96.25 316 ILE A O 1
ATOM 2520 N N . ASP A 1 317 ? 19.717 -19.622 -21.077 1.00 96.38 317 ASP A N 1
ATOM 2521 C CA . ASP A 1 317 ? 18.737 -20.371 -21.868 1.00 96.38 317 ASP A CA 1
ATOM 2522 C C . ASP A 1 317 ? 17.571 -20.925 -21.037 1.00 96.38 317 ASP A C 1
ATOM 2524 O O . ASP A 1 317 ? 16.818 -21.774 -21.506 1.00 96.38 317 ASP A O 1
ATOM 2528 N N . ASN A 1 318 ? 17.384 -20.459 -19.801 1.00 97.38 318 ASN A N 1
ATOM 2529 C CA . ASN A 1 318 ? 16.306 -20.966 -18.962 1.00 97.38 318 ASN A CA 1
ATOM 2530 C C . ASN A 1 318 ? 15.751 -19.914 -17.999 1.00 97.38 318 ASN A C 1
ATOM 2532 O O . ASN A 1 318 ? 16.410 -19.515 -17.040 1.00 97.38 318 ASN A O 1
ATOM 2536 N N . LEU A 1 319 ? 14.498 -19.526 -18.233 1.00 97.44 319 LEU A N 1
ATOM 2537 C CA . LEU A 1 319 ? 13.718 -18.603 -17.417 1.00 97.44 319 LEU A CA 1
ATOM 2538 C C . LEU A 1 319 ? 12.299 -19.189 -17.236 1.00 97.44 319 LEU A C 1
ATOM 2540 O O . LEU A 1 319 ? 11.404 -18.920 -18.041 1.00 97.44 319 LEU A O 1
ATOM 2544 N N . PRO A 1 320 ? 12.091 -20.066 -16.236 1.00 97.62 320 PRO A N 1
ATOM 2545 C CA . PRO A 1 320 ? 10.818 -20.761 -16.044 1.00 97.62 320 PRO A CA 1
ATOM 2546 C C . PRO A 1 320 ? 9.703 -19.824 -15.553 1.00 97.62 320 PRO A C 1
ATOM 2548 O O . PRO A 1 320 ? 9.968 -18.780 -14.959 1.00 97.62 320 PRO A O 1
ATOM 2551 N N . GLY A 1 321 ? 8.443 -20.225 -15.764 1.00 97.56 321 GLY A N 1
ATOM 2552 C CA . GLY A 1 321 ? 7.259 -19.498 -15.290 1.00 97.56 321 GLY A CA 1
ATOM 2553 C C . GLY A 1 321 ? 6.719 -18.438 -16.255 1.00 97.56 321 GLY A C 1
ATOM 2554 O O . GLY A 1 321 ? 5.792 -17.710 -15.903 1.00 97.56 321 GLY A O 1
ATOM 2555 N N . LEU A 1 322 ? 7.281 -18.325 -17.464 1.00 98.50 322 LEU A N 1
ATOM 2556 C CA . LEU A 1 322 ? 6.879 -17.330 -18.466 1.00 98.50 322 LEU A CA 1
ATOM 2557 C C . LEU A 1 322 ? 5.420 -17.466 -18.940 1.00 98.50 322 LEU A C 1
ATOM 2559 O O . LEU A 1 322 ? 4.861 -16.495 -19.439 1.00 98.50 322 LEU A O 1
ATOM 2563 N N . GLU A 1 323 ? 4.762 -18.604 -18.729 1.00 98.38 323 GLU A N 1
ATOM 2564 C CA . GLU A 1 323 ? 3.324 -18.773 -18.969 1.00 98.38 323 GLU A CA 1
ATOM 2565 C C . GLU A 1 323 ? 2.457 -17.778 -18.177 1.00 98.38 323 GLU A C 1
ATOM 2567 O O . GLU A 1 323 ? 1.366 -17.410 -18.608 1.00 98.38 323 GLU A O 1
ATOM 2572 N N . VAL A 1 324 ? 2.960 -17.260 -17.050 1.00 98.00 324 VAL A N 1
ATOM 2573 C CA . VAL A 1 324 ? 2.248 -16.267 -16.236 1.00 98.00 324 VAL A CA 1
ATOM 2574 C C . VAL A 1 324 ? 2.025 -14.938 -16.977 1.00 98.00 324 VAL A C 1
ATOM 2576 O O . VAL A 1 324 ? 1.116 -14.182 -16.626 1.00 98.00 324 VAL A O 1
ATOM 2579 N N . LEU A 1 325 ? 2.804 -14.649 -18.031 1.00 98.44 325 LEU A N 1
ATOM 2580 C CA . LEU A 1 325 ? 2.661 -13.412 -18.807 1.00 98.44 325 LEU A CA 1
ATOM 2581 C C . LEU A 1 325 ? 1.280 -13.301 -19.479 1.00 98.44 325 LEU A C 1
ATOM 2583 O O . LEU A 1 325 ? 0.789 -12.196 -19.711 1.00 98.44 325 LEU A O 1
ATOM 2587 N N . GLU A 1 326 ? 0.597 -14.421 -19.723 1.00 97.38 326 GLU A N 1
ATOM 2588 C CA . GLU A 1 326 ? -0.770 -14.431 -20.260 1.00 97.38 326 GLU A CA 1
ATOM 2589 C C . GLU A 1 326 ? -1.755 -13.656 -19.365 1.00 97.38 326 GLU A C 1
ATOM 2591 O O . GLU A 1 326 ? -2.659 -12.982 -19.869 1.00 97.38 326 GLU A O 1
ATOM 2596 N N . GLN A 1 327 ? -1.530 -13.674 -18.049 1.00 95.44 327 GLN A N 1
ATOM 2597 C CA . GLN A 1 327 ? -2.394 -13.053 -17.037 1.00 95.44 327 GLN A CA 1
ATOM 2598 C C . GLN A 1 327 ? -1.902 -11.674 -16.580 1.00 95.44 327 GLN A C 1
ATOM 2600 O O . GLN A 1 327 ? -2.660 -10.934 -15.961 1.00 95.44 327 GLN A O 1
ATOM 2605 N N . ALA A 1 328 ? -0.665 -11.302 -16.914 1.00 97.50 328 ALA A N 1
ATOM 2606 C CA . ALA A 1 328 ? -0.074 -10.040 -16.487 1.00 97.50 328 ALA A CA 1
ATOM 2607 C C . ALA A 1 328 ? -0.787 -8.822 -17.105 1.00 97.50 328 ALA A C 1
ATOM 2609 O O . ALA A 1 328 ? -1.115 -8.825 -18.298 1.00 97.50 328 ALA A O 1
ATOM 2610 N N . ASP A 1 329 ? -0.970 -7.768 -16.306 1.00 97.56 329 ASP A N 1
ATOM 2611 C CA . ASP A 1 329 ? -1.371 -6.432 -16.765 1.00 97.56 329 ASP A CA 1
ATOM 2612 C C . ASP A 1 329 ? -0.164 -5.612 -17.246 1.00 97.56 329 ASP A C 1
ATOM 2614 O O . ASP A 1 329 ? -0.313 -4.763 -18.119 1.00 97.56 329 ASP A O 1
ATOM 2618 N N . LEU A 1 330 ? 1.014 -5.834 -16.652 1.00 98.50 330 LEU A N 1
ATOM 2619 C CA . LEU A 1 330 ? 2.269 -5.151 -16.974 1.00 98.50 330 LEU A CA 1
ATOM 2620 C C . LEU A 1 330 ? 3.454 -6.108 -16.821 1.00 98.50 330 LEU A C 1
ATOM 2622 O O . LEU A 1 330 ? 3.536 -6.845 -15.837 1.00 98.50 330 LEU A O 1
ATOM 2626 N N . VAL A 1 331 ? 4.417 -6.027 -17.743 1.00 98.62 331 VAL A N 1
ATOM 2627 C CA . VAL A 1 331 ? 5.688 -6.755 -17.655 1.00 98.62 331 VAL A CA 1
ATOM 2628 C C . VAL A 1 331 ? 6.862 -5.789 -17.595 1.00 98.62 331 VAL A C 1
ATOM 2630 O O . VAL A 1 331 ? 6.973 -4.866 -18.403 1.00 98.62 331 VAL A O 1
ATOM 2633 N N . VAL A 1 332 ? 7.754 -6.025 -16.637 1.00 98.56 332 VAL A N 1
ATOM 2634 C CA . VAL A 1 332 ? 9.003 -5.286 -16.449 1.00 98.56 332 VAL A CA 1
ATOM 2635 C C . VAL A 1 332 ? 10.168 -6.186 -16.852 1.00 98.56 332 VAL A C 1
ATOM 2637 O O . VAL A 1 332 ? 10.418 -7.199 -16.203 1.00 98.56 332 VAL A O 1
ATOM 2640 N N . PHE A 1 333 ? 10.890 -5.824 -17.911 1.00 98.44 333 PHE A N 1
ATOM 2641 C CA . PHE A 1 333 ? 12.045 -6.575 -18.401 1.00 98.44 333 PHE A CA 1
ATOM 2642 C C . PHE A 1 333 ? 13.365 -5.974 -17.922 1.00 98.44 333 PHE A C 1
ATOM 2644 O O . PHE A 1 333 ? 13.670 -4.805 -18.192 1.00 98.44 333 PHE A O 1
ATOM 2651 N N . TYR A 1 334 ? 14.188 -6.824 -17.310 1.00 97.81 334 TYR A N 1
ATOM 2652 C CA . TYR A 1 334 ? 15.597 -6.563 -17.035 1.00 97.81 334 TYR A CA 1
ATOM 2653 C C . TYR A 1 334 ? 16.420 -7.786 -17.466 1.00 97.81 334 TYR A C 1
ATOM 2655 O O . TYR A 1 334 ? 16.711 -8.691 -16.685 1.00 97.81 334 TYR A O 1
ATOM 2663 N N . LEU A 1 335 ? 16.700 -7.849 -18.768 1.00 97.56 335 LEU A N 1
ATOM 2664 C CA . LEU A 1 335 ? 17.259 -9.007 -19.465 1.00 97.56 335 LEU A CA 1
ATOM 2665 C C . LEU A 1 335 ? 18.550 -8.645 -20.192 1.00 97.56 335 LEU A C 1
ATOM 2667 O O . LEU A 1 335 ? 18.687 -7.536 -20.699 1.00 97.56 335 LEU A O 1
ATOM 2671 N N . ARG A 1 336 ? 19.456 -9.613 -20.352 1.00 97.25 336 ARG A N 1
ATOM 2672 C CA . ARG A 1 336 ? 20.694 -9.411 -21.114 1.00 97.25 336 ARG A CA 1
ATOM 2673 C C . ARG A 1 336 ? 21.164 -10.692 -21.778 1.00 97.25 336 ARG A C 1
ATOM 2675 O O . ARG A 1 336 ? 21.399 -11.680 -21.091 1.00 97.25 336 ARG A O 1
ATOM 2682 N N . PHE A 1 337 ? 21.383 -10.669 -23.090 1.00 97.19 337 PHE A N 1
ATOM 2683 C CA . PHE A 1 337 ? 22.015 -11.766 -23.837 1.00 97.19 337 PHE A CA 1
ATOM 2684 C C . PHE A 1 337 ? 21.431 -13.170 -23.581 1.00 97.19 337 PHE A C 1
ATOM 2686 O O . PHE A 1 337 ? 22.160 -14.160 -23.586 1.00 97.19 337 PHE A O 1
ATOM 2693 N N . ARG A 1 338 ? 20.120 -13.278 -23.354 1.00 97.69 338 ARG A N 1
ATOM 2694 C CA . ARG A 1 338 ? 19.446 -14.569 -23.203 1.00 97.69 338 ARG A CA 1
ATOM 2695 C C . ARG A 1 338 ? 19.338 -15.299 -24.546 1.00 97.69 338 ARG A C 1
ATOM 2697 O O . ARG A 1 338 ? 19.242 -14.688 -25.612 1.00 97.69 338 ARG A O 1
ATOM 2704 N N . GLN A 1 339 ? 19.325 -16.620 -24.472 1.00 98.00 339 GLN A N 1
ATOM 2705 C CA . GLN A 1 339 ? 19.121 -17.568 -25.561 1.00 98.00 339 GLN A CA 1
ATOM 2706 C C . GLN A 1 339 ? 17.963 -18.507 -25.198 1.00 98.00 339 GLN A C 1
ATOM 2708 O O . GLN A 1 339 ? 18.121 -19.723 -25.158 1.00 98.00 339 GLN A O 1
ATOM 2713 N N . LEU A 1 340 ? 16.799 -17.938 -24.873 1.00 98.06 340 LEU A N 1
ATOM 2714 C CA . LEU A 1 340 ? 15.648 -18.718 -24.419 1.00 98.06 340 LEU A CA 1
ATOM 2715 C C . LEU A 1 340 ? 15.169 -19.694 -25.514 1.00 98.06 340 LEU A C 1
ATOM 2717 O O . LEU A 1 340 ? 15.015 -19.292 -26.670 1.00 98.06 340 LEU A O 1
ATOM 2721 N N . PRO A 1 341 ? 14.855 -20.952 -25.167 1.00 97.94 341 PRO A N 1
ATOM 2722 C CA . PRO A 1 341 ? 14.198 -21.883 -26.068 1.00 97.94 341 PRO A CA 1
ATOM 2723 C C . PRO A 1 341 ? 12.895 -21.296 -26.610 1.00 97.94 341 PRO A C 1
ATOM 2725 O O . PRO A 1 341 ? 12.196 -20.557 -25.910 1.00 97.94 341 PRO A O 1
ATOM 2728 N N . GLU A 1 342 ? 12.517 -21.674 -27.833 1.00 97.94 342 GLU A N 1
ATOM 2729 C CA . GLU A 1 342 ? 11.292 -21.180 -28.482 1.00 97.94 342 GLU A CA 1
ATOM 2730 C C . GLU A 1 342 ? 10.037 -21.378 -27.616 1.00 97.94 342 GLU A C 1
ATOM 2732 O O . GLU A 1 342 ? 9.178 -20.498 -27.562 1.00 97.94 342 GLU A O 1
ATOM 2737 N N . GLU A 1 343 ? 9.975 -22.480 -26.865 1.00 97.81 343 GLU A N 1
ATOM 2738 C CA . GLU A 1 343 ? 8.872 -22.797 -25.951 1.00 97.81 343 GLU A CA 1
ATOM 2739 C C . GLU A 1 343 ? 8.727 -21.827 -24.775 1.00 97.81 343 GLU A C 1
ATOM 2741 O O . GLU A 1 343 ? 7.623 -21.655 -24.266 1.00 97.81 343 GLU A O 1
ATOM 2746 N N . GLN A 1 344 ? 9.812 -21.186 -24.342 1.00 98.25 344 GLN A N 1
ATOM 2747 C CA . GLN A 1 344 ? 9.773 -20.134 -23.325 1.00 98.25 344 GLN A CA 1
ATOM 2748 C C . GLN A 1 344 ? 9.577 -18.764 -23.978 1.00 98.25 344 GLN A C 1
ATOM 2750 O O . GLN A 1 344 ? 8.726 -17.978 -23.557 1.00 98.25 344 GLN A O 1
ATOM 2755 N N . PHE A 1 345 ? 10.310 -18.494 -25.061 1.00 98.44 345 PHE A N 1
ATOM 2756 C CA . PHE A 1 345 ? 10.241 -17.223 -25.774 1.00 98.44 345 PHE A CA 1
ATOM 2757 C C . PHE A 1 345 ? 8.838 -16.922 -26.335 1.00 98.44 345 PHE A C 1
ATOM 2759 O O . PHE A 1 345 ? 8.443 -15.755 -26.413 1.00 98.44 345 PHE A O 1
ATOM 2766 N N . LYS A 1 346 ? 8.052 -17.953 -26.686 1.00 98.44 346 LYS A N 1
ATOM 2767 C CA . LYS A 1 346 ? 6.691 -17.787 -27.223 1.00 98.44 346 LYS A CA 1
ATOM 2768 C C . LYS A 1 346 ? 5.796 -16.913 -26.342 1.00 98.44 346 LYS A C 1
ATOM 2770 O O . LYS A 1 346 ? 5.039 -16.124 -26.898 1.00 98.44 346 LYS A O 1
ATOM 2775 N N . TYR A 1 347 ? 5.921 -16.992 -25.015 1.00 98.69 347 TYR A N 1
ATOM 2776 C CA . TYR A 1 347 ? 5.091 -16.215 -24.092 1.00 98.69 347 TYR A CA 1
ATOM 2777 C C . TYR A 1 347 ? 5.450 -14.725 -24.109 1.00 98.69 347 TYR A C 1
ATOM 2779 O O . TYR A 1 347 ? 4.562 -13.877 -24.077 1.00 98.69 347 TYR A O 1
ATOM 2787 N N . ILE A 1 348 ? 6.740 -14.390 -24.250 1.00 98.56 348 ILE A N 1
ATOM 2788 C CA . ILE A 1 348 ? 7.188 -12.999 -24.438 1.00 98.56 348 ILE A CA 1
ATOM 2789 C C . ILE A 1 348 ? 6.616 -12.449 -25.747 1.00 98.56 348 ILE A C 1
ATOM 2791 O O . ILE A 1 348 ? 6.056 -11.354 -25.772 1.00 98.56 348 ILE A O 1
ATOM 2795 N N . ARG A 1 349 ? 6.712 -13.225 -26.835 1.00 98.12 349 ARG A N 1
ATOM 2796 C CA . ARG A 1 349 ? 6.164 -12.830 -28.137 1.00 98.12 349 ARG A CA 1
ATOM 2797 C C . ARG A 1 349 ? 4.648 -12.620 -28.077 1.00 98.12 349 ARG A C 1
ATOM 2799 O O . ARG A 1 349 ? 4.182 -11.575 -28.513 1.00 98.12 349 ARG A O 1
ATOM 2806 N N . GLN A 1 350 ? 3.901 -13.559 -27.501 1.00 98.50 350 GLN A N 1
ATOM 2807 C CA . GLN A 1 350 ? 2.444 -13.461 -27.357 1.00 98.50 350 GLN A CA 1
ATOM 2808 C C . GLN A 1 350 ? 2.024 -12.258 -26.506 1.00 98.50 350 GLN A C 1
ATOM 2810 O O . GLN A 1 350 ? 1.066 -11.572 -26.852 1.00 98.50 350 GLN A O 1
ATOM 2815 N N . TYR A 1 351 ? 2.757 -11.958 -25.429 1.00 98.62 351 TYR A N 1
ATOM 2816 C CA . TYR A 1 351 ? 2.507 -10.775 -24.605 1.00 98.62 351 TYR A CA 1
ATOM 2817 C C . TYR A 1 351 ? 2.647 -9.472 -25.409 1.00 98.62 351 TYR A C 1
ATOM 2819 O O . TYR A 1 351 ? 1.784 -8.596 -25.336 1.00 98.62 351 TYR A O 1
ATOM 2827 N N . ILE A 1 352 ? 3.708 -9.367 -26.220 1.00 98.38 352 ILE A N 1
ATOM 2828 C CA . ILE A 1 352 ? 3.934 -8.224 -27.117 1.00 98.38 352 ILE A CA 1
ATOM 2829 C C . ILE A 1 352 ? 2.833 -8.158 -28.186 1.00 98.38 352 ILE A C 1
ATOM 2831 O O . ILE A 1 352 ? 2.285 -7.090 -28.434 1.00 98.38 352 ILE A O 1
ATOM 2835 N N . GLU A 1 353 ? 2.483 -9.276 -28.819 1.00 98.00 353 GLU A N 1
ATOM 2836 C CA . GLU A 1 353 ? 1.437 -9.334 -29.853 1.00 98.00 353 GLU A CA 1
ATOM 2837 C C . GLU A 1 353 ? 0.048 -8.965 -29.309 1.00 98.00 353 GLU A C 1
ATOM 2839 O O . GLU A 1 353 ? -0.766 -8.403 -30.039 1.00 98.00 353 GLU A O 1
ATOM 2844 N N . ALA A 1 354 ? -0.204 -9.208 -28.021 1.00 98.00 354 ALA A N 1
ATOM 2845 C CA . ALA A 1 354 ? -1.425 -8.796 -27.334 1.00 98.00 354 ALA A CA 1
ATOM 2846 C C . ALA A 1 354 ? -1.500 -7.281 -27.047 1.00 98.00 354 ALA A C 1
ATOM 2848 O O . ALA A 1 354 ? -2.501 -6.822 -26.499 1.00 98.00 354 ALA A O 1
ATOM 2849 N N . GLY A 1 355 ? -0.461 -6.503 -27.379 1.00 98.00 355 GLY A N 1
ATOM 2850 C CA . GLY A 1 355 ? -0.448 -5.048 -27.195 1.00 98.00 355 GLY A CA 1
ATOM 2851 C C . GLY A 1 355 ? -0.419 -4.606 -25.732 1.00 98.00 355 GLY A C 1
ATOM 2852 O O . GLY A 1 355 ? -0.872 -3.509 -25.409 1.00 98.00 355 GLY A O 1
ATOM 2853 N N . LYS A 1 356 ? 0.077 -5.461 -24.835 1.00 98.25 356 LYS A N 1
ATOM 2854 C CA . LYS A 1 356 ? 0.134 -5.177 -23.399 1.00 98.25 356 LYS A CA 1
ATOM 2855 C C . LYS A 1 356 ? 1.353 -4.316 -23.036 1.00 98.25 356 LYS A C 1
ATOM 2857 O O . LYS A 1 356 ? 2.388 -4.414 -23.694 1.00 98.25 356 LYS A O 1
ATOM 2862 N N . PRO A 1 357 ? 1.267 -3.481 -21.986 1.00 98.56 357 PRO A N 1
ATOM 2863 C CA . PRO A 1 357 ? 2.306 -2.509 -21.681 1.00 98.56 357 PRO A CA 1
ATOM 2864 C C . PRO A 1 357 ? 3.596 -3.151 -21.153 1.00 98.56 357 PRO A C 1
ATOM 2866 O O . PRO A 1 357 ? 3.575 -4.219 -20.533 1.00 98.56 357 PRO A O 1
ATOM 2869 N N . ILE A 1 358 ? 4.724 -2.476 -21.384 1.00 98.75 358 ILE A N 1
ATOM 2870 C CA . ILE A 1 358 ? 6.073 -2.941 -21.042 1.00 98.75 358 ILE A CA 1
ATOM 2871 C C . ILE A 1 358 ? 6.865 -1.832 -20.346 1.00 98.75 358 ILE A C 1
ATOM 2873 O O . ILE A 1 358 ? 6.869 -0.683 -20.784 1.00 98.75 358 ILE A O 1
ATOM 2877 N N . ILE A 1 359 ? 7.626 -2.200 -19.316 1.00 98.69 359 ILE A N 1
ATOM 2878 C CA . ILE A 1 359 ? 8.751 -1.392 -18.840 1.00 98.69 359 ILE A CA 1
ATOM 2879 C C . ILE A 1 359 ? 10.059 -2.101 -19.170 1.00 98.69 359 ILE A C 1
ATOM 2881 O O . ILE A 1 359 ? 10.210 -3.288 -18.895 1.00 98.69 359 ILE A O 1
ATOM 2885 N N . GLY A 1 360 ? 11.011 -1.376 -19.751 1.00 98.19 360 GLY A N 1
ATOM 2886 C CA . GLY A 1 360 ? 12.364 -1.863 -19.993 1.00 98.19 360 GLY A CA 1
ATOM 2887 C C . GLY A 1 360 ? 13.375 -1.134 -19.117 1.00 98.19 360 GLY A C 1
ATOM 2888 O O . GLY A 1 360 ? 13.413 0.096 -19.096 1.00 98.19 360 GLY A O 1
ATOM 2889 N N . PHE A 1 361 ? 14.210 -1.893 -18.418 1.00 98.06 361 PHE A N 1
ATOM 2890 C CA . PHE A 1 361 ? 15.424 -1.374 -17.795 1.00 98.06 361 PHE A CA 1
ATOM 2891 C C . PHE A 1 361 ? 16.614 -1.495 -18.737 1.00 98.06 361 PHE A C 1
ATOM 2893 O O . PHE A 1 361 ? 16.529 -2.086 -19.824 1.00 98.06 361 PHE A O 1
ATOM 2900 N N . ARG A 1 362 ? 17.752 -0.945 -18.304 1.00 94.44 362 ARG A N 1
ATOM 2901 C CA . ARG A 1 362 ? 19.016 -1.152 -18.996 1.00 94.44 362 ARG A CA 1
ATOM 2902 C C . ARG A 1 362 ? 19.309 -2.635 -19.192 1.00 94.44 362 ARG A C 1
ATOM 2904 O O . ARG A 1 362 ? 18.675 -3.500 -18.613 1.00 94.44 362 ARG A O 1
ATOM 2911 N N . THR A 1 363 ? 20.239 -2.868 -20.104 1.00 95.44 363 THR A N 1
ATOM 2912 C CA . THR A 1 363 ? 20.553 -4.137 -20.775 1.00 95.44 363 THR A CA 1
ATOM 2913 C C . THR A 1 363 ? 19.446 -4.775 -21.604 1.00 95.44 363 THR A C 1
ATOM 2915 O O . THR A 1 363 ? 19.763 -5.351 -22.642 1.00 95.44 363 THR A O 1
ATOM 2918 N N . SER A 1 364 ? 18.164 -4.535 -21.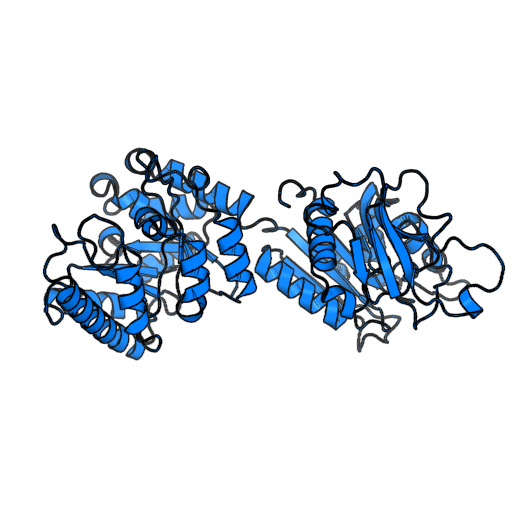315 1.00 97.75 364 SER A N 1
ATOM 2919 C CA . SER A 1 364 ? 17.064 -5.101 -22.111 1.00 97.75 364 SER A CA 1
ATOM 2920 C C . SER A 1 364 ? 17.049 -4.636 -23.574 1.00 97.75 364 SER A C 1
ATOM 2922 O O . SER A 1 364 ? 16.490 -5.324 -24.425 1.00 97.75 364 SER A O 1
ATOM 2924 N N . THR A 1 365 ? 17.733 -3.536 -23.927 1.00 96.75 365 THR A N 1
ATOM 2925 C CA . THR A 1 365 ? 17.975 -3.148 -25.339 1.00 96.75 365 THR A CA 1
ATOM 2926 C C . THR A 1 365 ? 18.727 -4.208 -26.148 1.00 96.75 365 THR A C 1
ATOM 2928 O O . THR A 1 365 ? 18.685 -4.196 -27.375 1.00 96.75 365 THR A O 1
ATOM 2931 N N . HIS A 1 366 ? 19.406 -5.122 -25.460 1.00 96.69 366 HIS A N 1
ATOM 2932 C CA . HIS A 1 366 ? 20.097 -6.297 -25.977 1.00 96.69 366 HIS A CA 1
ATOM 2933 C C . HIS A 1 366 ? 19.746 -7.529 -25.130 1.00 96.69 366 HIS A C 1
ATOM 2935 O O . HIS A 1 366 ? 20.608 -8.313 -24.723 1.00 96.69 366 HIS A O 1
ATOM 2941 N N . ALA A 1 367 ? 18.449 -7.698 -24.860 1.00 97.69 367 ALA A N 1
ATOM 2942 C CA . ALA A 1 367 ? 17.921 -8.803 -24.067 1.00 97.69 367 ALA A CA 1
ATOM 2943 C C . ALA A 1 367 ? 18.311 -10.189 -24.603 1.00 97.69 367 ALA A C 1
ATOM 2945 O O . ALA A 1 367 ? 18.435 -11.115 -23.806 1.00 97.69 367 ALA A O 1
ATOM 2946 N N . PHE A 1 368 ? 18.527 -10.335 -25.918 1.00 98.25 368 PHE A N 1
ATOM 2947 C CA . PHE A 1 368 ? 18.781 -11.618 -26.579 1.00 98.25 368 PHE A CA 1
ATOM 2948 C C . PHE A 1 368 ? 20.082 -11.630 -27.388 1.00 98.25 368 PHE A C 1
ATOM 2950 O O . PHE A 1 368 ? 20.499 -10.599 -27.916 1.00 98.25 368 PHE A O 1
ATOM 2957 N N . ASN A 1 369 ? 20.714 -12.805 -27.481 1.00 97.44 369 ASN A N 1
ATOM 2958 C CA . ASN A 1 369 ? 21.929 -13.026 -28.274 1.00 97.44 369 ASN A CA 1
ATOM 2959 C C . ASN A 1 369 ? 22.014 -14.464 -28.817 1.00 97.44 369 ASN A C 1
ATOM 2961 O O . ASN A 1 369 ? 22.870 -15.248 -28.410 1.00 97.44 369 ASN A O 1
ATOM 2965 N N . TYR A 1 370 ? 21.097 -14.832 -29.708 1.00 98.19 370 TYR A N 1
ATOM 2966 C CA . TYR A 1 370 ? 21.082 -16.126 -30.390 1.00 98.19 370 TYR A CA 1
ATOM 2967 C C . TYR A 1 370 ? 22.182 -16.237 -31.464 1.00 98.19 370 TYR A C 1
ATOM 2969 O O . TYR A 1 370 ? 22.517 -15.227 -32.089 1.00 98.19 370 TYR A O 1
ATOM 2977 N N . PRO A 1 371 ? 22.712 -17.448 -31.724 1.00 97.69 371 PRO A N 1
ATOM 2978 C CA . PRO A 1 371 ? 23.713 -17.675 -32.765 1.00 97.69 371 PRO A CA 1
ATOM 2979 C C . PRO A 1 371 ? 23.148 -17.486 -34.183 1.00 97.69 371 PRO A C 1
ATOM 2981 O O . PRO A 1 371 ? 21.944 -17.610 -34.413 1.00 97.69 371 PRO A O 1
ATOM 2984 N N . LEU A 1 372 ? 24.045 -17.238 -35.144 1.00 97.00 372 LEU A N 1
ATOM 2985 C CA . LEU A 1 372 ? 23.716 -17.112 -36.568 1.00 97.00 372 LEU A CA 1
ATOM 2986 C C . LEU A 1 372 ? 22.960 -18.351 -37.076 1.00 97.00 372 LEU A C 1
ATOM 2988 O O . LEU A 1 372 ? 23.408 -19.482 -36.883 1.00 97.00 372 LEU A O 1
ATOM 2992 N N . GLY A 1 373 ? 21.836 -18.133 -37.754 1.00 96.44 373 GLY A N 1
ATOM 2993 C CA . GLY A 1 373 ? 20.961 -19.174 -38.290 1.00 96.44 373 GLY A CA 1
ATOM 2994 C C . GLY A 1 373 ? 19.925 -19.713 -37.300 1.00 96.44 373 GLY A C 1
ATOM 2995 O O . GLY A 1 373 ? 19.106 -20.546 -37.688 1.00 96.44 373 GLY A O 1
ATOM 2996 N N . HIS A 1 374 ? 19.920 -19.256 -36.043 1.00 97.88 374 HIS A N 1
ATOM 2997 C CA . HIS A 1 374 ? 18.884 -19.635 -35.084 1.00 97.88 374 HIS A CA 1
ATOM 2998 C C . HIS A 1 374 ? 17.519 -19.036 -35.486 1.00 97.88 374 HIS A C 1
ATOM 3000 O O . HIS A 1 374 ? 17.469 -17.865 -35.871 1.00 97.88 374 HIS A O 1
ATOM 3006 N N . PRO A 1 375 ? 16.384 -19.751 -35.337 1.00 97.38 375 PRO A N 1
ATOM 3007 C CA . PRO A 1 375 ? 15.058 -19.227 -35.706 1.00 97.38 375 PRO A CA 1
ATOM 3008 C C . PRO A 1 375 ? 14.697 -17.895 -35.030 1.00 97.38 375 PRO A C 1
ATOM 3010 O O . PRO A 1 375 ? 13.999 -17.056 -35.603 1.00 97.38 375 PRO A O 1
ATOM 3013 N N . LEU A 1 376 ? 15.213 -17.676 -33.817 1.00 97.88 376 LEU A N 1
ATOM 3014 C CA . LEU A 1 376 ? 15.017 -16.448 -33.042 1.00 97.88 376 LEU A CA 1
ATOM 3015 C C . LEU A 1 376 ? 16.115 -15.390 -33.229 1.00 97.88 376 LEU A C 1
ATOM 3017 O O . LEU A 1 376 ? 16.038 -14.349 -32.586 1.00 97.88 376 LEU A O 1
ATOM 3021 N N . GLU A 1 377 ? 17.100 -15.590 -34.112 1.00 97.81 377 GLU A N 1
ATOM 3022 C CA . GLU A 1 377 ? 18.226 -14.658 -34.318 1.00 97.81 377 GLU A CA 1
ATOM 3023 C C . GLU A 1 377 ? 17.776 -13.207 -34.531 1.00 97.81 377 GLU A C 1
ATOM 3025 O O . GLU A 1 377 ? 18.355 -12.281 -33.964 1.00 97.81 377 GLU A O 1
ATOM 3030 N N . SER A 1 378 ? 16.687 -12.992 -35.278 1.00 96.94 378 SER A N 1
ATOM 3031 C CA . SER A 1 378 ? 16.175 -11.637 -35.524 1.00 96.94 378 SER A CA 1
ATOM 3032 C C . SER A 1 378 ? 15.818 -10.870 -34.239 1.00 96.94 378 SER A C 1
ATOM 3034 O O . SER A 1 378 ? 15.904 -9.641 -34.210 1.00 96.94 378 SER A O 1
ATOM 3036 N N . TRP A 1 379 ? 15.487 -11.565 -33.147 1.00 97.38 379 TRP A N 1
ATOM 3037 C CA . TRP A 1 379 ? 15.155 -10.949 -31.860 1.00 97.38 379 TRP A CA 1
ATOM 3038 C C . TRP A 1 379 ? 16.342 -10.320 -31.139 1.00 97.38 379 TRP A C 1
ATOM 3040 O O . TRP A 1 379 ? 16.116 -9.458 -30.289 1.00 97.38 379 TRP A O 1
ATOM 3050 N N . ASN A 1 380 ? 17.576 -10.639 -31.542 1.00 97.44 380 ASN A N 1
ATOM 3051 C CA . ASN A 1 380 ? 18.784 -9.976 -31.042 1.00 97.44 380 ASN A CA 1
ATOM 3052 C C . ASN A 1 380 ? 18.725 -8.454 -31.247 1.00 97.44 380 ASN A C 1
ATOM 3054 O O . ASN A 1 380 ? 19.223 -7.697 -30.420 1.00 97.44 380 ASN A O 1
ATOM 3058 N N . GLN A 1 381 ? 18.089 -7.998 -32.334 1.00 94.50 381 GLN A N 1
ATOM 3059 C CA . GLN A 1 381 ? 17.899 -6.572 -32.619 1.00 94.50 381 GLN A CA 1
ATOM 3060 C C . GLN A 1 381 ? 16.441 -6.126 -32.495 1.00 94.50 381 GLN A C 1
ATOM 3062 O O . GLN A 1 381 ? 16.183 -5.033 -31.986 1.00 94.50 381 GLN A O 1
ATOM 3067 N N . LYS A 1 382 ? 15.480 -6.958 -32.925 1.00 96.00 382 LYS A N 1
ATOM 3068 C CA . LYS A 1 382 ? 14.059 -6.573 -32.943 1.00 96.00 382 LYS A CA 1
ATOM 3069 C C . LYS A 1 382 ? 13.533 -6.188 -31.571 1.00 96.00 382 LYS A C 1
ATOM 3071 O O . LYS A 1 382 ? 12.776 -5.230 -31.474 1.00 96.00 382 LYS A O 1
ATOM 3076 N N . PHE A 1 383 ? 13.947 -6.879 -30.509 1.00 97.75 383 PHE A N 1
ATOM 3077 C CA . PHE A 1 383 ? 13.457 -6.553 -29.173 1.00 97.75 383 PHE A CA 1
ATOM 3078 C C . PHE A 1 383 ? 13.872 -5.133 -28.751 1.00 97.75 383 PHE A C 1
ATOM 3080 O O . PHE A 1 383 ? 13.025 -4.308 -28.416 1.00 97.75 383 PHE A O 1
ATOM 3087 N N . GLY A 1 384 ? 15.158 -4.795 -28.865 1.00 96.75 384 GLY A N 1
ATOM 3088 C CA . GLY A 1 384 ? 15.635 -3.444 -28.573 1.00 96.75 384 GLY A CA 1
ATOM 3089 C C . GLY A 1 384 ? 14.992 -2.385 -29.470 1.00 96.75 384 GLY A C 1
ATOM 3090 O O . GLY A 1 384 ? 14.468 -1.390 -28.979 1.00 96.75 384 GLY A O 1
ATOM 3091 N N . ILE A 1 385 ? 14.977 -2.600 -30.787 1.00 95.19 385 ILE A N 1
ATOM 3092 C CA . ILE A 1 385 ? 14.554 -1.582 -31.761 1.00 95.19 385 ILE A CA 1
ATOM 3093 C C . ILE A 1 385 ? 13.030 -1.468 -31.860 1.00 95.19 385 ILE A C 1
ATOM 3095 O O . ILE A 1 385 ? 12.475 -0.383 -31.698 1.00 95.19 385 ILE A O 1
ATOM 3099 N N . GLU A 1 386 ? 12.330 -2.566 -32.138 1.00 94.62 386 GLU A N 1
ATOM 3100 C CA . GLU A 1 386 ? 10.895 -2.551 -32.447 1.00 94.62 386 GLU A CA 1
ATOM 3101 C C . GLU A 1 386 ? 10.027 -2.487 -31.187 1.00 94.62 386 GLU A C 1
ATOM 3103 O O . GLU A 1 386 ? 8.951 -1.884 -31.234 1.00 94.62 386 GLU A O 1
ATOM 3108 N N . VAL A 1 387 ? 10.511 -3.034 -30.063 1.00 96.75 387 VAL A N 1
ATOM 3109 C CA . VAL A 1 387 ? 9.801 -2.993 -28.776 1.00 96.75 387 VAL A CA 1
ATOM 3110 C C . VAL A 1 387 ? 10.259 -1.799 -27.944 1.00 96.75 387 VAL A C 1
ATOM 3112 O O . VAL A 1 387 ? 9.485 -0.870 -27.728 1.00 96.75 387 VAL A O 1
ATOM 3115 N N . LEU A 1 388 ? 11.528 -1.764 -27.529 1.00 97.62 388 LEU A N 1
ATOM 3116 C CA . LEU A 1 388 ? 12.002 -0.772 -26.552 1.00 97.62 388 LEU A CA 1
ATOM 3117 C C . LEU A 1 388 ? 12.350 0.591 -27.159 1.00 97.62 388 LEU A C 1
ATOM 3119 O O . LEU A 1 388 ? 12.266 1.607 -26.478 1.00 97.62 388 LEU A O 1
ATOM 3123 N N . GLY A 1 389 ? 12.674 0.648 -28.450 1.00 96.19 389 GLY A N 1
ATOM 3124 C CA . GLY A 1 389 ? 13.000 1.882 -29.172 1.00 96.19 389 GLY A CA 1
ATOM 3125 C C . GLY A 1 389 ? 14.487 2.167 -29.330 1.00 96.19 389 GLY A C 1
ATOM 3126 O O . GLY A 1 389 ? 14.821 3.175 -29.937 1.00 96.19 389 GLY A O 1
ATOM 3127 N N . ALA A 1 390 ? 15.387 1.311 -28.851 1.00 96.19 390 ALA A N 1
ATOM 3128 C CA . ALA A 1 390 ? 16.818 1.448 -29.102 1.00 96.19 390 ALA A CA 1
ATOM 3129 C C . ALA A 1 390 ? 17.544 0.093 -29.020 1.00 96.19 390 ALA A C 1
ATOM 3131 O O . ALA A 1 390 ? 17.244 -0.702 -28.125 1.00 96.19 390 ALA A O 1
ATOM 3132 N N . PRO A 1 391 ? 18.529 -0.175 -29.896 1.00 95.25 391 PRO A N 1
ATOM 3133 C CA . PRO A 1 391 ? 19.447 -1.294 -29.737 1.00 95.25 391 PRO A CA 1
ATOM 3134 C C . PRO A 1 391 ? 20.546 -0.953 -28.721 1.00 95.25 391 PRO A C 1
ATOM 3136 O O . PRO A 1 391 ? 20.661 0.173 -28.231 1.00 95.25 391 PRO A O 1
ATOM 3139 N N . TRP A 1 392 ? 21.415 -1.920 -28.444 1.00 94.50 392 TRP A N 1
ATOM 3140 C CA . TRP A 1 392 ? 22.714 -1.641 -27.837 1.00 94.50 392 TRP A CA 1
ATOM 3141 C C . TRP A 1 392 ? 23.735 -1.195 -28.887 1.00 94.50 392 TRP A C 1
ATOM 3143 O O . TRP A 1 392 ? 23.844 -1.816 -29.942 1.00 94.50 392 TRP A O 1
ATOM 3153 N N . ILE A 1 393 ? 24.480 -0.125 -28.589 1.00 91.81 393 ILE A N 1
ATOM 3154 C CA . ILE A 1 393 ? 25.535 0.417 -29.463 1.00 91.81 393 ILE A CA 1
ATOM 3155 C C . ILE A 1 393 ? 26.886 0.359 -28.746 1.00 91.81 393 ILE A C 1
ATOM 3157 O O . ILE A 1 393 ? 27.781 -0.372 -29.152 1.00 91.81 393 ILE A O 1
ATOM 3161 N N . GLN A 1 394 ? 27.041 1.157 -27.688 1.00 91.69 394 GLN A N 1
ATOM 3162 C CA . GLN A 1 394 ? 28.214 1.185 -26.810 1.00 91.69 394 GLN A CA 1
ATOM 3163 C C . GLN A 1 394 ? 27.879 1.965 -25.527 1.00 91.69 394 GLN A C 1
ATOM 3165 O O . GLN A 1 394 ? 26.794 2.537 -25.397 1.00 91.69 394 GLN A O 1
ATOM 3170 N N . HIS A 1 395 ? 28.835 2.066 -24.605 1.00 92.56 395 HIS A N 1
ATOM 3171 C CA . HIS A 1 395 ? 28.731 2.905 -23.412 1.00 92.56 395 HIS A CA 1
ATOM 3172 C C . HIS A 1 395 ? 29.950 3.818 -23.225 1.00 92.56 395 HIS A C 1
ATOM 3174 O O . HIS A 1 395 ? 30.950 3.685 -23.926 1.00 92.56 395 HIS A O 1
ATOM 3180 N N . PHE A 1 396 ? 29.860 4.758 -22.282 1.00 92.62 396 PHE A N 1
ATOM 3181 C CA . PHE A 1 396 ? 30.904 5.750 -21.991 1.00 92.62 396 PHE A CA 1
ATOM 3182 C C . PHE A 1 396 ? 31.981 5.279 -20.986 1.00 92.62 396 PHE A C 1
ATOM 3184 O O . PHE A 1 396 ? 32.700 6.096 -20.418 1.00 92.62 396 PHE A O 1
ATOM 3191 N N . GLY A 1 397 ? 32.128 3.966 -20.783 1.00 92.00 397 GLY A N 1
ATOM 3192 C CA . GLY A 1 397 ? 33.051 3.374 -19.801 1.00 92.00 397 GLY A CA 1
ATOM 3193 C C . GLY A 1 397 ? 32.385 2.985 -18.477 1.00 92.00 397 GLY A C 1
ATOM 3194 O O . GLY A 1 397 ? 31.438 3.638 -18.043 1.00 92.00 397 GLY A O 1
ATOM 3195 N N . HIS A 1 398 ? 32.857 1.910 -17.845 1.00 92.38 398 HIS A N 1
ATOM 3196 C CA . HIS A 1 398 ? 32.267 1.345 -16.617 1.00 92.38 398 HIS A CA 1
ATOM 3197 C C . HIS A 1 398 ? 32.564 2.195 -15.375 1.00 92.38 398 HIS A C 1
ATOM 3199 O O . HIS A 1 398 ? 31.806 2.175 -14.400 1.00 92.38 398 HIS A O 1
ATOM 3205 N N . SER A 1 399 ? 33.655 2.961 -15.424 1.00 91.06 399 SER A N 1
ATOM 3206 C CA . SER A 1 399 ? 34.046 3.918 -14.384 1.00 91.06 399 SER A CA 1
ATOM 3207 C C . SER A 1 399 ? 33.318 5.268 -14.479 1.00 91.06 399 SER A C 1
ATOM 3209 O O . SER A 1 399 ? 33.468 6.100 -13.586 1.00 91.06 399 SER A O 1
ATOM 3211 N N . SER A 1 400 ? 32.504 5.480 -15.522 1.00 92.25 400 SER A N 1
ATOM 3212 C CA . SER A 1 400 ? 31.729 6.712 -15.698 1.00 92.25 400 SER A CA 1
ATOM 3213 C C . SER A 1 400 ? 30.418 6.716 -14.903 1.00 92.25 400 SER A C 1
ATOM 3215 O O . SER A 1 400 ? 29.864 5.664 -14.572 1.00 92.25 400 SER A O 1
ATOM 3217 N N . PHE A 1 401 ? 29.906 7.921 -14.655 1.00 95.06 401 PHE A N 1
ATOM 3218 C CA . PHE A 1 401 ? 28.614 8.195 -14.020 1.00 95.06 401 PHE A CA 1
ATOM 3219 C C . PHE A 1 401 ? 27.711 8.960 -14.990 1.00 95.06 401 PHE A C 1
ATOM 3221 O O . PHE A 1 401 ? 28.179 9.474 -16.015 1.00 95.06 401 PHE A O 1
ATOM 3228 N N . THR A 1 402 ? 26.430 9.086 -14.653 1.00 97.88 402 THR A N 1
ATOM 3229 C CA . THR A 1 402 ? 25.491 9.889 -15.440 1.00 97.88 402 THR A CA 1
ATOM 3230 C C . THR A 1 402 ? 24.874 10.991 -14.592 1.00 97.88 402 THR A C 1
ATOM 3232 O O . THR A 1 402 ? 24.329 10.751 -13.518 1.00 97.88 402 THR A O 1
ATOM 3235 N N . ASP A 1 403 ? 24.946 12.211 -15.109 1.00 98.00 403 ASP A N 1
ATOM 3236 C CA . ASP A 1 403 ? 24.192 13.359 -14.620 1.00 98.00 403 ASP A CA 1
ATOM 3237 C C . ASP A 1 403 ? 22.892 13.456 -15.422 1.00 98.00 403 ASP A C 1
ATOM 3239 O O . ASP A 1 403 ? 22.919 13.708 -16.629 1.00 98.00 403 ASP A O 1
ATOM 3243 N N . VAL A 1 404 ? 21.769 13.157 -14.777 1.00 98.44 404 VAL A N 1
ATOM 3244 C CA . VAL A 1 404 ? 20.457 13.031 -15.413 1.00 98.44 404 VAL A CA 1
ATOM 3245 C C . VAL A 1 404 ? 19.701 14.341 -15.286 1.00 98.44 404 VAL A C 1
ATOM 3247 O O . VAL A 1 404 ? 19.632 14.916 -14.204 1.00 98.44 404 VAL A O 1
ATOM 3250 N N . SER A 1 405 ? 19.083 14.790 -16.374 1.00 97.94 405 SER A N 1
ATOM 3251 C CA . SER A 1 405 ? 18.219 15.966 -16.407 1.00 97.94 405 SER A CA 1
ATOM 3252 C C . SER A 1 405 ? 16.931 15.707 -17.179 1.00 97.94 405 SER A C 1
ATOM 3254 O O . SER A 1 405 ? 16.869 14.862 -18.076 1.00 97.94 405 SER A O 1
ATOM 3256 N N . HIS A 1 406 ? 15.886 16.462 -16.845 1.00 98.00 406 HIS A N 1
ATOM 3257 C CA . HIS A 1 406 ? 14.651 16.449 -17.623 1.00 98.00 406 HIS A CA 1
ATOM 3258 C C . HIS A 1 406 ? 14.908 16.899 -19.063 1.00 98.00 406 HIS A C 1
ATOM 3260 O O . HIS A 1 406 ? 15.612 17.880 -19.315 1.00 98.00 406 HIS A O 1
ATOM 3266 N N . ASN A 1 407 ? 14.300 16.198 -20.017 1.00 96.38 407 ASN A N 1
ATOM 3267 C CA . ASN A 1 407 ? 14.274 16.646 -21.395 1.00 96.38 407 ASN A CA 1
ATOM 3268 C C . ASN A 1 407 ? 13.366 17.874 -21.534 1.00 96.38 407 ASN A C 1
ATOM 3270 O O . ASN A 1 407 ? 12.292 17.965 -20.931 1.00 96.38 407 ASN A O 1
ATOM 3274 N N . TRP A 1 408 ? 13.800 18.835 -22.347 1.00 90.88 408 TRP A N 1
ATOM 3275 C CA . TRP A 1 408 ? 13.006 20.027 -22.600 1.00 90.88 408 TRP A CA 1
ATOM 3276 C C . TRP A 1 408 ? 11.734 19.657 -23.372 1.00 90.88 408 TRP A C 1
ATOM 3278 O O . TRP A 1 408 ? 11.795 18.938 -24.366 1.00 90.88 408 TRP A O 1
ATOM 3288 N N . GLY A 1 409 ? 10.584 20.143 -22.903 1.00 88.94 409 GLY A N 1
ATOM 3289 C CA . GLY A 1 409 ? 9.270 19.833 -23.480 1.00 88.94 409 GLY A CA 1
ATOM 3290 C C . GLY A 1 409 ? 8.490 18.723 -22.766 1.00 88.94 409 GLY A C 1
ATOM 3291 O O . GLY A 1 409 ? 7.267 18.733 -22.842 1.00 88.94 409 GLY A O 1
ATOM 3292 N N . SER A 1 410 ? 9.142 17.856 -21.982 1.00 92.12 410 SER A N 1
ATOM 3293 C CA . SER A 1 410 ? 8.473 16.733 -21.291 1.00 92.12 410 SER A CA 1
ATOM 3294 C C . SER A 1 410 ? 8.151 16.994 -19.818 1.00 92.12 410 SER A C 1
ATOM 3296 O O . SER A 1 410 ? 7.677 16.103 -19.124 1.00 92.12 410 SER A O 1
ATOM 3298 N N . LEU A 1 411 ? 8.365 18.218 -19.318 1.00 89.19 411 LEU A N 1
ATOM 3299 C CA . LEU A 1 411 ? 8.211 18.574 -17.895 1.00 89.19 411 LEU A CA 1
ATOM 3300 C C . LEU A 1 411 ? 6.822 18.271 -17.310 1.00 89.19 411 LEU A C 1
ATOM 3302 O O . LEU A 1 411 ? 6.708 18.040 -16.110 1.00 89.19 411 LEU A O 1
ATOM 3306 N N . ASN A 1 412 ? 5.784 18.276 -18.148 1.00 91.44 412 ASN A N 1
ATOM 3307 C CA . ASN A 1 412 ? 4.410 17.991 -17.735 1.00 91.44 412 ASN A CA 1
ATOM 3308 C C . ASN A 1 412 ? 4.034 16.508 -17.881 1.00 91.44 412 ASN A C 1
ATOM 3310 O O . ASN A 1 412 ? 2.899 16.142 -17.578 1.00 91.44 412 ASN A O 1
ATOM 3314 N N . HIS A 1 413 ? 4.945 15.657 -18.364 1.00 96.25 413 HIS A N 1
ATOM 3315 C CA . HIS A 1 413 ? 4.665 14.240 -18.536 1.00 96.25 413 HIS A CA 1
ATOM 3316 C C . HIS A 1 413 ? 4.432 13.590 -17.160 1.00 96.25 413 HIS A C 1
ATOM 3318 O O . HIS A 1 413 ? 5.254 13.783 -16.258 1.00 96.25 413 HIS A O 1
ATOM 3324 N N . PRO A 1 414 ? 3.369 12.782 -16.969 1.00 94.69 414 PRO A N 1
ATOM 3325 C CA . PRO A 1 414 ? 3.017 12.256 -15.649 1.00 94.69 414 PRO A CA 1
ATOM 3326 C C . PRO A 1 414 ? 4.129 11.453 -14.965 1.00 94.69 414 PRO A C 1
ATOM 3328 O O . PRO A 1 414 ? 4.274 11.514 -13.748 1.00 94.69 414 PRO A O 1
ATOM 3331 N N . ILE A 1 415 ? 4.962 10.759 -15.750 1.00 97.69 415 ILE A N 1
ATOM 3332 C CA . ILE A 1 415 ? 6.128 10.016 -15.241 1.00 97.69 415 ILE A CA 1
ATOM 3333 C C . ILE A 1 415 ? 7.118 10.916 -14.477 1.00 97.69 415 ILE A C 1
ATOM 3335 O O . ILE A 1 415 ? 7.742 10.460 -13.523 1.00 97.69 415 ILE A O 1
ATOM 3339 N N . LEU A 1 416 ? 7.234 12.200 -14.833 1.00 97.25 416 LEU A N 1
ATOM 3340 C CA . LEU A 1 416 ? 8.173 13.132 -14.198 1.00 97.25 416 LEU A CA 1
ATOM 3341 C C . LEU A 1 416 ? 7.608 13.824 -12.946 1.00 97.25 416 LEU A C 1
ATOM 3343 O O . LEU A 1 416 ? 8.304 14.622 -12.316 1.00 97.25 416 LEU A O 1
ATOM 3347 N N . LYS A 1 417 ? 6.362 13.538 -12.548 1.00 91.88 417 LYS A N 1
ATOM 3348 C CA . LYS A 1 417 ? 5.749 14.162 -11.371 1.00 91.88 417 LYS A CA 1
ATOM 3349 C C . LYS A 1 417 ? 6.508 13.786 -10.092 1.00 91.88 417 LYS A C 1
ATOM 3351 O O . LYS A 1 417 ? 6.602 12.616 -9.737 1.00 91.88 417 LYS A O 1
ATOM 3356 N N . GLY A 1 418 ? 7.031 14.792 -9.390 1.00 89.25 418 GLY A N 1
ATOM 3357 C CA . GLY A 1 418 ? 7.829 14.598 -8.171 1.00 89.25 418 GLY A CA 1
ATOM 3358 C C . GLY A 1 418 ? 9.263 14.111 -8.416 1.00 89.25 418 GLY A C 1
ATOM 3359 O O . GLY A 1 418 ? 10.032 14.013 -7.466 1.00 89.25 418 GLY A O 1
ATOM 3360 N N . VAL A 1 419 ? 9.655 13.855 -9.669 1.00 95.50 419 VAL A N 1
ATOM 3361 C CA . VAL A 1 419 ? 11.043 13.539 -10.024 1.00 95.50 419 VAL A CA 1
ATOM 3362 C C . VAL A 1 419 ? 11.850 14.836 -10.004 1.00 95.50 419 VAL A C 1
ATOM 3364 O O . VAL A 1 419 ? 11.450 15.844 -10.591 1.00 95.50 419 VAL A O 1
ATOM 3367 N N . SER A 1 420 ? 12.985 14.836 -9.300 1.00 94.31 420 SER A N 1
ATOM 3368 C CA . SER A 1 420 ? 13.878 15.997 -9.279 1.00 94.31 420 SER A CA 1
ATOM 3369 C C . SER A 1 420 ? 14.361 16.329 -10.691 1.00 94.31 420 SER A C 1
ATOM 3371 O O . SER A 1 420 ? 14.827 15.451 -11.411 1.00 94.31 420 SER A O 1
ATOM 3373 N N . ALA A 1 421 ? 14.330 17.615 -11.059 1.00 93.75 421 ALA A N 1
ATOM 3374 C CA . ALA A 1 421 ? 14.687 18.074 -12.406 1.00 93.75 421 ALA A CA 1
ATOM 3375 C C . ALA A 1 421 ? 16.110 17.681 -12.851 1.00 93.75 421 ALA A C 1
ATOM 3377 O O . ALA A 1 421 ? 16.396 17.644 -14.052 1.00 93.75 421 ALA A O 1
ATOM 3378 N N . ARG A 1 422 ? 17.000 17.422 -11.883 1.00 96.44 422 ARG A N 1
ATOM 3379 C CA . ARG A 1 422 ? 18.354 16.913 -12.087 1.00 96.44 422 ARG A CA 1
ATOM 3380 C C . ARG A 1 422 ? 18.769 16.012 -10.923 1.00 96.44 422 ARG A C 1
ATOM 3382 O O . ARG A 1 422 ? 18.494 16.359 -9.776 1.00 96.44 422 ARG A O 1
ATOM 3389 N N . PHE A 1 423 ? 19.433 14.897 -11.207 1.00 97.44 423 PHE A N 1
ATOM 3390 C CA . PHE A 1 423 ? 19.961 13.965 -10.204 1.00 97.44 423 PHE A CA 1
ATOM 3391 C C . PHE A 1 423 ? 21.132 13.153 -10.775 1.00 97.44 423 PHE A C 1
ATOM 3393 O O . PHE A 1 423 ? 21.280 13.031 -11.989 1.00 97.44 423 PHE A O 1
ATOM 3400 N N . PHE A 1 424 ? 21.984 12.610 -9.905 1.00 97.00 424 PHE A N 1
ATOM 3401 C CA . PHE A 1 424 ? 23.145 11.811 -10.304 1.00 97.00 424 PHE A CA 1
ATOM 3402 C C . PHE A 1 424 ? 22.875 10.332 -10.081 1.00 97.00 424 PHE A C 1
ATOM 3404 O O . PHE A 1 424 ? 22.297 9.949 -9.068 1.00 97.00 424 PHE A O 1
ATOM 3411 N N . VAL A 1 425 ? 23.321 9.505 -11.020 1.00 97.62 425 VAL A N 1
ATOM 3412 C CA . VAL A 1 425 ? 23.159 8.051 -10.957 1.00 97.62 425 VAL A CA 1
ATOM 3413 C C . VAL A 1 425 ? 24.476 7.353 -11.264 1.00 97.62 425 VAL A C 1
ATOM 3415 O O . VAL A 1 425 ? 25.323 7.862 -12.011 1.00 97.62 425 VAL A O 1
ATOM 3418 N N . ARG A 1 426 ? 24.650 6.165 -10.684 1.00 96.56 426 ARG A N 1
ATOM 3419 C CA . ARG A 1 426 ? 25.843 5.341 -10.874 1.00 96.56 426 ARG A CA 1
ATOM 3420 C C . ARG A 1 426 ? 25.896 4.748 -12.269 1.00 96.56 426 ARG A C 1
ATOM 3422 O O . ARG A 1 426 ? 26.990 4.539 -12.795 1.00 96.56 426 ARG A O 1
ATOM 3429 N N . SER A 1 427 ? 24.735 4.479 -12.862 1.00 95.31 427 SER A N 1
ATOM 3430 C CA . SER A 1 427 ? 24.629 3.989 -14.226 1.00 95.31 427 SER A CA 1
ATOM 3431 C C . SER A 1 427 ? 25.552 4.740 -15.177 1.00 95.31 427 SER A C 1
ATOM 3433 O O . SER A 1 427 ? 25.400 5.940 -15.398 1.00 95.31 427 SER A O 1
ATOM 3435 N N . TRP A 1 428 ? 26.473 4.014 -15.808 1.00 94.75 428 TRP A N 1
ATOM 3436 C CA . TRP A 1 428 ? 27.245 4.576 -16.907 1.00 94.75 428 TRP A CA 1
ATOM 3437 C C . TRP A 1 428 ? 26.353 4.822 -18.120 1.00 94.75 428 TRP A C 1
ATOM 3439 O O . TRP A 1 428 ? 25.489 3.997 -18.447 1.00 94.75 428 TRP A O 1
ATOM 3449 N N . LEU A 1 429 ? 26.594 5.944 -18.797 1.00 96.12 429 LEU A N 1
ATOM 3450 C CA . LEU A 1 429 ? 25.779 6.389 -19.919 1.00 96.12 429 LEU A CA 1
ATOM 3451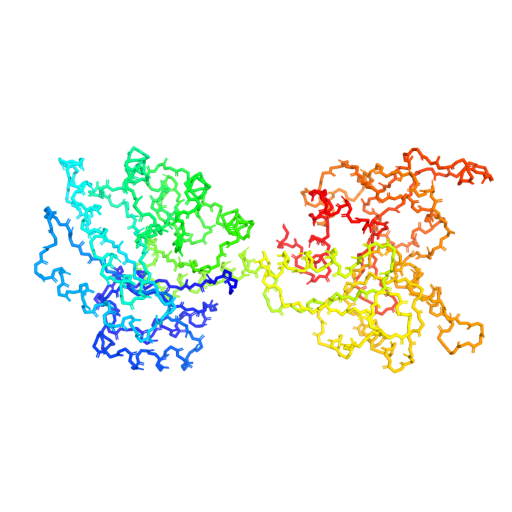 C C . LEU A 1 429 ? 25.925 5.440 -21.117 1.00 96.12 429 LEU A C 1
ATOM 3453 O O . LEU A 1 429 ? 27.035 5.029 -21.472 1.00 96.12 429 LEU A O 1
ATOM 3457 N N . TYR A 1 430 ? 24.809 5.120 -21.769 1.00 95.19 430 TYR A N 1
ATOM 3458 C CA . TYR A 1 430 ? 24.798 4.465 -23.077 1.00 95.19 430 TYR A CA 1
ATOM 3459 C C . TYR A 1 430 ? 24.862 5.495 -24.199 1.00 95.19 430 TYR A C 1
ATOM 3461 O O . TYR A 1 430 ? 24.285 6.573 -24.103 1.00 95.19 430 TYR A O 1
ATOM 3469 N N . TYR A 1 431 ? 25.541 5.146 -25.287 1.00 93.44 431 TYR A N 1
ATOM 3470 C CA . TYR A 1 431 ? 25.367 5.850 -26.549 1.00 93.44 431 TYR A CA 1
ATOM 3471 C C . TYR A 1 431 ? 24.100 5.306 -27.216 1.00 93.44 431 TYR A C 1
ATOM 3473 O O . TYR A 1 431 ? 24.046 4.119 -27.533 1.00 93.44 431 TYR A O 1
ATOM 3481 N N . VAL A 1 432 ? 23.083 6.153 -27.381 1.00 94.50 432 VAL A N 1
ATOM 3482 C CA . VAL A 1 432 ? 21.746 5.750 -27.851 1.00 94.50 432 VAL A CA 1
ATOM 3483 C C . VAL A 1 432 ? 21.430 6.374 -29.207 1.00 94.50 432 VAL A C 1
ATOM 3485 O O . VAL A 1 432 ? 20.873 5.703 -30.071 1.00 94.50 432 VAL A O 1
ATOM 3488 N N . HIS A 1 433 ? 21.824 7.625 -29.446 1.00 92.44 433 HIS A N 1
ATOM 3489 C CA . HIS A 1 433 ? 21.581 8.291 -30.724 1.00 92.44 433 HIS A CA 1
ATOM 3490 C C . HIS A 1 433 ? 22.098 7.477 -31.931 1.00 92.44 433 HIS A C 1
ATOM 3492 O O . HIS A 1 433 ? 23.143 6.833 -31.837 1.00 92.44 433 HIS A O 1
ATOM 3498 N N . PRO A 1 434 ? 21.393 7.498 -33.080 1.00 92.06 434 PRO A N 1
ATOM 3499 C CA . PRO A 1 434 ? 20.254 8.362 -33.415 1.00 92.06 434 PRO A CA 1
ATOM 3500 C C . PRO A 1 434 ? 18.888 7.884 -32.881 1.00 92.06 434 PRO A C 1
ATOM 3502 O O . PRO A 1 434 ? 17.877 8.475 -33.234 1.00 92.06 434 PRO A O 1
ATOM 3505 N N . TYR A 1 435 ? 18.842 6.849 -32.037 1.00 93.12 435 TYR A N 1
ATOM 3506 C CA . TYR A 1 435 ? 17.626 6.415 -31.341 1.00 93.12 435 TYR A CA 1
ATOM 3507 C C . TYR A 1 435 ? 17.268 7.355 -30.169 1.00 93.12 435 TYR A C 1
ATOM 3509 O O . TYR A 1 435 ? 18.108 8.170 -29.757 1.00 93.12 435 TYR A O 1
ATOM 3517 N N . PRO A 1 436 ? 16.057 7.229 -29.590 1.00 91.62 436 PRO A N 1
ATOM 3518 C CA . PRO A 1 436 ? 14.912 6.440 -30.072 1.00 91.62 436 PRO A CA 1
ATOM 3519 C C . PRO A 1 436 ? 14.278 6.991 -31.364 1.00 91.62 436 PRO A C 1
ATOM 3521 O O . PRO A 1 436 ? 14.554 8.134 -31.725 1.00 91.62 436 PRO A O 1
ATOM 3524 N N . PRO A 1 437 ? 13.489 6.188 -32.112 1.00 90.75 437 PRO A N 1
ATOM 3525 C CA . PRO A 1 437 ? 12.925 6.611 -33.393 1.00 90.75 437 PRO A CA 1
ATOM 3526 C C . PRO A 1 437 ? 11.907 7.746 -33.225 1.00 90.75 437 PRO A C 1
ATOM 3528 O O . PRO A 1 437 ? 11.375 7.974 -32.135 1.00 90.75 437 PRO A O 1
ATOM 3531 N N . GLU A 1 438 ? 11.594 8.422 -34.331 1.00 87.31 438 GLU A N 1
ATOM 3532 C CA . GLU A 1 438 ? 10.524 9.422 -34.391 1.00 87.31 438 GLU A CA 1
ATOM 3533 C C . GLU A 1 438 ? 9.196 8.863 -33.841 1.00 87.31 438 GLU A C 1
ATOM 3535 O O . GLU A 1 438 ? 8.890 7.679 -33.993 1.00 87.31 438 GLU A O 1
ATOM 3540 N N . GLY A 1 439 ? 8.422 9.709 -33.153 1.00 85.88 439 GLY A N 1
ATOM 3541 C CA . GLY A 1 439 ? 7.218 9.294 -32.419 1.00 85.88 439 GLY A CA 1
ATOM 3542 C C . GLY A 1 439 ? 7.485 8.765 -31.004 1.00 85.88 439 GLY A C 1
ATOM 3543 O O . GLY A 1 439 ? 6.545 8.388 -30.308 1.00 85.88 439 GLY A O 1
ATOM 3544 N N . THR A 1 440 ? 8.745 8.761 -30.562 1.00 94.69 440 THR A N 1
ATOM 3545 C CA . THR A 1 440 ? 9.124 8.532 -29.161 1.00 94.69 440 THR A CA 1
ATOM 3546 C C . THR A 1 440 ? 9.161 9.848 -28.391 1.00 94.69 440 THR A C 1
ATOM 3548 O O . THR A 1 440 ? 9.719 10.833 -28.876 1.00 94.69 440 THR A O 1
ATOM 3551 N N . GLU A 1 441 ? 8.637 9.861 -27.168 1.00 97.12 441 GLU A N 1
ATOM 3552 C CA . GLU A 1 441 ? 8.786 10.995 -26.260 1.00 97.12 441 GLU A CA 1
ATOM 3553 C C . GLU A 1 441 ? 9.966 10.754 -25.311 1.00 97.12 441 GLU A C 1
ATOM 3555 O O . GLU A 1 441 ? 9.931 9.884 -24.441 1.00 97.12 441 GLU A O 1
ATOM 3560 N N . ILE A 1 442 ? 11.045 11.519 -25.484 1.00 98.12 442 ILE A N 1
ATOM 3561 C CA . ILE A 1 442 ? 12.206 11.467 -24.588 1.00 98.12 442 ILE A CA 1
ATOM 3562 C C . ILE A 1 442 ? 11.875 12.250 -23.320 1.00 98.12 442 ILE A C 1
ATOM 3564 O O . ILE A 1 442 ? 11.613 13.446 -23.389 1.00 98.12 442 ILE A O 1
ATOM 3568 N N . LEU A 1 443 ? 11.950 11.594 -22.164 1.00 98.31 443 LEU A N 1
ATOM 3569 C CA . LEU A 1 443 ? 11.625 12.190 -20.868 1.00 98.31 443 LEU A CA 1
ATOM 3570 C C . LEU A 1 443 ? 12.858 12.735 -20.153 1.00 98.31 443 LEU A C 1
ATOM 3572 O O . LEU A 1 443 ? 12.808 13.815 -19.567 1.00 98.31 443 LEU A O 1
ATOM 3576 N N . LEU A 1 444 ? 13.964 11.991 -20.204 1.00 98.44 444 LEU A N 1
ATOM 3577 C CA . LEU A 1 444 ? 15.206 12.318 -19.511 1.00 98.44 444 LEU A CA 1
ATOM 3578 C C . LEU A 1 444 ? 16.403 12.182 -20.449 1.00 98.44 444 LEU A C 1
ATOM 3580 O O . LEU A 1 444 ? 16.497 11.226 -21.224 1.00 98.44 444 LEU A O 1
ATOM 3584 N N . ASN A 1 445 ? 17.355 13.097 -20.298 1.00 98.12 445 ASN A N 1
ATOM 3585 C CA . ASN A 1 445 ? 18.676 13.016 -20.903 1.00 98.12 445 ASN A CA 1
ATOM 3586 C C . ASN A 1 445 ? 19.731 12.778 -19.823 1.00 98.12 445 ASN A C 1
ATOM 3588 O O . ASN A 1 445 ? 19.594 13.231 -18.691 1.00 98.12 445 ASN A O 1
ATOM 3592 N N . GLY A 1 446 ? 20.801 12.083 -20.183 1.00 97.56 446 GLY A N 1
ATOM 3593 C CA . GLY A 1 446 ? 21.968 11.868 -19.343 1.00 97.56 446 GLY A CA 1
ATOM 3594 C C . GLY A 1 446 ? 23.200 12.501 -19.964 1.00 97.56 446 GLY A C 1
ATOM 3595 O O . GLY A 1 446 ? 23.430 12.363 -21.165 1.00 97.56 446 GLY A O 1
ATOM 3596 N N . TYR A 1 447 ? 24.004 13.170 -19.146 1.00 97.00 447 TYR A N 1
ATOM 3597 C CA . TYR A 1 447 ? 25.339 13.630 -19.493 1.00 97.00 447 TYR A CA 1
ATOM 3598 C C . TYR A 1 447 ? 26.388 12.716 -18.859 1.00 97.00 447 TYR A C 1
ATOM 3600 O O . TYR A 1 447 ? 26.379 12.494 -17.649 1.00 97.00 447 TYR A O 1
ATOM 3608 N N . SER A 1 448 ? 27.310 12.187 -19.666 1.00 95.06 448 SER A N 1
ATOM 3609 C CA . SER A 1 448 ? 28.367 11.311 -19.148 1.00 95.06 448 SER A CA 1
ATOM 3610 C C . SER A 1 448 ? 29.374 12.114 -18.328 1.00 95.06 448 SER A C 1
ATOM 3612 O O . SER A 1 448 ? 29.978 13.063 -18.835 1.00 95.06 448 SER A O 1
ATOM 3614 N N . VAL A 1 449 ? 29.606 11.698 -17.086 1.00 94.81 449 VAL A N 1
ATOM 3615 C CA . VAL A 1 449 ? 30.589 12.260 -16.154 1.00 94.81 449 VAL A CA 1
ATOM 3616 C C . VAL A 1 449 ? 31.766 11.287 -16.034 1.00 94.81 449 VAL A C 1
ATOM 3618 O O . VAL A 1 449 ? 31.564 10.099 -15.805 1.00 94.81 449 VAL A O 1
ATOM 3621 N N . HIS A 1 450 ? 32.993 11.790 -16.215 1.00 93.31 450 HIS A N 1
ATOM 3622 C CA . HIS A 1 450 ? 34.237 10.998 -16.262 1.00 93.31 450 HIS A CA 1
ATOM 3623 C C . HIS A 1 450 ? 34.205 9.796 -17.238 1.00 93.31 450 HIS A C 1
ATOM 3625 O O . HIS A 1 450 ? 34.427 8.664 -16.817 1.00 93.31 450 HIS A O 1
ATOM 3631 N N . PRO A 1 451 ? 33.923 10.007 -18.541 1.00 91.94 451 PRO A N 1
ATOM 3632 C CA . PRO A 1 451 ? 33.985 8.930 -19.526 1.00 91.94 451 PRO A CA 1
ATOM 3633 C C . PRO A 1 451 ? 35.398 8.349 -19.651 1.00 91.94 451 PRO A C 1
ATOM 3635 O O . PRO A 1 451 ? 36.385 9.083 -19.571 1.00 91.94 451 PRO A O 1
ATOM 3638 N N . GLU A 1 452 ? 35.489 7.050 -19.927 1.00 92.88 452 GLU A N 1
ATOM 3639 C CA . GLU A 1 452 ? 36.768 6.405 -20.238 1.00 92.88 452 GLU A CA 1
ATOM 3640 C C . GLU A 1 452 ? 37.302 6.889 -21.593 1.00 92.88 452 GLU A C 1
ATOM 3642 O O . GLU A 1 452 ? 36.540 7.097 -22.541 1.00 92.88 452 GLU A O 1
ATOM 3647 N N . GLU A 1 453 ? 38.623 7.053 -21.703 1.00 89.38 453 GLU A N 1
ATOM 3648 C CA . GLU A 1 453 ? 39.256 7.658 -22.885 1.00 89.38 453 GLU A CA 1
ATOM 3649 C C . GLU A 1 453 ? 38.906 6.925 -24.187 1.00 89.38 453 GLU A C 1
ATOM 3651 O O . GLU A 1 453 ? 38.623 7.560 -25.205 1.00 89.38 453 GLU A O 1
ATOM 3656 N N . TRP A 1 454 ? 38.849 5.588 -24.152 1.00 89.50 454 TRP A N 1
ATOM 3657 C CA . TRP A 1 454 ? 38.506 4.782 -25.326 1.00 89.50 454 TRP A CA 1
ATOM 3658 C C . TRP A 1 454 ? 37.083 5.052 -25.827 1.00 89.50 454 TRP A C 1
ATOM 3660 O O . TRP A 1 454 ? 36.835 4.963 -27.028 1.00 89.50 454 TRP A O 1
ATOM 3670 N N . ALA A 1 455 ? 36.146 5.425 -24.949 1.00 85.38 455 ALA A N 1
ATOM 3671 C CA . ALA A 1 455 ? 34.764 5.675 -25.347 1.00 85.38 455 ALA A CA 1
ATOM 3672 C C . ALA A 1 455 ? 34.627 6.966 -26.172 1.00 85.38 455 ALA A C 1
ATOM 3674 O O . ALA A 1 455 ? 33.729 7.079 -27.019 1.00 85.38 455 ALA A O 1
ATOM 3675 N N . LEU A 1 456 ? 35.549 7.911 -25.953 1.00 83.00 456 LEU A N 1
ATOM 3676 C CA . LEU A 1 456 ? 35.666 9.174 -26.680 1.00 83.00 456 LEU A CA 1
ATOM 3677 C C . LEU A 1 456 ? 36.484 9.050 -27.974 1.00 83.00 456 LEU A C 1
ATOM 3679 O O . LEU A 1 456 ? 36.471 9.969 -28.797 1.00 83.00 456 LEU A O 1
ATOM 3683 N N . ALA A 1 457 ? 37.175 7.927 -28.190 1.00 77.81 457 ALA A N 1
ATOM 3684 C CA . ALA A 1 457 ? 37.904 7.693 -29.426 1.00 77.81 457 ALA A CA 1
ATOM 3685 C C . ALA A 1 457 ? 36.928 7.652 -30.623 1.00 77.81 457 ALA A C 1
ATOM 3687 O O . ALA A 1 457 ? 35.890 6.981 -30.590 1.00 77.81 457 ALA A O 1
ATOM 3688 N N . GLY A 1 458 ? 37.251 8.393 -31.691 1.00 65.88 458 GLY A N 1
ATOM 3689 C CA . GLY A 1 458 ? 36.486 8.387 -32.948 1.00 65.88 458 GLY A CA 1
ATOM 3690 C C . GLY A 1 458 ? 35.617 9.617 -33.255 1.00 65.88 458 GLY A C 1
ATOM 3691 O O . GLY A 1 458 ? 34.814 9.542 -34.180 1.00 65.88 458 GLY A O 1
ATOM 3692 N N . GLY A 1 459 ? 35.768 10.747 -32.548 1.00 65.56 459 GLY A N 1
ATOM 3693 C CA . GLY A 1 459 ? 35.210 12.052 -32.961 1.00 65.56 459 GLY A CA 1
ATOM 3694 C C . GLY A 1 459 ? 34.218 12.694 -31.980 1.00 65.56 459 GLY A C 1
ATOM 3695 O O . GLY A 1 459 ? 34.122 12.291 -30.824 1.00 65.56 459 GLY A O 1
ATOM 3696 N N . ASN A 1 460 ? 33.485 13.721 -32.440 1.00 61.59 460 ASN A N 1
ATOM 3697 C CA . ASN A 1 460 ? 32.552 14.522 -31.628 1.00 61.59 460 ASN A CA 1
ATOM 3698 C C . ASN A 1 460 ? 31.246 13.756 -31.330 1.00 61.59 460 ASN A C 1
ATOM 3700 O O . ASN A 1 460 ? 30.193 14.024 -31.908 1.00 61.59 460 ASN A O 1
ATOM 3704 N N . LYS A 1 461 ? 31.326 12.751 -30.455 1.00 70.50 461 LYS A N 1
ATOM 3705 C CA . LYS A 1 461 ? 30.160 12.036 -29.927 1.00 70.50 461 LYS A CA 1
ATOM 3706 C C . LYS A 1 461 ? 29.454 12.931 -28.907 1.00 70.50 461 LYS A C 1
ATOM 3708 O O . LYS A 1 461 ? 30.078 13.360 -27.937 1.00 70.50 461 LYS A O 1
ATOM 3713 N N . SER A 1 462 ? 28.154 13.184 -29.099 1.00 82.38 462 SER A N 1
ATOM 3714 C CA . SER A 1 462 ? 27.356 13.879 -28.081 1.00 82.38 462 SER A CA 1
ATOM 3715 C C . SER A 1 462 ? 27.477 13.135 -26.754 1.00 82.38 462 SER A C 1
ATOM 3717 O O . SER A 1 462 ? 27.175 11.944 -26.670 1.00 82.38 462 SER A O 1
ATOM 3719 N N . ARG A 1 463 ? 27.911 13.848 -25.715 1.00 88.44 463 ARG A N 1
ATOM 3720 C CA . ARG A 1 463 ? 27.951 13.335 -24.340 1.00 88.44 463 ARG A CA 1
ATOM 3721 C C . ARG A 1 463 ? 26.592 13.391 -23.653 1.00 88.44 463 ARG A C 1
ATOM 3723 O O . ARG A 1 463 ? 26.496 12.931 -22.523 1.00 88.44 463 ARG A O 1
ATOM 3730 N N . ILE A 1 464 ? 25.593 13.963 -24.323 1.00 94.62 464 ILE A N 1
ATOM 3731 C CA . ILE A 1 464 ? 24.195 13.980 -23.906 1.00 94.62 464 ILE A CA 1
ATOM 3732 C C . ILE A 1 464 ? 23.464 12.913 -24.714 1.00 94.62 464 ILE A C 1
ATOM 3734 O O . ILE A 1 464 ? 23.532 12.930 -25.947 1.00 94.62 464 ILE A O 1
ATOM 3738 N N . GLN A 1 465 ? 22.818 11.981 -24.025 1.00 96.56 465 GLN A N 1
ATOM 3739 C CA . GLN A 1 465 ? 22.086 10.868 -24.628 1.00 96.56 465 GLN A CA 1
ATOM 3740 C C . GLN A 1 465 ? 20.747 10.672 -23.906 1.00 96.56 465 GLN A C 1
ATOM 3742 O O . GLN A 1 465 ? 20.689 10.900 -22.696 1.00 96.56 465 GLN A O 1
ATOM 3747 N N . PRO A 1 466 ? 19.685 10.226 -24.595 1.00 97.31 466 PRO A N 1
ATOM 3748 C CA . PRO A 1 466 ? 18.435 9.841 -23.952 1.00 97.31 466 PRO A CA 1
ATOM 3749 C C . PRO A 1 466 ? 18.672 8.719 -22.941 1.00 97.31 466 PRO A C 1
ATOM 3751 O O . PRO A 1 466 ? 19.333 7.731 -23.258 1.00 97.31 466 PRO A O 1
ATOM 3754 N N . VAL A 1 467 ? 18.116 8.859 -21.737 1.00 98.12 467 VAL A N 1
ATOM 3755 C CA . VAL A 1 467 ? 18.202 7.826 -20.687 1.00 98.12 467 VAL A CA 1
ATOM 3756 C C . VAL A 1 467 ? 16.848 7.326 -20.217 1.00 98.12 467 VAL A C 1
ATOM 3758 O O . VAL A 1 467 ? 16.791 6.289 -19.558 1.00 98.12 467 VAL A O 1
ATOM 3761 N N . ALA A 1 468 ? 15.761 8.022 -20.553 1.00 98.50 468 ALA A N 1
ATOM 3762 C CA . ALA A 1 468 ? 14.409 7.526 -20.346 1.00 98.50 468 ALA A CA 1
ATOM 3763 C C . ALA A 1 468 ? 13.451 8.083 -21.402 1.00 98.50 468 ALA A C 1
ATOM 3765 O O . ALA A 1 468 ? 13.518 9.271 -21.730 1.00 98.50 468 ALA A O 1
ATOM 3766 N N . TRP A 1 469 ? 12.560 7.243 -21.923 1.00 98.56 469 TRP A N 1
ATOM 3767 C CA . TRP A 1 469 ? 11.587 7.626 -22.944 1.00 98.56 469 TRP A CA 1
ATOM 3768 C C . TRP A 1 469 ? 10.334 6.752 -22.919 1.00 98.56 469 TRP A C 1
ATOM 3770 O O . TRP A 1 469 ? 10.340 5.646 -22.371 1.00 98.56 469 TRP A O 1
ATOM 3780 N N . THR A 1 470 ? 9.266 7.243 -23.545 1.00 98.31 470 THR A N 1
ATOM 3781 C CA . THR A 1 470 ? 8.018 6.506 -23.755 1.00 98.31 470 THR A CA 1
ATOM 3782 C C . THR A 1 470 ? 7.691 6.358 -25.232 1.00 98.31 470 THR A C 1
ATOM 3784 O O . THR A 1 470 ? 7.952 7.245 -26.043 1.00 98.31 470 THR A O 1
ATOM 3787 N N . ARG A 1 471 ? 7.113 5.216 -25.607 1.00 97.19 471 ARG A N 1
ATOM 3788 C CA . ARG A 1 471 ? 6.657 4.959 -26.979 1.00 97.19 471 ARG A CA 1
ATOM 3789 C C . ARG A 1 471 ? 5.512 3.955 -27.010 1.00 97.19 471 ARG A C 1
ATOM 3791 O O . ARG A 1 471 ? 5.147 3.385 -25.988 1.00 97.19 471 ARG A O 1
ATOM 3798 N N . THR A 1 472 ? 5.004 3.691 -28.208 1.00 97.31 472 THR A N 1
ATOM 3799 C CA . THR A 1 472 ? 4.154 2.529 -28.492 1.00 97.31 472 THR A CA 1
ATOM 3800 C C . THR A 1 472 ? 4.985 1.472 -29.230 1.00 97.31 472 THR A C 1
ATOM 3802 O O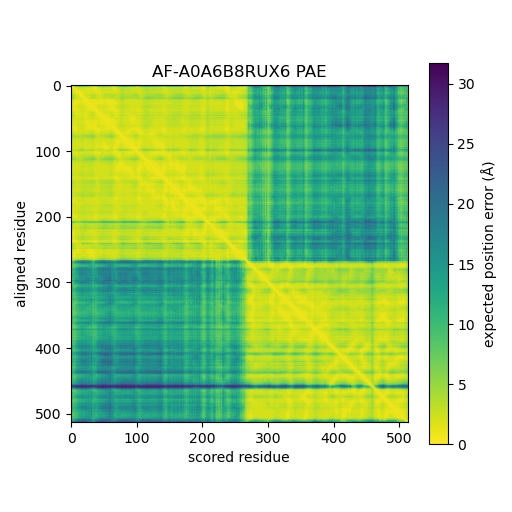 . THR A 1 472 ? 5.702 1.813 -30.181 1.00 97.31 472 THR A O 1
ATOM 3805 N N . HIS A 1 473 ? 4.963 0.213 -28.778 1.00 95.69 473 HIS A N 1
ATOM 3806 C CA . HIS A 1 473 ? 5.688 -0.878 -29.452 1.00 95.69 473 HIS A CA 1
ATOM 3807 C C . HIS A 1 473 ? 4.896 -1.452 -30.634 1.00 95.69 473 HIS A C 1
ATOM 3809 O O . HIS A 1 473 ? 3.731 -1.126 -30.844 1.00 95.69 473 HIS A O 1
ATOM 3815 N N . CYS A 1 474 ? 5.520 -2.348 -31.402 1.00 93.12 474 CYS A N 1
ATOM 3816 C CA . CYS A 1 474 ? 4.957 -2.961 -32.613 1.00 93.12 474 CYS A CA 1
ATOM 3817 C C . CYS A 1 474 ? 3.602 -3.684 -32.446 1.00 93.12 474 CYS A C 1
ATOM 3819 O O . CYS A 1 474 ? 2.908 -3.885 -33.437 1.00 93.12 474 CYS A O 1
ATOM 3821 N N . GLY A 1 475 ? 3.214 -4.048 -31.220 1.00 94.62 475 GLY A N 1
ATOM 3822 C CA . GLY A 1 475 ? 1.920 -4.661 -30.897 1.00 94.62 475 GLY A CA 1
ATOM 3823 C C . GLY A 1 475 ? 0.852 -3.671 -30.421 1.00 94.62 475 GLY A C 1
ATOM 3824 O O . GLY A 1 475 ? -0.268 -4.076 -30.145 1.00 94.62 475 GLY A O 1
ATOM 3825 N N . GLY A 1 476 ? 1.179 -2.379 -30.309 1.00 95.88 476 GLY A N 1
ATOM 3826 C CA . GLY A 1 476 ? 0.238 -1.324 -29.917 1.00 95.88 476 GLY A CA 1
ATOM 3827 C C . GLY A 1 476 ? 0.222 -0.960 -28.428 1.00 95.88 476 GLY A C 1
ATOM 3828 O O . GLY A 1 476 ? -0.495 -0.035 -28.057 1.00 95.88 476 GLY A O 1
ATOM 3829 N N . GLY A 1 477 ? 1.012 -1.625 -27.581 1.00 97.19 477 GLY A N 1
ATOM 3830 C CA . GLY A 1 477 ? 1.080 -1.324 -26.148 1.00 97.19 477 GLY A CA 1
ATOM 3831 C C . GLY A 1 477 ? 2.053 -0.201 -25.793 1.00 97.19 477 GLY A C 1
ATOM 3832 O O . GLY A 1 477 ? 2.994 0.106 -26.538 1.00 97.19 477 GLY A O 1
ATOM 3833 N N . LYS A 1 478 ? 1.833 0.408 -24.622 1.00 98.31 478 LYS A N 1
ATOM 3834 C CA . LYS A 1 478 ? 2.713 1.437 -24.052 1.00 98.31 478 LYS A CA 1
ATOM 3835 C C . LYS A 1 478 ? 4.058 0.843 -23.638 1.00 98.31 478 LYS A C 1
ATOM 3837 O O . LYS A 1 478 ? 4.118 -0.235 -23.056 1.00 98.31 478 LYS A O 1
ATOM 3842 N N . VAL A 1 479 ? 5.133 1.584 -23.874 1.00 98.56 479 VAL A N 1
ATOM 3843 C CA . VAL A 1 479 ? 6.470 1.270 -23.370 1.00 98.56 479 VAL A CA 1
ATOM 3844 C C . VAL A 1 479 ? 7.008 2.453 -22.598 1.00 98.56 479 VAL A C 1
ATOM 3846 O O . VAL A 1 479 ? 7.024 3.562 -23.128 1.00 98.56 479 VAL A O 1
ATOM 3849 N N . PHE A 1 480 ? 7.513 2.201 -21.395 1.00 98.69 480 PHE A N 1
ATOM 3850 C CA . PHE A 1 480 ? 8.449 3.089 -20.717 1.00 98.69 480 PHE A CA 1
ATOM 3851 C C . PHE A 1 480 ? 9.816 2.403 -20.639 1.00 98.69 480 PHE A C 1
ATOM 3853 O O . PHE A 1 480 ? 9.948 1.309 -20.100 1.00 98.69 480 PHE A O 1
ATOM 3860 N N . MET A 1 481 ? 10.840 3.020 -21.217 1.00 98.31 481 MET A N 1
ATOM 3861 C CA . MET A 1 481 ? 12.182 2.452 -21.298 1.00 98.31 481 MET A CA 1
ATOM 3862 C C . MET A 1 481 ? 13.177 3.385 -20.622 1.00 98.31 481 MET A C 1
ATOM 3864 O O . MET A 1 481 ? 13.156 4.590 -20.871 1.00 98.31 481 MET A O 1
ATOM 3868 N N . THR A 1 482 ? 14.081 2.832 -19.814 1.00 98.44 482 THR A N 1
ATOM 3869 C CA . THR A 1 482 ? 15.216 3.566 -19.256 1.00 98.44 482 THR A CA 1
ATOM 3870 C C . THR A 1 482 ? 16.524 2.803 -19.415 1.00 98.44 482 THR A C 1
ATOM 3872 O O . THR A 1 482 ? 16.588 1.599 -19.199 1.00 98.44 482 THR A O 1
ATOM 3875 N N . THR A 1 483 ? 17.601 3.503 -19.780 1.00 97.75 483 THR A N 1
ATOM 3876 C CA . THR A 1 483 ? 18.966 2.942 -19.804 1.00 97.75 483 THR A CA 1
ATOM 3877 C C . THR A 1 483 ? 19.671 3.051 -18.451 1.00 97.75 483 THR A C 1
ATOM 3879 O O . THR A 1 483 ? 20.883 2.839 -18.369 1.00 97.75 483 THR A O 1
ATOM 3882 N N . LEU A 1 484 ? 18.926 3.394 -17.401 1.00 97.69 484 LEU A N 1
ATOM 3883 C CA . LEU A 1 484 ? 19.348 3.351 -16.006 1.00 97.69 484 LEU A CA 1
ATOM 3884 C C . LEU A 1 484 ? 18.952 2.001 -15.376 1.00 97.69 484 LEU A C 1
ATOM 3886 O O . LEU A 1 484 ? 18.274 1.189 -16.009 1.00 97.69 484 LEU A O 1
ATOM 3890 N N . GLY A 1 485 ? 19.384 1.744 -14.142 1.00 95.62 485 GLY A N 1
ATOM 3891 C CA . GLY A 1 485 ? 19.098 0.490 -13.433 1.00 95.62 485 GLY A CA 1
ATOM 3892 C C . GLY A 1 485 ? 20.309 -0.172 -12.784 1.00 95.62 485 GLY A C 1
ATOM 3893 O O . GLY A 1 485 ? 20.226 -1.332 -12.392 1.00 95.62 485 GLY A O 1
ATOM 3894 N N . HIS A 1 486 ? 21.440 0.525 -12.668 1.00 96.62 486 HIS A N 1
ATOM 3895 C CA . HIS A 1 486 ? 22.525 0.052 -11.810 1.00 96.62 486 HIS A CA 1
ATOM 3896 C C . HIS A 1 486 ? 22.006 -0.064 -10.360 1.00 96.62 486 HIS A C 1
ATOM 3898 O O . HIS A 1 486 ? 21.187 0.771 -9.980 1.00 96.62 486 HIS A O 1
ATOM 3904 N N . PRO A 1 487 ? 22.462 -1.023 -9.528 1.00 95.25 487 PRO A N 1
ATOM 3905 C CA . PRO A 1 487 ? 21.964 -1.187 -8.156 1.00 95.25 487 PRO A CA 1
ATOM 3906 C C . PRO A 1 487 ? 21.922 0.106 -7.337 1.00 95.25 487 PRO A C 1
ATOM 3908 O O . PRO A 1 487 ? 20.881 0.466 -6.804 1.00 95.25 487 PRO A O 1
ATOM 3911 N N . GLU A 1 488 ? 23.020 0.859 -7.338 1.00 95.38 488 GLU A N 1
ATOM 3912 C CA . GLU A 1 488 ? 23.121 2.165 -6.665 1.00 95.38 488 GLU A CA 1
ATOM 3913 C C . GLU A 1 488 ? 22.130 3.230 -7.190 1.00 95.38 488 GLU A C 1
ATOM 3915 O O . GLU A 1 488 ? 21.842 4.200 -6.493 1.00 95.38 488 GLU A O 1
ATOM 3920 N N . ASP A 1 489 ? 21.563 3.082 -8.394 1.00 96.94 489 ASP A N 1
ATOM 3921 C CA . ASP A 1 489 ? 20.536 4.014 -8.879 1.00 96.94 489 ASP A CA 1
ATOM 3922 C C . ASP A 1 489 ? 19.246 3.881 -8.063 1.00 96.94 489 ASP A C 1
ATOM 3924 O O . ASP A 1 489 ? 18.551 4.871 -7.854 1.00 96.94 489 ASP A O 1
ATOM 3928 N N . PHE A 1 490 ? 18.930 2.677 -7.570 1.00 94.00 490 PHE A N 1
ATOM 3929 C CA . PHE A 1 490 ? 17.745 2.428 -6.744 1.00 94.00 490 PHE A CA 1
ATOM 3930 C C . PHE A 1 490 ? 17.842 3.083 -5.363 1.00 94.00 490 PHE A C 1
ATOM 3932 O O . PHE A 1 490 ? 16.823 3.230 -4.692 1.00 94.00 490 PHE A O 1
ATOM 3939 N N . GLU A 1 491 ? 19.025 3.548 -4.953 1.00 91.25 491 GLU A N 1
ATOM 3940 C CA . GLU A 1 491 ? 19.214 4.363 -3.748 1.00 91.25 491 GLU A CA 1
ATOM 3941 C C . GLU A 1 491 ? 18.770 5.820 -3.965 1.00 91.25 491 GLU A C 1
ATOM 3943 O O . GLU A 1 491 ? 18.414 6.507 -3.003 1.00 91.25 491 GLU A O 1
ATOM 3948 N N . GLN A 1 492 ? 18.682 6.274 -5.220 1.00 93.88 492 GLN A N 1
ATOM 3949 C CA . GLN A 1 492 ? 18.221 7.616 -5.569 1.00 93.88 492 GLN A CA 1
ATOM 3950 C C . GLN A 1 492 ? 16.693 7.700 -5.540 1.00 93.88 492 GLN A C 1
ATOM 3952 O O . GLN A 1 492 ? 15.994 7.036 -6.308 1.00 93.88 492 GLN A O 1
ATOM 3957 N N . GLU A 1 493 ? 16.160 8.586 -4.699 1.00 88.69 493 GLU A N 1
ATOM 3958 C CA . GLU A 1 493 ? 14.715 8.815 -4.576 1.00 88.69 493 GLU A CA 1
ATOM 3959 C C . GLU A 1 493 ? 14.072 9.196 -5.918 1.00 88.69 493 GLU A C 1
ATOM 3961 O O . GLU A 1 493 ? 13.060 8.615 -6.307 1.00 88.69 493 GLU A O 1
ATOM 3966 N N . ALA A 1 494 ? 14.708 10.098 -6.675 1.00 94.88 494 ALA A N 1
ATOM 3967 C CA . ALA A 1 494 ? 14.229 10.517 -7.990 1.00 94.88 494 ALA A CA 1
ATOM 3968 C C . ALA A 1 494 ? 14.073 9.336 -8.965 1.00 94.88 494 ALA A C 1
ATOM 3970 O O . ALA A 1 494 ? 13.121 9.309 -9.744 1.00 94.88 494 ALA A O 1
ATOM 3971 N N . PHE A 1 495 ? 14.967 8.341 -8.901 1.00 96.62 495 PHE A N 1
ATOM 3972 C CA . PHE A 1 495 ? 14.880 7.150 -9.743 1.00 96.62 495 PHE A CA 1
ATOM 3973 C C . PHE A 1 495 ? 13.760 6.210 -9.286 1.00 96.62 495 PHE A C 1
ATOM 3975 O O . PHE A 1 495 ? 12.983 5.755 -10.121 1.00 96.62 495 PHE A O 1
ATOM 3982 N N . ARG A 1 496 ? 13.600 5.978 -7.975 1.00 92.31 496 ARG A N 1
ATOM 3983 C CA . ARG A 1 496 ? 12.475 5.178 -7.452 1.00 92.31 496 ARG A CA 1
ATOM 3984 C C . ARG A 1 496 ? 11.122 5.777 -7.849 1.00 92.31 496 ARG A C 1
ATOM 3986 O O . ARG A 1 496 ? 10.280 5.062 -8.393 1.00 92.31 496 ARG A O 1
ATOM 3993 N N . ILE A 1 497 ? 10.950 7.092 -7.675 1.00 91.25 497 ILE A N 1
ATOM 3994 C CA . ILE A 1 497 ? 9.736 7.818 -8.090 1.00 91.25 497 ILE A CA 1
ATOM 3995 C C . ILE A 1 497 ? 9.502 7.656 -9.596 1.00 91.25 497 ILE A C 1
ATOM 3997 O O . ILE A 1 497 ? 8.393 7.324 -10.010 1.00 91.25 497 ILE A O 1
ATOM 4001 N N . LEU A 1 498 ? 10.544 7.827 -10.419 1.00 97.12 498 LEU A N 1
ATOM 4002 C CA . LEU A 1 498 ? 10.453 7.677 -11.873 1.00 97.12 498 LEU A CA 1
ATOM 4003 C C . LEU A 1 498 ? 9.890 6.304 -12.277 1.00 97.12 498 LEU A C 1
ATOM 4005 O O . LEU A 1 498 ? 8.987 6.230 -13.111 1.00 97.12 498 LEU A O 1
ATOM 4009 N N . ILE A 1 499 ? 10.405 5.223 -11.683 1.00 96.62 499 ILE A N 1
ATOM 4010 C CA . ILE A 1 499 ? 9.969 3.858 -12.000 1.00 96.62 499 ILE A CA 1
ATOM 4011 C C . ILE A 1 499 ? 8.527 3.614 -11.555 1.00 96.62 499 ILE A C 1
ATOM 4013 O O . ILE A 1 499 ? 7.726 3.101 -12.339 1.00 96.62 499 ILE A O 1
ATOM 4017 N N . VAL A 1 500 ? 8.175 4.008 -10.328 1.00 92.88 500 VAL A N 1
ATOM 4018 C CA . VAL A 1 500 ? 6.806 3.867 -9.815 1.00 92.88 500 VAL A CA 1
ATOM 4019 C C . VAL A 1 500 ? 5.825 4.630 -10.704 1.00 92.88 500 VAL A C 1
ATOM 4021 O O . VAL A 1 500 ? 4.815 4.069 -11.129 1.00 92.88 500 VAL A O 1
ATOM 4024 N N . ASN A 1 501 ? 6.139 5.870 -11.079 1.00 94.94 501 ASN A N 1
ATOM 4025 C CA . ASN A 1 501 ? 5.292 6.645 -11.981 1.00 94.94 501 ASN A CA 1
ATOM 4026 C C . ASN A 1 501 ? 5.188 5.997 -13.370 1.00 94.94 501 ASN A C 1
ATOM 4028 O O . ASN A 1 501 ? 4.117 6.011 -13.977 1.00 94.94 501 ASN A O 1
ATOM 4032 N N . GLY A 1 502 ? 6.281 5.399 -13.856 1.00 97.19 502 GLY A N 1
ATOM 4033 C CA . GLY A 1 502 ? 6.313 4.600 -15.079 1.00 97.19 502 GLY A CA 1
ATOM 4034 C C . GLY A 1 502 ? 5.326 3.435 -15.050 1.00 97.19 502 GLY A C 1
ATOM 4035 O O . GLY A 1 502 ? 4.617 3.218 -16.032 1.00 97.19 502 GLY A O 1
ATOM 4036 N N . ILE A 1 503 ? 5.209 2.735 -13.917 1.00 96.19 503 ILE A N 1
ATOM 4037 C CA . ILE A 1 503 ? 4.224 1.661 -13.708 1.00 96.19 503 ILE A CA 1
ATOM 4038 C C . ILE A 1 503 ? 2.800 2.204 -13.805 1.00 96.19 503 ILE A C 1
ATOM 4040 O O . ILE A 1 503 ? 1.992 1.671 -14.563 1.00 96.19 503 ILE A O 1
ATOM 4044 N N . TYR A 1 504 ? 2.497 3.285 -13.083 1.00 93.31 504 TYR A N 1
ATOM 4045 C CA . TYR A 1 504 ? 1.168 3.896 -13.118 1.00 93.31 504 TYR A CA 1
ATOM 4046 C C . TYR A 1 504 ? 0.781 4.360 -14.521 1.00 93.31 504 TYR A C 1
ATOM 4048 O O . TYR A 1 504 ? -0.311 4.046 -14.982 1.00 93.31 504 TYR A O 1
ATOM 4056 N N . TRP A 1 505 ? 1.674 5.063 -15.216 1.00 96.44 505 TRP A N 1
ATOM 4057 C CA . TRP A 1 505 ? 1.426 5.539 -16.577 1.00 96.44 505 TRP A CA 1
ATOM 4058 C C . TRP A 1 505 ? 1.243 4.391 -17.580 1.00 96.44 505 TRP A C 1
ATOM 4060 O O . TRP A 1 505 ? 0.380 4.455 -18.461 1.00 96.44 505 TRP A O 1
ATOM 4070 N N . SER A 1 506 ? 2.025 3.319 -17.429 1.00 97.12 506 SER A N 1
ATOM 4071 C CA . SER A 1 506 ? 1.934 2.132 -18.288 1.00 97.12 506 SER A CA 1
ATOM 4072 C C . SER A 1 506 ? 0.600 1.399 -18.127 1.00 97.12 506 SER A C 1
ATOM 4074 O O . SER A 1 506 ? 0.142 0.767 -19.070 1.00 97.12 506 SER A O 1
ATOM 4076 N N . LEU A 1 507 ? -0.029 1.511 -16.953 1.00 94.25 507 LEU A N 1
ATOM 4077 C CA . LEU A 1 507 ? -1.311 0.892 -16.611 1.00 94.25 507 LEU A CA 1
ATOM 4078 C C . LEU A 1 507 ? -2.526 1.823 -16.797 1.00 94.25 507 LEU A C 1
ATOM 4080 O O . LEU A 1 507 ? -3.617 1.459 -16.360 1.00 94.25 507 LEU A O 1
ATOM 4084 N N . ASP A 1 508 ? -2.351 3.008 -17.397 1.00 91.50 508 ASP A N 1
ATOM 4085 C CA . ASP A 1 508 ? -3.392 4.047 -17.535 1.00 91.50 508 ASP A CA 1
ATOM 4086 C C . ASP A 1 508 ? -3.938 4.555 -16.186 1.00 91.50 508 ASP A C 1
ATOM 4088 O O . ASP A 1 508 ? -5.119 4.867 -16.009 1.00 91.50 508 ASP A O 1
ATOM 4092 N N . LEU A 1 509 ? -3.064 4.604 -15.183 1.00 84.94 509 LEU A N 1
ATOM 4093 C CA . LEU A 1 509 ? -3.362 5.019 -13.817 1.00 84.94 509 LEU A CA 1
ATOM 4094 C C . LEU A 1 509 ? -2.577 6.277 -13.418 1.00 84.94 509 LEU A C 1
ATOM 4096 O O . LEU A 1 509 ? -2.427 6.549 -12.232 1.00 84.94 509 LEU A O 1
ATOM 4100 N N . GLU A 1 510 ? -2.096 7.080 -14.366 1.00 77.06 510 GLU A N 1
ATOM 4101 C CA . GLU A 1 510 ? -1.281 8.275 -14.108 1.00 77.06 510 GLU A CA 1
ATOM 4102 C C . GLU A 1 510 ? -1.985 9.360 -13.276 1.00 77.06 510 GLU A C 1
ATOM 4104 O O . GLU A 1 510 ? -1.334 10.089 -12.532 1.00 77.06 510 GLU A O 1
ATOM 4109 N N . ALA A 1 511 ? -3.320 9.436 -13.306 1.00 65.38 511 ALA A N 1
ATOM 4110 C CA . ALA A 1 511 ? -4.086 10.298 -12.396 1.00 65.38 511 ALA A CA 1
ATOM 4111 C C . ALA A 1 511 ? -3.930 9.879 -10.916 1.00 65.38 511 ALA A C 1
ATOM 4113 O O . ALA A 1 511 ? -4.260 10.635 -9.996 1.00 65.38 511 ALA A O 1
ATOM 4114 N N . LYS A 1 512 ? -3.437 8.655 -10.688 1.00 61.19 512 LYS A N 1
ATOM 4115 C CA . LYS A 1 512 ? -3.077 8.085 -9.394 1.00 61.19 512 LYS A CA 1
ATOM 4116 C C . LYS A 1 512 ? -1.577 8.193 -9.090 1.00 61.19 512 LYS A C 1
ATOM 4118 O O . LYS A 1 512 ? -1.112 7.499 -8.191 1.00 61.19 512 LYS A O 1
ATOM 4123 N N . VAL A 1 513 ? -0.826 9.045 -9.777 1.00 57.38 513 VAL A N 1
ATOM 4124 C CA . VAL A 1 513 ? 0.522 9.443 -9.347 1.00 57.38 513 VAL A CA 1
ATOM 4125 C C . VAL A 1 513 ? 0.420 10.719 -8.542 1.00 57.38 513 VAL A C 1
ATOM 4127 O O . VAL A 1 513 ? -0.101 11.729 -9.068 1.00 57.38 513 VAL A O 1
#

Foldseek 3Di:
DFEFEFAECVLCVLVCVVCQVVVLVVLVLRLVLPHQAYEYELRNCHVCNQPLVVVVVSQVVSNHAAQEYEYEDALQDLEDDPVSVVSLVSVLVSCLSPLNHAYEYHHDFDPACPPLLSRLNSSLVHQQVSQVVSVVSNHAYEYEFAADHRTSQQAPVSVVVCVVRHDLVRYAYEDECQSCVSSVHHSVVCCVVRVVRHQHYEYWAAANVPGGDQPPPHDHDVQVSLQVCLVSVPHGYYHYHGDDPCSSVCVSVSSSVVSVCCVQAVQLAAPAEEEEEAQADPFPCVVLVVVLQSSCCNRRVYHYHYWAAPPHSVRQAGTPDLQCLVVHQEYEDDAAAHPYDPVNVVSVVVSVLQQHEYEYEARQLQRHDDDPPDPCNVVSHCRNCQPAQFHADAFQDLQKWWWKAFDPPCCPPLLQVVQPRIDIGSQTGGQTPVDRDPQKAQTMKIAIGPGDPVSCPDDDRPSIDGAWIWHRGPNGAIYIYGNDDRSRRSVDPSSSSSVVCRVCVSSVNSVND

pLDDT: mean 94.4, std 6.67, range [48.34, 98.81]

Nearest PDB structures (foldseek):
  3cny-assembly2_B  TM=7.742E-01  e=5.128E-15  Lactiplantibacillus plantarum WCFS1
  3dx5-assembly1_A  TM=7.926E-01  e=1.932E-11  Bacillus anthracis
  1i6n-assembly1_A  TM=7.754E-01  e=8.375E-10  Bacillus subtilis
  1k77-assembly1_A  TM=7.772E-01  e=2.378E-09  Escherichia coli
  8tct-assembly1_A-2  TM=7.238E-01  e=5.581E-10  Bacteroides thetaiotaomicron

Secondary structure (DSSP, 8-state):
---EEEEETHHHHTTHHHHTT-HHHHHHHHHHTT-SEEEEEGGGGGGGTT-HHHHHHHHHTTT-EEEEEEEEE---SSS--HHHHHHHHHHHHHHTT-TT-EEEEEEPPPS--TTHHHHHHHHHHHHHHHHHHHHHTT--EEE----STT-SS-SHHHHHHHHHH--TTTEEE--BHHHHHHTTS-HHHHHHHHGGGBSSEEE-EEETTTEEE-TTSSS--HHHHHHHHHHTT--SEEEE---SHHHHH-HHHHHHHHHHHIIIII-TTTT-EEEEEEE-SSS-HHHHHHHHHHHHHHHH--EEEEEE-SSSTT-SS--TTGGGGGT-SEEEEEE-SB---HHHHHHHHHHHHTT--EEE-TTGGG-B-PPTT-TTTTHHHHIIIIIIS----EES-TT-EEEEEEPTT-TT-GGGTT--SEEEESSPPEE-TTPSPTT-EEEEEEEEES--HHHHTTS---SEEEEEEEEE-TTS-EEEEES---GGGGG-HHHHHHHHHHHHHHTT-GGG-